Protein AF-A0A7X5DH17-F1 (afdb_monomer_lite)

Sequence (462 aa):
MLLLERGHEIVIAGGTVLPDTSKALSKGGNPLTECVSMGIGAQGGAVSVIGGSVRIGYVESTKSQEGFQAFINGQHSYDSAFGAWPVDTSRNDNPAVSMVAIDLMAELDKTGSSGDNPIIDWNLTVGGIDYPYGAPTQFTDGKLYLWLPEEATKKQISVKLTYADDDGNVREVLPLFREPGQAGDLLKRYLDFEIDDKDYLSSLTKYYDGTPLPAYDLASKPITTPAPDNKVLDKVTDSSGKQLIEYRYQPHDRVPGDNGENATPTGPETSSTTMPVNVGALKITLVSKQYADESSSDAEIAEFAKSYWGHRAVMWGRVMPIASQVRDLAAEWVDETDAGQKPGGNPHPSDQSLKVSAVIERAETVDGQDGSEPTKPTAAAPEGRVQLYVDGEPVGGPIELRFEDKKDETGNVILGEDGKPAFPQNAVRAGDDGAGHYTQFFYTFKPSETDHLVPGVGAEGR

Secondary structure (DSSP, 8-state):
-----TT-EEEEEEEEE----TT----SS-TTTS----SSS-TT-EEEEEEEEEEEEEE-SS-EEEEEES---STTHHHHSS--SSP-TT-SSS-BEEEEEEE-HHHHHHHT--S-PBEEEEEEEETTEE---PPPSB-BTTEEEEEEEHHHHTS-EEEEEEEE-TTS-EEEEEEEEE-TT-SSSB-EEEEE-----HHHHHHTEEE--SSPPPPP-TTTS-EEPPTTT--EE--SB-TT--B-EEEEEEEESS-TTSS-S---BSS--EEESS---SSEEEEEEEEE-TT--TT-SSHHHHHHHHHEEEEEEEEEEEEE---EEEEEEEEEESS---TTT-BTTS---TTSPEEEEEEEEE-SBTTS-TTSPBPPTTSPPP-SEEEEEETTEEEEEEEE--SS--B-TTSPBPB-TTSSBSS---EEEEEETTTEEEEEEEEEE-GGG-GGGS----TT--

pLDDT: mean 82.66, std 14.79, range [36.09, 98.31]

Structure (mmCIF, N/CA/C/O backbone):
data_AF-A0A7X5DH17-F1
#
_entry.id   AF-A0A7X5DH17-F1
#
loop_
_atom_site.group_PDB
_atom_site.id
_atom_site.type_symbol
_atom_site.label_atom_id
_atom_site.label_alt_id
_atom_site.label_comp_id
_atom_site.label_asym_id
_atom_site.label_entity_id
_atom_site.label_seq_id
_atom_site.pdbx_PDB_ins_code
_atom_site.Cartn_x
_atom_site.Cartn_y
_atom_site.Cartn_z
_atom_site.occupancy
_atom_site.B_iso_or_equiv
_atom_site.auth_seq_id
_atom_site.auth_comp_id
_atom_site.auth_asym_id
_atom_site.auth_atom_id
_atom_site.pdbx_PDB_model_num
ATOM 1 N N . MET A 1 1 ? -3.901 2.006 -46.029 1.00 41.50 1 MET A N 1
ATOM 2 C CA . MET A 1 1 ? -5.318 1.625 -45.864 1.00 41.50 1 MET A CA 1
ATOM 3 C C . MET A 1 1 ? -5.370 0.106 -45.804 1.00 41.50 1 MET A C 1
ATOM 5 O O . MET A 1 1 ? -5.137 -0.532 -46.822 1.00 41.50 1 MET A O 1
ATOM 9 N N . LEU A 1 2 ? -5.529 -0.461 -44.606 1.00 45.78 2 LEU A N 1
ATOM 10 C CA . LEU A 1 2 ? -5.752 -1.897 -44.396 1.00 45.78 2 LEU A CA 1
ATOM 11 C C . LEU A 1 2 ? -7.269 -2.113 -44.422 1.00 45.78 2 LEU A C 1
ATOM 13 O O . LEU A 1 2 ? -7.962 -1.594 -43.551 1.00 45.78 2 LEU A O 1
ATOM 17 N N . LEU A 1 3 ? -7.777 -2.789 -45.453 1.00 48.09 3 LEU A N 1
ATOM 18 C CA . LEU A 1 3 ? -9.204 -3.062 -45.644 1.00 48.09 3 LEU A CA 1
ATOM 19 C C . LEU A 1 3 ? -9.489 -4.535 -45.339 1.00 48.09 3 LEU A C 1
ATOM 21 O O . LEU A 1 3 ? -8.793 -5.409 -45.851 1.00 48.09 3 LEU A O 1
ATOM 25 N N . LEU A 1 4 ? -10.537 -4.801 -44.565 1.00 46.84 4 LEU A N 1
ATOM 26 C CA . LEU A 1 4 ? -11.148 -6.126 -44.420 1.00 46.84 4 LEU A CA 1
ATOM 27 C C . LEU A 1 4 ? -12.638 -6.035 -44.770 1.00 46.84 4 LEU A C 1
ATOM 29 O O . LEU A 1 4 ? -13.187 -4.945 -44.806 1.00 46.84 4 LEU A O 1
ATOM 33 N N . GLU A 1 5 ? -13.302 -7.147 -45.067 1.00 51.19 5 GLU A N 1
ATOM 34 C CA . GLU A 1 5 ? -14.758 -7.173 -45.269 1.00 51.19 5 GLU A CA 1
ATOM 35 C C . GLU A 1 5 ? -15.500 -7.613 -43.992 1.00 51.19 5 GLU A C 1
ATOM 37 O O . GLU A 1 5 ? -14.889 -7.952 -42.977 1.00 51.19 5 GLU A O 1
ATOM 42 N N . ARG A 1 6 ? -16.840 -7.565 -44.035 1.00 54.38 6 ARG A N 1
ATOM 43 C CA . ARG A 1 6 ? -17.762 -7.907 -42.937 1.00 54.38 6 ARG A CA 1
ATOM 44 C C . ARG A 1 6 ? -17.386 -9.227 -42.243 1.00 54.38 6 ARG A C 1
ATOM 46 O O . ARG A 1 6 ? -17.280 -10.257 -42.902 1.00 54.38 6 ARG A O 1
ATOM 53 N N . GLY A 1 7 ? -17.310 -9.212 -40.910 1.00 58.69 7 GLY A N 1
ATOM 54 C CA . GLY A 1 7 ? -17.085 -10.416 -40.096 1.00 58.69 7 GLY A CA 1
ATOM 55 C C . GLY A 1 7 ? -15.617 -10.813 -39.914 1.00 58.69 7 GLY A C 1
ATOM 56 O O . GLY A 1 7 ? -15.335 -11.977 -39.632 1.00 58.69 7 GLY A O 1
ATOM 57 N N . HIS A 1 8 ? -14.678 -9.886 -40.113 1.00 64.88 8 HIS A N 1
ATOM 58 C CA . HIS A 1 8 ? -13.245 -10.087 -39.870 1.00 64.88 8 HIS A CA 1
ATOM 59 C C . HIS A 1 8 ? -12.725 -9.096 -38.819 1.00 64.88 8 HIS A C 1
ATOM 61 O O . HIS A 1 8 ? -13.261 -7.995 -38.673 1.00 64.88 8 HIS A O 1
ATOM 67 N N . GLU A 1 9 ? -11.681 -9.495 -38.093 1.00 71.56 9 GLU A N 1
ATOM 68 C CA . GLU A 1 9 ? -11.093 -8.745 -36.979 1.00 71.56 9 GLU A CA 1
ATOM 69 C C . GLU A 1 9 ? -9.606 -8.459 -37.239 1.00 71.56 9 GLU A C 1
ATOM 71 O O . GLU A 1 9 ? -8.856 -9.351 -37.639 1.00 71.56 9 GLU A O 1
ATOM 76 N N . ILE A 1 10 ? -9.175 -7.212 -37.019 1.00 72.69 10 ILE A N 1
ATOM 77 C CA . ILE A 1 10 ? -7.757 -6.836 -36.938 1.00 72.69 10 ILE A CA 1
ATOM 78 C C . ILE A 1 10 ? -7.356 -6.883 -35.474 1.00 72.69 10 ILE A C 1
ATOM 80 O O . ILE A 1 10 ? -7.853 -6.080 -34.695 1.00 72.69 10 ILE A O 1
ATOM 84 N N . VAL A 1 11 ? -6.417 -7.753 -35.113 1.00 73.25 11 VAL A N 1
ATOM 85 C CA . VAL A 1 11 ? -5.854 -7.783 -33.760 1.00 73.25 11 VAL A CA 1
ATOM 86 C C . VAL A 1 11 ? -4.493 -7.091 -33.759 1.00 73.25 11 VAL A C 1
ATOM 88 O O . VAL A 1 11 ? -3.582 -7.483 -34.487 1.00 73.25 11 VAL A O 1
ATOM 91 N N . ILE A 1 12 ? -4.357 -6.059 -32.934 1.00 74.19 12 ILE A N 1
ATOM 92 C CA . ILE A 1 12 ? -3.117 -5.341 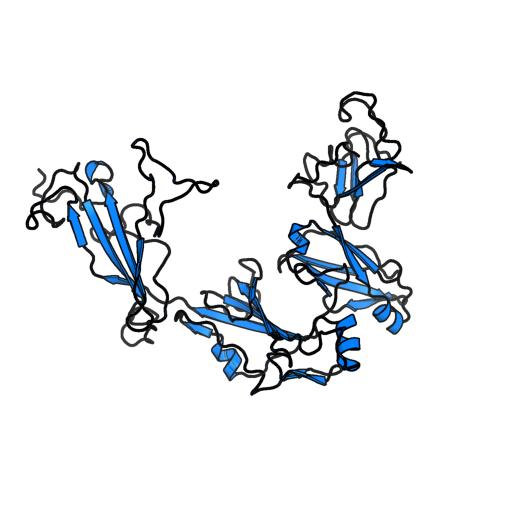-32.658 1.00 74.19 12 ILE A CA 1
ATOM 93 C C . ILE A 1 12 ? -2.645 -5.817 -31.289 1.00 74.19 12 ILE A C 1
ATOM 95 O O . ILE A 1 12 ? -3.255 -5.515 -30.264 1.00 74.19 12 ILE A O 1
ATOM 99 N N . ALA A 1 13 ? -1.591 -6.628 -31.295 1.00 65.50 13 ALA A N 1
ATOM 100 C CA . ALA A 1 13 ? -1.027 -7.231 -30.091 1.00 65.50 13 ALA A CA 1
ATOM 101 C C . ALA A 1 13 ? 0.223 -6.502 -29.565 1.00 65.50 13 ALA A C 1
ATOM 103 O O . ALA A 1 13 ? 0.712 -6.842 -28.493 1.00 65.50 13 ALA A O 1
ATOM 104 N N . GLY A 1 14 ? 0.716 -5.493 -30.292 1.00 67.62 14 GLY A N 1
ATOM 105 C CA . GLY A 1 14 ? 1.850 -4.652 -29.914 1.00 67.62 14 GLY A CA 1
ATOM 106 C C . GLY A 1 14 ? 2.115 -3.535 -30.933 1.00 67.62 14 GLY A C 1
ATOM 107 O O . GLY A 1 14 ? 1.609 -3.574 -32.056 1.00 67.62 14 GLY A O 1
ATOM 108 N N . GLY A 1 15 ? 2.930 -2.547 -30.545 1.00 68.94 15 GLY A N 1
ATOM 109 C CA . GLY A 1 15 ? 3.349 -1.426 -31.403 1.00 68.94 15 GLY A CA 1
ATOM 110 C C . GLY A 1 15 ? 2.299 -0.320 -31.589 1.00 68.94 15 GLY A C 1
ATOM 111 O O . GLY A 1 15 ? 1.205 -0.378 -31.039 1.00 68.94 15 GLY A O 1
ATOM 112 N N . THR A 1 16 ? 2.635 0.715 -32.361 1.00 75.69 16 THR A N 1
ATOM 113 C CA . THR A 1 16 ? 1.723 1.833 -32.662 1.00 75.69 16 THR A CA 1
ATOM 114 C C . THR A 1 16 ? 1.299 1.777 -34.118 1.00 75.69 16 THR A C 1
ATOM 116 O O . THR A 1 16 ? 2.127 1.924 -35.018 1.00 75.69 16 THR A O 1
ATOM 119 N N . VAL A 1 17 ? 0.004 1.622 -34.376 1.00 75.56 17 VAL A N 1
ATOM 120 C CA . VAL A 1 17 ? -0.531 1.700 -35.734 1.00 75.56 17 VAL A CA 1
ATOM 121 C C . VAL A 1 17 ? -0.921 3.141 -36.036 1.00 75.56 17 VAL A C 1
ATOM 123 O O . VAL A 1 17 ? -1.719 3.745 -35.321 1.00 75.56 17 VAL A O 1
ATOM 126 N N . LEU A 1 18 ? -0.359 3.689 -37.116 1.00 75.38 18 LEU A N 1
ATOM 127 C CA . LEU A 1 18 ? -0.576 5.065 -37.569 1.00 75.38 18 LEU A CA 1
ATOM 128 C C . LEU A 1 18 ? -1.425 5.089 -38.849 1.00 75.38 18 LEU A C 1
ATOM 130 O O . LEU A 1 18 ? -0.895 5.311 -39.942 1.00 75.38 18 LEU A O 1
ATOM 134 N N . PRO A 1 19 ? -2.744 4.843 -38.763 1.00 70.62 19 PRO A N 1
ATOM 135 C CA . PRO A 1 19 ? -3.619 4.965 -39.917 1.00 70.62 19 PRO A CA 1
ATOM 136 C C . PRO A 1 19 ? -3.611 6.380 -40.495 1.00 70.62 19 PRO A C 1
ATOM 138 O O . PRO A 1 19 ? -3.603 7.356 -39.748 1.00 70.62 19 PRO A O 1
ATOM 141 N N . ASP A 1 20 ? -3.661 6.515 -41.821 1.00 68.06 20 ASP A N 1
ATOM 142 C CA . ASP A 1 20 ? -3.879 7.811 -42.472 1.00 68.06 20 ASP A CA 1
ATOM 143 C C . ASP A 1 20 ? -5.319 8.285 -42.212 1.00 68.06 20 ASP A C 1
ATOM 145 O O . ASP A 1 20 ? -6.264 7.816 -42.847 1.00 68.06 20 ASP A O 1
ATOM 149 N N . THR A 1 21 ? -5.486 9.197 -41.252 1.00 63.19 21 THR A N 1
ATOM 150 C CA . THR A 1 21 ? -6.789 9.760 -40.874 1.00 63.19 21 THR A CA 1
ATOM 151 C C . THR A 1 21 ? -7.140 11.031 -41.650 1.00 63.19 21 THR A C 1
ATOM 153 O O . THR A 1 21 ? -8.272 11.499 -41.556 1.00 63.19 21 THR A O 1
ATOM 156 N N . SER A 1 22 ? -6.231 11.553 -42.488 1.00 59.69 22 SER A N 1
ATOM 157 C CA . SER A 1 22 ? -6.444 12.784 -43.272 1.00 59.69 22 SER A CA 1
ATOM 158 C C . SER A 1 22 ? -7.544 12.649 -44.333 1.00 59.69 22 SER A C 1
ATOM 160 O O . SER A 1 22 ? -8.097 13.636 -44.810 1.00 59.69 22 SER A O 1
ATOM 162 N N . LYS A 1 23 ? -7.885 11.408 -44.705 1.00 55.16 23 LYS A N 1
ATOM 163 C CA . LYS A 1 23 ? -8.907 11.088 -45.712 1.00 55.16 23 LYS A CA 1
ATOM 164 C C . LYS A 1 23 ? -10.217 10.583 -45.118 1.00 55.16 23 LYS A C 1
ATOM 166 O O . LYS A 1 23 ? -11.095 10.190 -45.885 1.00 55.16 23 LYS A O 1
ATOM 171 N N . ALA A 1 24 ? -10.366 10.592 -43.791 1.00 54.72 24 ALA A N 1
ATOM 172 C CA . ALA A 1 24 ? -11.610 10.224 -43.123 1.00 54.72 24 ALA A CA 1
ATOM 173 C C . ALA A 1 24 ? -12.684 11.298 -43.353 1.00 54.72 24 ALA A C 1
ATOM 175 O O . ALA A 1 24 ? -12.926 12.175 -42.533 1.00 54.72 24 ALA A O 1
ATOM 176 N N . LEU A 1 25 ? -13.297 11.269 -44.534 1.00 50.38 25 LEU A N 1
ATOM 177 C CA . LEU A 1 25 ? -14.312 12.228 -44.949 1.00 50.38 25 LEU A CA 1
ATOM 178 C C . LEU A 1 25 ? -15.679 11.748 -44.486 1.00 50.38 25 LEU A C 1
ATOM 180 O O . LEU A 1 25 ? -16.179 10.796 -45.067 1.00 50.38 25 LEU A O 1
ATOM 184 N N . SER A 1 26 ? -16.333 12.426 -43.540 1.00 47.25 26 SER A N 1
ATOM 185 C CA . SER A 1 26 ? -17.781 12.268 -43.381 1.00 47.25 26 SER A CA 1
ATOM 186 C C . SER A 1 26 ? -18.483 13.032 -44.506 1.00 47.25 26 SER A C 1
ATOM 188 O O . SER A 1 26 ? -18.405 14.257 -44.608 1.00 47.25 26 SER A O 1
ATOM 190 N N . LYS A 1 27 ? -19.188 12.330 -45.398 1.00 41.72 27 LYS A N 1
ATOM 191 C CA . LYS A 1 27 ? -20.110 12.987 -46.337 1.00 41.72 27 LYS A CA 1
ATOM 192 C C . LYS A 1 27 ? -21.423 13.320 -45.617 1.00 41.72 27 LYS A C 1
ATOM 194 O O . LYS A 1 27 ? -22.478 12.845 -45.994 1.00 41.72 27 LYS A O 1
ATOM 199 N N . GLY A 1 28 ? -21.357 14.122 -44.554 1.00 45.62 28 GLY A N 1
ATOM 200 C CA . GLY A 1 28 ? -22.537 14.702 -43.898 1.00 45.62 28 GLY A CA 1
ATOM 201 C C . GLY A 1 28 ? -23.538 13.730 -43.247 1.00 45.62 28 GLY A C 1
ATOM 202 O O . GLY A 1 28 ? -24.593 14.192 -42.823 1.00 45.62 28 GLY A O 1
ATOM 203 N N . GLY A 1 29 ? -23.231 12.433 -43.146 1.00 49.53 29 GLY A N 1
ATOM 204 C CA . GLY A 1 29 ? -24.075 11.415 -42.512 1.00 49.53 29 GLY A CA 1
ATOM 205 C C . GLY A 1 29 ? -23.352 10.613 -41.429 1.00 49.53 29 GLY A C 1
ATOM 206 O O . GLY A 1 29 ? -22.168 10.833 -41.160 1.00 49.53 29 GLY A O 1
ATOM 207 N N . ASN A 1 30 ? -24.086 9.700 -40.778 1.00 50.44 30 ASN A N 1
ATOM 208 C CA . ASN A 1 30 ? -23.554 8.859 -39.706 1.00 50.44 30 ASN A CA 1
ATOM 209 C C . ASN A 1 30 ? -22.465 7.922 -40.276 1.00 50.44 30 ASN A C 1
ATOM 211 O O . ASN A 1 30 ? -22.785 7.062 -41.105 1.00 50.44 30 ASN A O 1
ATOM 215 N N . PRO A 1 31 ? -21.200 8.046 -39.830 1.00 49.03 31 PRO A N 1
ATOM 216 C CA . PRO A 1 31 ? -20.091 7.230 -40.328 1.00 49.03 31 PRO A CA 1
ATOM 217 C C . PRO A 1 31 ? -20.260 5.721 -40.067 1.00 49.03 31 PRO A C 1
ATOM 219 O O . PRO A 1 31 ? -19.575 4.920 -40.695 1.00 49.03 31 PRO A O 1
ATOM 222 N N . LEU A 1 32 ? -21.197 5.318 -39.196 1.00 48.44 32 LEU A N 1
ATOM 223 C CA . LEU A 1 32 ? -21.576 3.917 -38.965 1.00 48.44 32 LEU A CA 1
ATOM 224 C C . LEU A 1 32 ? -22.393 3.310 -40.125 1.00 48.44 32 LEU A C 1
ATOM 226 O O . LEU A 1 32 ? -22.382 2.093 -40.334 1.00 48.44 32 LEU A O 1
ATOM 230 N N . THR A 1 33 ? -23.123 4.134 -40.884 1.00 50.12 33 THR A N 1
ATOM 231 C CA . THR A 1 33 ? -24.098 3.672 -41.890 1.00 50.12 33 THR A CA 1
ATOM 232 C C . THR A 1 33 ? -23.734 4.043 -43.322 1.00 50.12 33 THR A C 1
ATOM 234 O O . THR A 1 33 ? -24.126 3.331 -44.244 1.00 50.12 33 THR A O 1
ATOM 237 N N . GLU A 1 34 ? -22.975 5.117 -43.526 1.00 49.94 34 GLU A N 1
ATOM 238 C CA . GLU A 1 34 ? -22.609 5.620 -44.849 1.00 49.94 34 GLU A CA 1
ATOM 239 C C . GLU A 1 34 ? -21.102 5.436 -45.048 1.00 49.94 34 GLU A C 1
ATOM 241 O O . GLU A 1 34 ? -20.317 6.081 -44.363 1.00 49.94 34 GLU A O 1
ATOM 246 N N . CYS A 1 35 ? -20.689 4.515 -45.933 1.00 45.53 35 CYS A N 1
ATOM 247 C CA . CYS A 1 35 ? -19.279 4.175 -46.160 1.00 45.53 35 CYS A CA 1
ATOM 248 C C . CYS A 1 35 ? -18.395 5.422 -46.289 1.00 45.53 35 CYS A C 1
ATOM 250 O O . CYS A 1 35 ? -18.503 6.183 -47.254 1.00 45.53 35 CYS A O 1
ATOM 252 N N . VAL A 1 36 ? -17.459 5.564 -45.356 1.00 50.38 36 VAL A N 1
ATOM 253 C CA . VAL A 1 36 ? -16.448 6.615 -45.355 1.00 50.38 36 VAL A CA 1
ATOM 254 C C . VAL A 1 36 ? -15.078 5.996 -45.148 1.00 50.38 36 VAL A C 1
ATOM 256 O O . VAL A 1 36 ? -14.931 5.004 -44.441 1.00 50.38 36 VAL A O 1
ATOM 259 N N . SER A 1 37 ? -14.083 6.538 -45.847 1.00 50.12 37 SER A N 1
ATOM 260 C CA . SER A 1 37 ? -12.685 6.110 -45.777 1.00 50.12 37 SER A CA 1
ATOM 261 C C . SER A 1 37 ? -12.239 6.022 -44.315 1.00 50.12 37 SER A C 1
ATOM 263 O O . SER A 1 37 ? -12.113 7.045 -43.650 1.00 50.12 37 SER A O 1
ATOM 265 N N . MET A 1 38 ? -12.018 4.813 -43.806 1.00 57.59 38 MET A N 1
ATOM 266 C CA . MET A 1 38 ? -11.552 4.600 -42.436 1.00 57.59 38 MET A CA 1
ATOM 267 C C . MET A 1 38 ? -10.033 4.695 -42.379 1.00 57.59 38 MET A C 1
ATOM 269 O O . MET A 1 38 ? -9.337 4.286 -43.311 1.00 57.59 38 MET A O 1
ATOM 273 N N . GLY A 1 39 ? -9.521 5.218 -41.264 1.00 57.28 39 GLY A N 1
ATOM 274 C CA . GLY A 1 39 ? -8.092 5.174 -40.986 1.00 57.28 39 GLY A CA 1
ATOM 275 C C . GLY A 1 39 ? -7.593 3.724 -40.913 1.00 57.28 39 GLY A C 1
ATOM 276 O O . GLY A 1 39 ? -6.600 3.371 -41.556 1.00 57.28 39 GLY A O 1
ATOM 277 N N . ILE A 1 40 ? -8.311 2.874 -40.173 1.00 65.94 40 ILE A N 1
ATOM 278 C CA . ILE A 1 40 ? -8.062 1.436 -40.039 1.00 65.94 40 ILE A CA 1
ATOM 279 C C . ILE A 1 40 ? -9.392 0.682 -39.911 1.00 65.94 40 ILE A C 1
ATOM 281 O O . ILE A 1 40 ? -10.333 1.189 -39.310 1.00 65.94 40 ILE A O 1
ATOM 285 N N . GLY A 1 41 ? -9.474 -0.520 -40.487 1.00 61.09 41 GLY A N 1
ATOM 286 C CA . GLY A 1 41 ? -10.687 -1.341 -40.462 1.00 61.09 41 GLY A CA 1
ATOM 287 C C . GLY A 1 41 ? -11.676 -1.038 -41.594 1.00 61.09 41 GLY A C 1
ATOM 288 O O . GLY A 1 41 ? -11.367 -0.318 -42.549 1.00 61.09 41 GLY A O 1
ATOM 289 N N . ALA A 1 42 ? -12.859 -1.654 -41.504 1.00 56.22 42 ALA A N 1
ATOM 290 C CA . ALA A 1 42 ? -13.943 -1.521 -42.473 1.00 56.22 42 ALA A CA 1
ATOM 291 C C . ALA A 1 42 ? -15.336 -1.559 -41.822 1.00 56.22 42 ALA A C 1
ATOM 293 O O . ALA A 1 42 ? -15.477 -2.043 -40.702 1.00 56.22 42 ALA A O 1
ATOM 294 N N . GLN A 1 43 ? -16.385 -1.122 -42.535 1.00 58.00 43 GLN A N 1
ATOM 295 C CA . GLN A 1 43 ? -17.763 -1.195 -42.036 1.00 58.00 43 GLN A CA 1
ATOM 296 C C . GLN A 1 43 ? -18.149 -2.656 -41.739 1.00 58.00 43 GLN A C 1
ATOM 298 O O . GLN A 1 43 ? -18.254 -3.483 -42.646 1.00 58.00 43 GLN A O 1
ATOM 303 N N . GLY A 1 44 ? -18.384 -2.971 -40.462 1.00 56.53 44 GLY A N 1
ATOM 304 C CA . GLY A 1 44 ? -18.681 -4.331 -40.000 1.00 56.53 44 GLY A CA 1
ATOM 305 C C . GLY A 1 44 ? -17.458 -5.240 -39.808 1.00 56.53 44 GLY A C 1
ATOM 306 O O . GLY A 1 44 ? -17.640 -6.448 -39.645 1.00 56.53 44 GLY A O 1
ATOM 307 N N . GLY A 1 45 ? -16.241 -4.690 -39.847 1.00 60.28 45 GLY A N 1
ATOM 308 C CA . GLY A 1 45 ? -15.030 -5.318 -39.315 1.00 60.28 45 GLY A CA 1
ATOM 309 C C . GLY A 1 45 ? -14.721 -4.793 -37.909 1.00 60.28 45 GLY A C 1
ATOM 310 O O . GLY A 1 45 ? -15.058 -3.653 -37.593 1.00 60.28 45 GLY A O 1
ATOM 311 N N . ALA A 1 46 ? -14.101 -5.620 -37.071 1.00 66.62 46 ALA A N 1
ATOM 312 C CA . ALA A 1 46 ? -13.650 -5.235 -35.733 1.00 66.62 46 ALA A CA 1
ATOM 313 C C . ALA A 1 46 ? -12.155 -4.894 -35.746 1.00 66.62 46 ALA A C 1
ATOM 315 O O . ALA A 1 46 ? -11.381 -5.474 -36.510 1.00 66.62 46 ALA A O 1
ATOM 316 N N . VAL A 1 47 ? -11.734 -3.979 -34.879 1.00 70.38 47 VAL A N 1
ATOM 317 C CA . VAL A 1 47 ? -10.326 -3.846 -34.493 1.00 70.38 47 VAL A CA 1
ATOM 318 C C . VAL A 1 47 ? -10.245 -4.150 -33.010 1.00 70.38 47 VAL A C 1
ATOM 320 O O . VAL A 1 47 ? -11.014 -3.587 -32.244 1.00 70.38 47 VAL A O 1
ATOM 323 N N . SER A 1 48 ? -9.336 -5.031 -32.620 1.00 70.38 48 SER A N 1
ATOM 324 C CA . SER A 1 48 ? -9.018 -5.339 -31.235 1.00 70.38 48 SER A CA 1
ATOM 325 C C . SER A 1 48 ? -7.593 -4.913 -30.942 1.00 70.38 48 SER A C 1
ATOM 327 O O . SER A 1 48 ? -6.665 -5.336 -31.626 1.00 70.38 48 SER A O 1
ATOM 329 N N . VAL A 1 49 ? -7.407 -4.046 -29.949 1.00 72.31 49 VAL A N 1
ATOM 330 C CA . VAL A 1 49 ? -6.072 -3.721 -29.435 1.00 72.31 49 VAL A CA 1
ATOM 331 C C . VAL A 1 49 ? -5.933 -4.436 -28.104 1.00 72.31 49 VAL A C 1
ATOM 333 O O . VAL A 1 49 ? -6.607 -4.102 -27.132 1.00 72.31 49 VAL A O 1
ATOM 336 N N . ILE A 1 50 ? -5.103 -5.472 -28.106 1.00 65.69 50 ILE A N 1
ATOM 337 C CA . ILE A 1 50 ? -4.755 -6.261 -26.921 1.00 65.69 50 ILE A CA 1
ATOM 338 C C . ILE A 1 50 ? -3.341 -5.935 -26.428 1.00 65.69 50 ILE A C 1
ATOM 340 O O . ILE A 1 50 ? -2.984 -6.307 -25.318 1.00 65.69 50 ILE A O 1
ATOM 344 N N . GLY A 1 51 ? -2.552 -5.209 -27.226 1.00 64.75 51 GLY A N 1
ATOM 345 C CA . GLY A 1 51 ? -1.283 -4.579 -26.862 1.00 64.75 51 GLY A CA 1
ATOM 346 C C . GLY A 1 51 ? -0.908 -3.520 -27.903 1.00 64.75 51 GLY A C 1
ATOM 347 O O . GLY A 1 51 ? -1.289 -3.640 -29.065 1.00 64.75 51 GLY A O 1
ATOM 348 N N . GLY A 1 52 ? -0.181 -2.470 -27.514 1.00 75.12 52 GLY A N 1
ATOM 349 C CA . GLY A 1 52 ? 0.145 -1.347 -28.405 1.00 75.12 52 GLY A CA 1
ATOM 350 C C . GLY A 1 52 ? -0.883 -0.207 -28.394 1.00 75.12 52 GLY A C 1
ATOM 351 O O . GLY A 1 52 ? -1.544 0.019 -27.384 1.00 75.12 52 GLY A O 1
ATOM 352 N N . SER A 1 53 ? -0.989 0.548 -29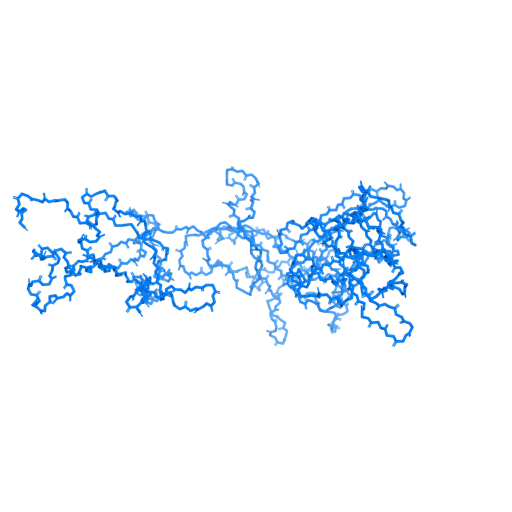.490 1.00 76.62 53 SER A N 1
ATOM 353 C CA . SER A 1 53 ? -2.012 1.588 -29.677 1.00 76.62 53 SER A CA 1
ATOM 354 C C . SER A 1 53 ? -2.354 1.859 -31.144 1.00 76.62 53 SER A C 1
ATOM 356 O O . SER A 1 53 ? -1.621 1.493 -32.063 1.00 76.62 53 SER A O 1
ATOM 358 N N . VAL A 1 54 ? -3.477 2.537 -31.368 1.00 76.31 54 VAL A N 1
ATOM 359 C CA . VAL A 1 54 ? -3.912 3.051 -32.672 1.00 76.31 54 VAL A CA 1
ATOM 360 C C . VAL A 1 54 ? -4.034 4.564 -32.597 1.00 76.31 54 VAL A C 1
ATOM 362 O O . VAL A 1 54 ? -4.648 5.085 -31.665 1.00 76.31 54 VAL A O 1
ATOM 365 N N . ARG A 1 55 ? -3.498 5.272 -33.598 1.00 75.31 55 ARG A N 1
ATOM 366 C CA . ARG A 1 55 ? -3.762 6.705 -33.767 1.00 75.31 55 ARG A CA 1
ATOM 367 C C . ARG A 1 55 ? -5.224 6.945 -34.124 1.00 75.31 55 ARG A C 1
ATOM 369 O O . ARG A 1 55 ? -5.732 6.399 -35.104 1.00 75.31 55 ARG A O 1
ATOM 376 N N . ILE A 1 56 ? -5.846 7.851 -33.385 1.00 70.75 56 ILE A N 1
ATOM 377 C CA . ILE A 1 56 ? -7.206 8.333 -33.600 1.00 70.75 56 ILE A CA 1
ATOM 378 C C . ILE A 1 56 ? -7.225 9.854 -33.778 1.00 70.75 56 ILE A C 1
ATOM 380 O O . ILE A 1 56 ? -6.251 10.556 -33.498 1.00 70.75 56 ILE A O 1
ATOM 384 N N . GLY A 1 57 ? -8.363 10.363 -34.245 1.00 63.62 57 GLY A N 1
ATOM 385 C CA . GLY A 1 57 ? -8.566 11.787 -34.479 1.00 63.62 57 GLY A CA 1
ATOM 386 C C . GLY A 1 57 ? -8.065 12.275 -35.838 1.00 63.62 57 GLY A C 1
ATOM 387 O O . GLY A 1 57 ? -7.629 11.507 -36.701 1.00 63.62 57 GLY A O 1
ATOM 388 N N . TYR A 1 58 ? -8.197 13.580 -36.051 1.00 64.44 58 TYR A N 1
ATOM 389 C CA . TYR A 1 58 ? -7.931 14.224 -37.334 1.00 64.44 58 TYR A CA 1
ATOM 390 C C . TYR A 1 58 ? -6.521 14.790 -37.370 1.00 64.44 58 TYR A C 1
ATOM 392 O O . TYR A 1 58 ? -6.129 15.539 -36.472 1.00 64.44 58 TYR A O 1
ATOM 400 N N . VAL A 1 59 ? -5.784 14.477 -38.434 1.00 62.41 59 VAL A N 1
ATOM 401 C CA . VAL A 1 59 ? -4.431 14.987 -38.661 1.00 62.41 59 VAL A CA 1
ATOM 402 C C . VAL A 1 59 ? -4.341 15.560 -40.076 1.00 62.41 59 VAL A C 1
ATOM 404 O O . VAL A 1 59 ? -4.367 14.821 -41.057 1.00 62.41 59 VAL A O 1
ATOM 407 N N . GLU A 1 60 ? -4.206 16.883 -40.179 1.00 67.31 60 GLU A N 1
ATOM 408 C CA . GLU A 1 60 ? -3.880 17.615 -41.407 1.00 67.31 60 GLU A CA 1
ATOM 409 C C . GLU A 1 60 ? -2.630 18.481 -41.225 1.00 67.31 60 GLU A C 1
ATOM 411 O O . GLU A 1 60 ? -2.187 18.744 -40.110 1.00 67.31 60 GLU A O 1
ATOM 416 N N . SER A 1 61 ? -2.091 19.001 -42.332 1.00 64.12 61 SER A N 1
ATOM 417 C CA . SER A 1 61 ? -0.886 19.841 -42.343 1.00 64.12 61 SER A CA 1
ATOM 418 C C . SER A 1 61 ? -0.985 21.124 -41.506 1.00 64.12 61 SER A C 1
ATOM 420 O O . SER A 1 61 ? 0.045 21.676 -41.130 1.00 64.12 61 SER A O 1
ATOM 422 N N . THR A 1 62 ? -2.195 21.617 -41.222 1.00 59.25 62 THR A N 1
ATOM 423 C CA . THR A 1 62 ? -2.410 22.894 -40.513 1.00 59.25 62 THR A CA 1
ATOM 424 C C . THR A 1 62 ? -3.254 22.793 -39.244 1.00 59.25 62 THR A C 1
ATOM 426 O O . THR A 1 62 ? -3.365 23.781 -38.518 1.00 59.25 62 THR A O 1
ATOM 429 N N . LYS A 1 63 ? -3.883 21.640 -38.982 1.00 58.69 63 LYS A N 1
ATOM 430 C CA . LYS A 1 63 ? -4.724 21.385 -37.803 1.00 58.69 63 LYS A CA 1
ATOM 431 C C . LYS A 1 63 ? -4.681 19.898 -37.465 1.00 58.69 63 LYS A C 1
ATOM 433 O O . LYS A 1 63 ? -5.035 19.073 -38.303 1.00 58.69 63 LYS A O 1
ATOM 438 N N . SER A 1 64 ? -4.312 19.570 -36.234 1.00 63.12 64 SER A N 1
ATOM 439 C CA . SER A 1 64 ? -4.413 18.213 -35.707 1.00 63.12 64 SER A CA 1
ATOM 440 C C . SER A 1 64 ? -5.100 18.218 -34.341 1.00 63.12 64 SER A C 1
ATOM 442 O O . SER A 1 64 ? -4.854 19.088 -33.508 1.00 63.12 64 SER A O 1
ATOM 444 N N . GLN A 1 65 ? -5.992 17.254 -34.130 1.00 66.44 65 GLN A N 1
ATOM 445 C CA . GLN A 1 65 ? -6.418 16.804 -32.803 1.00 66.44 65 GLN A CA 1
ATOM 446 C C . GLN A 1 65 ? -6.143 15.304 -32.779 1.00 66.44 65 GLN A C 1
ATOM 448 O O . GLN A 1 65 ? -7.005 14.489 -33.109 1.00 66.44 65 GLN A O 1
ATOM 453 N N . GLU A 1 66 ? -4.879 14.981 -32.525 1.00 71.06 66 GLU A N 1
ATOM 454 C CA . GLU A 1 66 ? -4.357 13.619 -32.510 1.00 71.06 66 GLU A CA 1
ATOM 455 C C . GLU A 1 66 ? -4.478 13.026 -31.105 1.00 71.06 66 GLU A C 1
ATOM 457 O O . GLU A 1 66 ? -4.222 13.704 -30.110 1.00 71.06 66 GLU A O 1
ATOM 462 N N . GLY A 1 67 ? -4.851 11.750 -31.041 1.00 72.31 67 GLY A N 1
ATOM 463 C CA . GLY A 1 67 ? -4.822 10.946 -29.825 1.00 72.31 67 GLY A CA 1
ATOM 464 C C . GLY A 1 67 ? -4.479 9.492 -30.135 1.00 72.31 67 GLY A C 1
ATOM 465 O O . GLY A 1 67 ? -4.381 9.099 -31.299 1.00 72.31 67 GLY A O 1
ATOM 466 N N . PHE A 1 68 ? -4.328 8.682 -29.089 1.00 75.69 68 PHE A N 1
ATOM 467 C CA . PHE A 1 68 ? -4.036 7.253 -29.198 1.00 75.69 68 PHE A CA 1
ATOM 468 C C . PHE A 1 68 ? -4.979 6.452 -28.298 1.00 75.69 68 PHE A C 1
ATOM 470 O O . PHE A 1 68 ? -5.371 6.941 -27.238 1.00 75.69 68 PHE A O 1
ATOM 477 N N . GLN A 1 69 ? -5.327 5.228 -28.704 1.00 73.19 69 GLN A N 1
ATOM 478 C CA . GLN A 1 69 ? -6.130 4.276 -27.919 1.00 73.19 69 GLN A CA 1
ATOM 479 C C . GLN A 1 69 ? -5.475 2.889 -27.897 1.00 73.19 69 GLN A C 1
ATOM 481 O O . GLN A 1 69 ? -4.985 2.435 -28.929 1.00 73.19 69 GLN A O 1
ATOM 486 N N . ALA A 1 70 ? -5.479 2.223 -26.734 1.00 65.19 70 ALA A N 1
ATOM 487 C CA . ALA A 1 70 ? -4.893 0.887 -26.531 1.00 65.19 70 ALA A CA 1
ATOM 488 C C . ALA A 1 70 ? -5.912 -0.213 -26.174 1.00 65.19 70 ALA A C 1
ATOM 490 O O . ALA A 1 70 ? -5.545 -1.381 -26.157 1.00 65.19 70 ALA A O 1
ATOM 491 N N . PHE A 1 71 ? -7.175 0.130 -25.891 1.00 60.91 71 PHE A N 1
ATOM 492 C CA . PHE A 1 71 ? -8.201 -0.816 -25.429 1.00 60.91 71 PHE A CA 1
ATOM 493 C C . PHE A 1 71 ? -9.445 -0.765 -26.312 1.00 60.91 71 PHE A C 1
ATOM 495 O O . PHE A 1 71 ? -10.522 -0.338 -25.909 1.00 60.91 71 PHE A O 1
ATOM 502 N N . ILE A 1 72 ? -9.290 -1.232 -27.545 1.00 61.72 72 ILE A N 1
ATOM 503 C CA . ILE A 1 72 ? -10.375 -1.309 -28.523 1.00 61.72 72 ILE A CA 1
ATOM 504 C C . ILE A 1 72 ? -11.027 -2.698 -28.390 1.00 61.72 72 ILE A C 1
ATOM 506 O O . ILE A 1 72 ? -10.885 -3.521 -29.272 1.00 61.72 72 ILE A O 1
ATOM 510 N N . ASN A 1 73 ? -11.670 -3.037 -27.267 1.00 53.34 73 ASN A N 1
ATOM 511 C CA . ASN A 1 73 ? -12.287 -4.365 -27.074 1.00 53.34 73 ASN A CA 1
ATOM 512 C C . ASN A 1 73 ? -13.806 -4.272 -26.856 1.00 53.34 73 ASN A C 1
ATOM 514 O O . ASN A 1 73 ? -14.307 -3.328 -26.252 1.00 53.34 73 ASN A O 1
ATOM 518 N N . GLY A 1 74 ? -14.555 -5.280 -27.320 1.00 51.97 74 GLY A N 1
ATOM 519 C CA . GLY A 1 74 ? -15.991 -5.431 -27.037 1.00 51.97 74 GLY A CA 1
ATOM 520 C C . GLY A 1 74 ? -16.931 -4.838 -28.093 1.00 51.97 74 GLY A C 1
ATOM 521 O O . GLY A 1 74 ? -16.555 -4.665 -29.250 1.00 51.97 74 GLY A O 1
ATOM 522 N N . GLN A 1 75 ? -18.183 -4.552 -27.711 1.00 51.91 75 GLN A N 1
ATOM 523 C CA . GLN A 1 75 ? -19.259 -4.099 -28.615 1.00 51.91 75 GLN A CA 1
ATOM 524 C C . GLN A 1 75 ? -18.896 -2.828 -29.408 1.00 51.91 75 GLN A C 1
ATOM 526 O O . GLN A 1 75 ? -19.402 -2.629 -30.508 1.00 51.91 75 GLN A O 1
ATOM 531 N N . HIS A 1 76 ? -17.960 -2.030 -28.887 1.00 52.53 76 HIS A N 1
ATOM 532 C CA . HIS A 1 76 ? -17.459 -0.801 -29.497 1.00 52.53 76 HIS A CA 1
ATOM 533 C C . HIS A 1 76 ? -16.171 -0.977 -30.316 1.00 52.53 76 HIS A C 1
ATOM 535 O O . HIS A 1 76 ? -15.686 0.003 -30.877 1.00 52.53 76 HIS A O 1
ATOM 541 N N . SER A 1 77 ? -15.622 -2.192 -30.453 1.00 54.59 77 SER A N 1
ATOM 542 C CA . SER A 1 77 ? -14.541 -2.489 -31.422 1.00 54.59 77 SER A CA 1
ATOM 543 C C . SER A 1 77 ? -14.958 -2.191 -32.868 1.00 54.59 77 SER A C 1
ATOM 545 O O . SER A 1 77 ? -14.132 -1.841 -33.711 1.00 54.59 77 SER A O 1
ATOM 547 N N . TYR A 1 78 ? -16.270 -2.243 -33.112 1.00 54.97 78 TYR A N 1
ATOM 548 C CA . TYR A 1 78 ? -16.949 -1.825 -34.333 1.00 54.97 78 TYR A CA 1
ATOM 549 C C . TYR A 1 78 ? -17.276 -0.326 -34.388 1.00 54.97 78 TYR A C 1
ATOM 551 O O . TYR A 1 78 ? -17.891 0.075 -35.368 1.00 54.97 78 TYR A O 1
ATOM 559 N N . ASP A 1 79 ? -16.882 0.472 -33.383 1.00 53.09 79 ASP A N 1
ATOM 560 C CA . ASP A 1 79 ? -17.159 1.919 -33.259 1.00 53.09 79 ASP A CA 1
ATOM 561 C C . ASP A 1 79 ? -15.895 2.780 -33.024 1.00 53.09 79 ASP A C 1
ATOM 563 O O . ASP A 1 79 ? -15.946 3.999 -33.179 1.00 53.09 79 ASP A O 1
ATOM 567 N N . SER A 1 80 ? -14.747 2.185 -32.664 1.00 49.78 80 SER A N 1
ATOM 568 C CA . SER A 1 80 ? -13.568 2.919 -32.150 1.00 49.78 80 SER A CA 1
ATOM 569 C C . SER A 1 80 ? -12.293 2.890 -33.004 1.00 49.78 80 SER A C 1
ATOM 571 O O . SER A 1 80 ? -11.442 3.756 -32.847 1.00 49.78 80 SER A O 1
ATOM 573 N N . ALA A 1 81 ? -12.191 2.015 -34.008 1.00 52.25 81 ALA A N 1
ATOM 574 C CA . ALA A 1 81 ? -11.218 2.168 -35.108 1.00 52.25 81 ALA A CA 1
ATOM 575 C C . ALA A 1 81 ? -11.588 3.277 -36.117 1.00 52.25 81 ALA A C 1
ATOM 577 O O . ALA A 1 81 ? -10.961 3.477 -37.161 1.00 52.25 81 ALA A O 1
ATOM 578 N N . PHE A 1 82 ? -12.645 4.003 -35.789 1.00 53.88 82 PHE A N 1
ATOM 579 C CA . PHE A 1 82 ? -13.169 5.135 -36.502 1.00 53.88 82 PHE A CA 1
ATOM 580 C C . PHE A 1 82 ? -12.307 6.301 -36.055 1.00 53.88 82 PHE A C 1
ATOM 582 O O . PHE A 1 82 ? -12.139 6.538 -34.862 1.00 53.88 82 PHE A O 1
ATOM 589 N N . GLY A 1 83 ? -11.800 7.094 -36.990 1.00 47.34 83 GLY A N 1
ATOM 590 C CA . GLY A 1 83 ? -11.430 8.471 -36.672 1.00 47.34 83 GLY A CA 1
ATOM 591 C C . GLY A 1 83 ? -12.695 9.268 -36.342 1.00 47.34 83 GLY A C 1
ATOM 592 O O . GLY A 1 83 ? -13.004 10.213 -37.061 1.00 47.34 83 GLY A O 1
ATOM 593 N N . ALA A 1 84 ? -13.481 8.828 -35.348 1.00 47.44 84 ALA A N 1
ATOM 594 C CA . ALA A 1 84 ? -14.725 9.442 -34.938 1.00 47.44 84 ALA A CA 1
ATOM 595 C C . ALA A 1 84 ? -14.391 10.872 -34.545 1.00 47.44 84 ALA A C 1
ATOM 597 O O . ALA A 1 84 ? -13.618 11.130 -33.623 1.00 47.44 84 ALA A O 1
ATOM 598 N N . TRP A 1 85 ? -14.912 11.794 -35.342 1.00 43.56 85 TRP A N 1
ATOM 599 C CA . TRP A 1 85 ? -14.811 13.204 -35.070 1.00 43.56 85 TRP A CA 1
ATOM 600 C C . TRP A 1 85 ? -16.143 13.683 -34.493 1.00 43.56 85 TRP A C 1
ATOM 602 O O . TRP A 1 85 ? -17.171 13.489 -35.152 1.00 43.56 85 TRP A O 1
ATOM 612 N N . PRO A 1 86 ? -16.145 14.352 -33.327 1.00 50.69 86 PRO A N 1
ATOM 613 C CA . PRO A 1 86 ? -14.989 14.652 -32.473 1.00 50.69 86 PRO A CA 1
ATOM 614 C C . PRO A 1 86 ? -14.503 13.432 -31.669 1.00 50.69 86 PRO A C 1
ATOM 616 O O . PRO A 1 86 ? -15.287 12.537 -31.360 1.00 50.69 86 PRO A O 1
ATOM 619 N N . VAL A 1 87 ? -13.214 13.432 -31.305 1.00 54.00 87 VAL A N 1
ATOM 620 C CA . VAL A 1 87 ? -12.654 12.442 -30.374 1.00 54.00 87 VAL A CA 1
ATOM 621 C C . VAL A 1 87 ? -13.268 12.675 -28.996 1.00 54.00 87 VAL A C 1
ATOM 623 O O . VAL A 1 87 ? -13.063 13.731 -28.400 1.00 54.00 87 VAL A O 1
ATOM 626 N N . ASP A 1 88 ? -14.003 11.692 -28.481 1.00 56.28 88 ASP A N 1
ATOM 627 C CA . ASP A 1 88 ? -14.486 11.713 -27.103 1.00 56.28 88 ASP A CA 1
ATOM 628 C C . ASP A 1 88 ? -13.438 11.089 -26.175 1.00 56.28 88 ASP A C 1
ATOM 630 O O . ASP A 1 88 ? -13.415 9.882 -25.937 1.00 56.28 88 ASP A O 1
ATOM 634 N N . THR A 1 89 ? -12.543 11.928 -25.655 1.00 55.41 89 THR A N 1
ATOM 635 C CA . THR A 1 89 ? -11.513 11.518 -24.690 1.00 55.41 89 THR A CA 1
ATOM 636 C C . THR A 1 89 ? -12.066 11.280 -23.283 1.00 55.41 89 THR A C 1
ATOM 638 O O . THR A 1 89 ? -11.293 10.935 -22.394 1.00 55.41 89 THR A O 1
ATOM 641 N N . SER A 1 90 ? -13.367 11.497 -23.048 1.00 56.12 90 SER A N 1
ATOM 642 C CA . SER A 1 90 ? -13.999 11.338 -21.731 1.00 56.12 90 SER A CA 1
ATOM 643 C C . SER A 1 90 ? -14.577 9.940 -21.491 1.00 56.12 90 SER A C 1
ATOM 645 O O . SER A 1 90 ? -14.988 9.626 -20.372 1.00 56.12 90 SER A O 1
ATOM 647 N N . ARG A 1 91 ? -14.574 9.075 -22.514 1.00 58.06 91 ARG A N 1
ATOM 648 C CA . ARG A 1 91 ? -15.016 7.682 -22.397 1.00 58.06 91 ARG A CA 1
ATOM 649 C C . ARG A 1 91 ? -14.072 6.863 -21.522 1.00 58.06 91 ARG A C 1
ATOM 651 O O . ARG A 1 91 ? -12.870 6.785 -21.761 1.00 58.06 91 ARG A O 1
ATOM 658 N N . ASN A 1 92 ? -14.650 6.203 -20.526 1.00 58.75 92 ASN A N 1
ATOM 659 C CA . ASN A 1 92 ? -13.955 5.324 -19.587 1.00 58.75 92 ASN A CA 1
ATOM 660 C C . ASN A 1 92 ? -13.809 3.879 -20.097 1.00 58.75 92 ASN A C 1
ATOM 662 O O . ASN A 1 92 ? -12.949 3.149 -19.615 1.00 58.75 92 ASN A O 1
ATOM 666 N N . ASP A 1 93 ? -14.626 3.471 -21.066 1.00 57.03 93 ASP A N 1
ATOM 667 C CA . ASP A 1 93 ? -14.626 2.135 -21.670 1.00 57.03 93 ASP A CA 1
ATOM 668 C C . ASP A 1 93 ? -13.654 1.994 -22.854 1.00 57.03 93 ASP A C 1
ATOM 670 O O . ASP A 1 93 ? -13.376 0.879 -23.291 1.00 57.03 93 ASP A O 1
ATOM 674 N N . ASN A 1 94 ? -13.107 3.110 -23.345 1.00 60.62 94 ASN A N 1
ATOM 675 C CA . ASN A 1 94 ? -12.019 3.155 -24.322 1.00 60.62 94 ASN A CA 1
ATOM 676 C C . ASN A 1 94 ? -11.202 4.459 -24.163 1.00 60.62 94 ASN A C 1
ATOM 678 O O . ASN A 1 94 ? -11.318 5.382 -24.983 1.00 60.62 94 ASN A O 1
ATOM 682 N N . PRO A 1 95 ? -10.423 4.575 -23.072 1.00 65.88 95 PRO A N 1
ATOM 683 C CA . PRO A 1 95 ? -9.742 5.812 -22.722 1.00 65.88 95 PRO A CA 1
ATOM 684 C C . PRO A 1 95 ? -8.612 6.132 -23.702 1.00 65.88 95 PRO A C 1
ATOM 686 O O . PRO A 1 95 ? -7.934 5.244 -24.228 1.00 65.88 95 PRO A O 1
ATOM 689 N N . ALA A 1 96 ? -8.368 7.428 -23.895 1.00 70.94 96 ALA A N 1
ATOM 690 C CA . ALA A 1 96 ? -7.138 7.880 -24.525 1.00 70.94 96 ALA A CA 1
ATOM 691 C C . ALA A 1 96 ? -5.927 7.428 -23.693 1.00 70.94 96 ALA A C 1
ATOM 693 O O . ALA A 1 96 ? -5.972 7.382 -22.460 1.00 70.94 96 ALA A O 1
ATOM 694 N N . VAL A 1 97 ? -4.841 7.095 -24.381 1.00 77.19 97 VAL A N 1
ATOM 695 C CA . VAL A 1 97 ? -3.611 6.600 -23.763 1.00 77.19 97 VAL A CA 1
ATOM 696 C C . VAL A 1 97 ? -2.434 7.517 -24.049 1.00 77.19 97 VAL A C 1
ATOM 698 O O . VAL A 1 97 ? -2.357 8.158 -25.098 1.00 77.19 97 VAL A O 1
ATOM 701 N N . SER A 1 98 ? -1.499 7.550 -23.108 1.00 76.06 98 SER A N 1
ATOM 702 C CA . SER A 1 98 ? -0.217 8.236 -23.224 1.00 76.06 98 SER A CA 1
ATOM 703 C C . SER A 1 98 ? 0.913 7.225 -23.377 1.00 76.06 98 SER A C 1
ATOM 705 O O . SER A 1 98 ? 0.855 6.123 -22.822 1.00 76.06 98 SER A O 1
ATOM 707 N N . MET A 1 99 ? 1.946 7.617 -24.118 1.00 79.25 99 MET A N 1
ATOM 708 C CA . MET A 1 99 ? 3.143 6.809 -24.298 1.00 79.25 99 MET A CA 1
ATOM 709 C C . MET A 1 99 ? 3.960 6.764 -23.004 1.00 79.25 99 MET A C 1
ATOM 711 O O . MET A 1 99 ? 4.110 7.764 -22.312 1.00 79.25 99 MET A O 1
ATOM 715 N N . VAL A 1 100 ? 4.504 5.595 -22.707 1.00 81.62 100 VAL A N 1
ATOM 716 C CA . VAL A 1 100 ? 5.502 5.340 -21.675 1.00 81.62 100 VAL A CA 1
ATOM 717 C C . VAL A 1 100 ? 6.633 4.572 -22.355 1.00 81.62 100 VAL A C 1
ATOM 719 O O . VAL A 1 100 ? 6.375 3.645 -23.117 1.00 81.62 100 VAL A O 1
ATOM 722 N N . ALA A 1 101 ? 7.880 4.958 -22.125 1.00 82.38 101 ALA A N 1
ATOM 723 C CA . ALA A 1 101 ? 9.026 4.487 -22.884 1.00 82.38 101 ALA A CA 1
ATOM 724 C C . ALA A 1 101 ? 9.982 3.676 -22.007 1.00 82.38 101 ALA A C 1
ATOM 726 O O . ALA A 1 101 ? 10.297 3.995 -20.866 1.00 82.38 101 ALA A O 1
ATOM 727 N N . ILE A 1 102 ? 10.510 2.613 -22.576 1.00 83.56 102 ILE A N 1
ATOM 728 C CA . ILE A 1 102 ? 11.640 1.892 -22.015 1.00 83.56 102 ILE A CA 1
ATOM 729 C C . ILE A 1 102 ? 12.805 2.160 -22.953 1.00 83.56 102 ILE A C 1
ATOM 731 O O . ILE A 1 102 ? 12.644 2.012 -24.161 1.00 83.56 102 ILE A O 1
ATOM 735 N N . ASP A 1 103 ? 13.957 2.538 -22.408 1.00 85.56 103 ASP A N 1
ATOM 736 C CA . ASP A 1 103 ? 15.207 2.664 -23.157 1.00 85.56 103 ASP A CA 1
ATOM 737 C C . ASP A 1 103 ? 16.258 1.760 -22.511 1.00 85.56 103 ASP A C 1
ATOM 739 O O . ASP A 1 103 ? 16.661 1.964 -21.362 1.00 85.56 103 ASP A 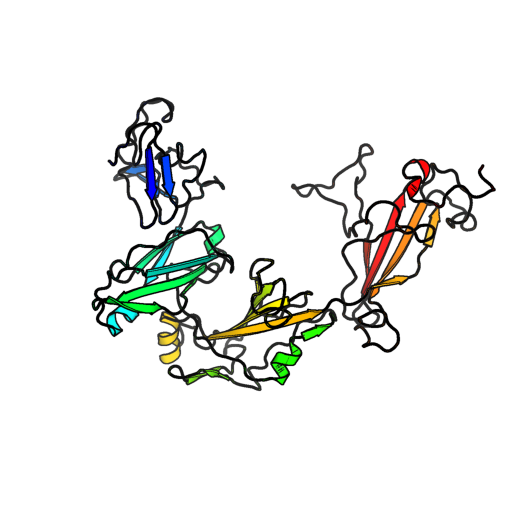O 1
ATOM 743 N N . LEU A 1 104 ? 16.646 0.719 -23.243 1.00 84.88 104 LEU A N 1
ATOM 744 C CA . LEU A 1 104 ? 17.636 -0.273 -22.845 1.00 84.88 104 LEU A CA 1
ATOM 745 C C . LEU A 1 104 ? 18.914 -0.199 -23.676 1.00 84.88 104 LEU A C 1
ATOM 747 O O . LEU A 1 104 ? 19.762 -1.076 -23.520 1.00 84.88 104 LEU A O 1
ATOM 751 N N . MET A 1 105 ? 19.099 0.820 -24.521 1.00 83.50 105 MET A N 1
ATOM 752 C CA . MET A 1 105 ? 20.222 0.839 -25.463 1.00 83.50 105 MET A CA 1
ATOM 753 C C . MET A 1 105 ? 21.576 0.701 -24.752 1.00 83.50 105 MET A C 1
ATOM 755 O O . MET A 1 105 ? 22.384 -0.148 -25.106 1.00 83.50 105 MET A O 1
ATOM 759 N N . ALA A 1 106 ? 21.776 1.436 -23.654 1.00 78.75 106 ALA A N 1
ATOM 760 C CA . ALA A 1 106 ? 23.003 1.359 -22.857 1.00 78.75 106 ALA A CA 1
ATOM 761 C C . ALA A 1 106 ? 23.255 -0.019 -22.204 1.00 78.75 106 ALA A C 1
ATOM 763 O O . ALA A 1 106 ? 24.382 -0.319 -21.808 1.00 78.75 106 ALA A O 1
ATOM 764 N N . GLU A 1 107 ? 22.225 -0.851 -22.031 1.00 78.12 107 GLU A N 1
ATOM 765 C CA . GLU A 1 107 ? 22.377 -2.236 -21.572 1.00 78.12 107 GLU A CA 1
ATOM 766 C C . GLU A 1 107 ? 22.698 -3.169 -22.740 1.00 78.12 107 GLU A C 1
ATOM 768 O O . GLU A 1 107 ? 23.627 -3.973 -22.645 1.00 78.12 107 GLU A O 1
ATOM 773 N N . LEU A 1 108 ? 21.980 -3.012 -23.851 1.00 81.88 108 LEU A N 1
ATOM 774 C CA . LEU A 1 108 ? 22.172 -3.789 -25.073 1.00 81.88 108 LEU A CA 1
ATOM 775 C C . LEU A 1 108 ? 23.585 -3.591 -25.644 1.00 81.88 108 LEU A C 1
ATOM 777 O O . LEU A 1 108 ? 24.247 -4.580 -25.969 1.00 81.88 108 LEU A O 1
ATOM 781 N N . ASP A 1 109 ? 24.109 -2.362 -25.608 1.00 81.62 109 ASP A N 1
ATOM 782 C CA . ASP A 1 109 ? 25.482 -2.015 -26.002 1.00 81.62 109 ASP A CA 1
ATOM 783 C C . ASP A 1 109 ? 26.541 -2.847 -25.260 1.00 81.62 109 ASP A C 1
ATOM 785 O O . ASP A 1 109 ? 27.544 -3.257 -25.846 1.00 81.62 109 ASP A O 1
ATOM 789 N N . LYS A 1 110 ? 26.325 -3.160 -23.972 1.00 78.81 110 LYS A N 1
ATOM 790 C CA . LYS A 1 110 ? 27.276 -3.961 -23.171 1.00 78.81 110 LYS A CA 1
ATOM 791 C C . LYS A 1 110 ? 27.382 -5.402 -23.657 1.00 78.81 110 LYS A C 1
ATOM 793 O O . LYS A 1 110 ? 28.387 -6.061 -23.401 1.00 78.81 110 LYS A O 1
ATOM 798 N N . THR A 1 111 ? 26.340 -5.886 -24.322 1.00 74.00 111 THR A N 1
ATOM 799 C CA . THR A 1 111 ? 26.282 -7.228 -24.912 1.00 74.00 111 THR A CA 1
ATOM 800 C C . THR A 1 111 ? 26.606 -7.226 -26.405 1.00 74.00 111 THR A C 1
ATOM 802 O O . THR A 1 111 ? 26.677 -8.295 -26.998 1.00 74.00 111 THR A O 1
ATOM 805 N N . GLY A 1 112 ? 26.837 -6.050 -27.003 1.00 76.69 112 GLY A N 1
ATOM 806 C CA . GLY A 1 112 ? 27.031 -5.899 -28.445 1.00 76.69 112 GLY A CA 1
ATOM 807 C C . GLY A 1 112 ? 25.766 -6.156 -29.267 1.00 76.69 112 GLY A C 1
ATOM 808 O O . GLY A 1 112 ? 25.885 -6.441 -30.453 1.00 76.69 112 GLY A O 1
ATOM 809 N N . SER A 1 113 ? 24.589 -6.082 -28.640 1.00 82.69 113 SER A N 1
ATOM 810 C CA . SER A 1 113 ? 23.308 -6.359 -29.290 1.00 82.69 113 SER A CA 1
ATOM 811 C C . SER A 1 113 ? 22.873 -5.207 -30.201 1.00 82.69 113 SER A C 1
ATOM 813 O O . SER A 1 113 ? 23.088 -4.037 -29.885 1.00 82.69 113 SER A O 1
ATOM 815 N N . SER A 1 114 ? 22.220 -5.546 -31.313 1.00 82.94 114 SER A N 1
ATOM 816 C CA . SER A 1 114 ? 21.795 -4.624 -32.374 1.00 82.94 114 SER A CA 1
ATOM 817 C C . SER A 1 114 ? 20.794 -3.543 -31.957 1.00 82.94 114 SER A C 1
ATOM 819 O O . SER A 1 114 ? 20.726 -2.506 -32.615 1.00 82.94 114 SER A O 1
ATOM 821 N N . GLY A 1 115 ? 20.020 -3.764 -30.890 1.00 85.06 115 GLY A N 1
ATOM 822 C CA . GLY A 1 115 ? 18.951 -2.853 -30.475 1.00 85.06 115 GLY A CA 1
ATOM 823 C C . GLY A 1 115 ? 17.564 -3.248 -30.990 1.00 85.06 115 GLY A C 1
ATOM 824 O O . GLY A 1 115 ? 16.580 -2.689 -30.520 1.00 85.06 115 GLY A O 1
ATOM 825 N N . ASP A 1 116 ? 17.460 -4.243 -31.874 1.00 89.88 116 ASP A N 1
ATOM 826 C CA . ASP A 1 116 ? 16.192 -4.741 -32.438 1.00 89.88 116 ASP A CA 1
ATOM 827 C C . ASP A 1 116 ? 15.862 -6.168 -31.961 1.00 89.88 116 ASP A C 1
ATOM 829 O O . ASP A 1 116 ? 15.205 -6.960 -32.639 1.00 89.88 116 ASP A O 1
ATOM 833 N N . ASN A 1 117 ? 16.351 -6.518 -30.772 1.00 91.00 117 ASN A N 1
ATOM 834 C CA . ASN A 1 117 ? 16.293 -7.869 -30.230 1.00 91.00 117 ASN A CA 1
ATOM 835 C C . ASN A 1 117 ? 14.852 -8.323 -29.918 1.00 91.00 117 ASN A C 1
ATOM 837 O O . ASN A 1 117 ? 14.072 -7.541 -29.362 1.00 91.00 117 ASN A O 1
ATOM 841 N N . PRO A 1 118 ? 14.482 -9.582 -30.228 1.00 90.69 118 PRO A N 1
ATOM 842 C CA . PRO A 1 118 ? 13.140 -10.099 -29.978 1.00 90.69 118 PRO A CA 1
ATOM 843 C C . PRO A 1 118 ? 12.882 -10.315 -28.486 1.00 90.69 118 PRO A C 1
ATOM 845 O O . PRO A 1 118 ? 13.735 -10.834 -27.763 1.00 90.69 118 PRO A O 1
ATOM 848 N N . ILE A 1 119 ? 11.677 -9.961 -28.043 1.00 90.06 119 ILE A N 1
ATOM 849 C CA . ILE A 1 119 ? 11.194 -10.219 -26.685 1.00 90.06 119 ILE A CA 1
ATOM 850 C C . ILE A 1 119 ? 10.705 -11.666 -26.602 1.00 90.06 119 ILE A C 1
ATOM 852 O O . ILE A 1 119 ? 9.982 -12.140 -27.478 1.00 90.06 119 ILE A O 1
ATOM 856 N N . ILE A 1 120 ? 11.108 -12.368 -25.545 1.00 92.19 120 ILE A N 1
ATOM 857 C CA . ILE A 1 120 ? 10.808 -13.790 -25.334 1.00 92.19 120 ILE A CA 1
ATOM 858 C C . ILE A 1 120 ? 9.735 -13.983 -24.263 1.00 92.19 120 ILE A C 1
ATOM 860 O O . ILE A 1 120 ? 8.827 -14.791 -24.450 1.00 92.19 120 ILE A O 1
ATOM 864 N N . ASP A 1 121 ? 9.817 -13.231 -23.167 1.00 91.25 121 ASP A N 1
ATOM 865 C CA . ASP A 1 121 ? 8.834 -13.251 -22.082 1.00 91.25 121 ASP A CA 1
ATOM 866 C C . ASP A 1 121 ? 8.484 -11.825 -21.651 1.00 91.25 121 ASP A C 1
ATOM 868 O O . ASP A 1 121 ? 9.321 -10.923 -21.752 1.00 91.25 121 ASP A O 1
ATOM 872 N N . TRP A 1 122 ? 7.248 -11.622 -21.196 1.00 89.62 122 TRP A N 1
ATOM 873 C CA . TRP A 1 122 ? 6.695 -10.310 -20.874 1.00 89.62 122 TRP A CA 1
ATOM 874 C C . TRP A 1 122 ? 5.605 -10.389 -19.806 1.00 89.62 122 TRP A C 1
ATOM 876 O O . TRP A 1 122 ? 4.621 -11.117 -19.937 1.00 89.62 122 TRP A O 1
ATOM 886 N N . ASN A 1 123 ? 5.719 -9.533 -18.797 1.00 90.88 123 ASN A N 1
ATOM 887 C CA . ASN A 1 123 ? 4.656 -9.263 -17.842 1.00 90.88 123 ASN A CA 1
ATOM 888 C C . ASN A 1 123 ? 4.637 -7.770 -17.497 1.00 90.88 123 ASN A C 1
ATOM 890 O O . ASN A 1 123 ? 5.675 -7.167 -17.219 1.00 90.88 123 ASN A O 1
ATOM 894 N N . LEU A 1 124 ? 3.439 -7.187 -17.506 1.00 89.44 124 LEU A N 1
ATOM 895 C CA . LEU A 1 124 ? 3.182 -5.810 -17.106 1.00 89.44 124 LEU A CA 1
ATOM 896 C C . LEU A 1 124 ? 2.230 -5.819 -15.912 1.00 89.44 124 LEU A C 1
ATOM 898 O O . LEU A 1 124 ? 1.181 -6.458 -15.957 1.00 89.44 124 LEU A O 1
ATOM 902 N N . THR A 1 125 ? 2.559 -5.049 -14.880 1.00 89.94 125 THR A N 1
ATOM 903 C CA . THR A 1 125 ? 1.674 -4.807 -13.739 1.00 89.94 125 THR A CA 1
ATOM 904 C C . THR A 1 125 ? 1.450 -3.312 -13.537 1.00 89.94 125 THR A C 1
ATOM 906 O O . THR A 1 125 ? 2.329 -2.487 -13.806 1.00 89.94 125 THR A O 1
ATOM 909 N N . VAL A 1 126 ? 0.259 -2.957 -13.054 1.00 87.19 126 VAL A N 1
ATOM 910 C CA . VAL A 1 126 ? -0.119 -1.586 -12.692 1.00 87.19 126 VAL A CA 1
ATOM 911 C C . VAL A 1 126 ? -0.656 -1.603 -11.262 1.00 87.19 126 VAL A C 1
ATOM 913 O O . VAL A 1 126 ? -1.679 -2.222 -10.979 1.00 87.19 126 VAL A O 1
ATOM 916 N N . GLY A 1 127 ? 0.043 -0.939 -10.339 1.00 86.31 127 GLY A N 1
ATOM 917 C CA . GLY A 1 127 ? -0.279 -0.964 -8.906 1.00 86.31 127 GLY A CA 1
ATOM 918 C C . GLY A 1 127 ? -0.105 -2.343 -8.257 1.00 86.31 127 GLY A C 1
ATOM 919 O O . GLY A 1 127 ? -0.857 -2.684 -7.345 1.00 86.31 127 GLY A O 1
ATOM 920 N N . GLY A 1 128 ? 0.841 -3.143 -8.762 1.00 84.69 128 GLY A N 1
ATOM 921 C CA . GLY A 1 128 ? 1.129 -4.492 -8.262 1.00 84.69 128 GLY A CA 1
ATOM 922 C C . GLY A 1 128 ? 0.115 -5.561 -8.683 1.00 84.69 128 GLY A C 1
ATOM 923 O O . GLY A 1 128 ? 0.121 -6.652 -8.117 1.00 84.69 128 GLY A O 1
ATOM 924 N N . ILE A 1 129 ? -0.760 -5.252 -9.643 1.00 85.81 129 ILE A N 1
ATOM 925 C CA . ILE A 1 129 ? -1.758 -6.170 -10.205 1.00 85.81 129 ILE A CA 1
ATOM 926 C C . ILE A 1 129 ? -1.437 -6.385 -11.685 1.00 85.81 129 ILE A C 1
ATOM 928 O O . ILE A 1 129 ? -1.114 -5.417 -12.380 1.00 85.81 129 ILE A O 1
ATOM 932 N N . ASP A 1 130 ? -1.531 -7.631 -12.159 1.00 86.56 130 ASP A N 1
ATOM 933 C CA . ASP A 1 130 ? -1.347 -7.975 -13.572 1.00 86.56 130 ASP A CA 1
ATOM 934 C C . ASP A 1 130 ? -2.239 -7.118 -14.470 1.00 86.56 130 ASP A C 1
ATOM 936 O O . ASP A 1 130 ? -3.445 -6.977 -14.250 1.00 86.56 130 ASP A O 1
ATOM 940 N N . TYR A 1 131 ? -1.622 -6.534 -15.493 1.00 83.44 131 TYR A N 1
ATOM 941 C CA . TYR A 1 131 ? -2.287 -5.661 -16.440 1.00 83.44 131 TYR A CA 1
ATOM 942 C C . TYR A 1 131 ? -2.356 -6.353 -17.805 1.00 83.44 131 TYR A C 1
ATOM 944 O O . TYR A 1 131 ? -1.316 -6.760 -18.330 1.00 83.44 131 TYR A O 1
ATOM 952 N N . PRO A 1 132 ? -3.555 -6.507 -18.396 1.00 76.06 132 PRO A N 1
ATOM 953 C CA . PRO A 1 132 ? -3.732 -7.246 -19.641 1.00 76.06 132 PRO A CA 1
ATOM 954 C C . PRO A 1 132 ? -3.185 -6.437 -20.824 1.00 76.06 132 PRO A C 1
ATOM 956 O O . PRO A 1 132 ? -3.915 -5.691 -21.473 1.00 76.06 132 PRO A O 1
ATOM 959 N N . TYR A 1 133 ? -1.885 -6.573 -21.080 1.00 76.94 133 TYR A N 1
ATOM 960 C CA . TYR A 1 133 ? -1.168 -5.903 -22.162 1.00 76.94 133 TYR A CA 1
ATOM 961 C C . TYR A 1 133 ? -0.313 -6.907 -22.930 1.00 76.94 133 TYR A C 1
ATOM 963 O O . TYR A 1 133 ? 0.517 -7.604 -22.345 1.00 76.94 133 TYR A O 1
ATOM 971 N N . GLY A 1 134 ? -0.522 -6.969 -24.243 1.00 71.12 134 GLY A N 1
ATOM 972 C CA . GLY A 1 134 ? 0.198 -7.849 -25.153 1.00 71.12 134 GLY A CA 1
ATOM 973 C C . GLY A 1 134 ? 1.697 -7.561 -25.177 1.00 71.12 134 GLY A C 1
ATOM 974 O O . GLY A 1 134 ? 2.127 -6.407 -25.128 1.00 71.12 134 GLY A O 1
ATOM 975 N N . ALA A 1 135 ? 2.488 -8.630 -25.245 1.00 78.31 135 ALA A N 1
ATOM 976 C CA . ALA A 1 135 ? 3.938 -8.545 -25.303 1.00 78.31 135 ALA A CA 1
ATOM 977 C C . ALA A 1 135 ? 4.390 -7.829 -26.591 1.00 78.31 135 ALA A C 1
ATOM 979 O O . ALA A 1 135 ? 3.997 -8.245 -27.687 1.00 78.31 135 ALA A O 1
ATOM 980 N N . PRO A 1 136 ? 5.239 -6.789 -26.501 1.00 80.12 136 PRO A N 1
ATOM 981 C CA . PRO A 1 136 ? 5.940 -6.265 -27.668 1.00 80.12 136 PRO A CA 1
ATOM 982 C C . PRO A 1 136 ? 6.753 -7.372 -28.350 1.00 80.12 136 PRO A C 1
ATOM 984 O O . PRO A 1 136 ? 7.285 -8.246 -27.677 1.00 80.12 136 PRO A O 1
ATOM 987 N N . THR A 1 137 ? 6.876 -7.341 -29.677 1.00 81.81 137 THR A N 1
ATOM 988 C CA . THR A 1 137 ? 7.597 -8.394 -30.418 1.00 81.81 137 THR A CA 1
ATOM 989 C C . THR A 1 137 ? 9.115 -8.289 -30.273 1.00 81.81 137 THR A C 1
ATOM 991 O O . THR A 1 137 ? 9.797 -9.301 -30.156 1.00 81.81 137 THR A O 1
ATOM 994 N N . GLN A 1 138 ? 9.651 -7.071 -30.305 1.00 86.56 138 GLN A N 1
ATOM 995 C CA . GLN A 1 138 ? 11.082 -6.783 -30.257 1.00 86.56 138 GLN A CA 1
ATOM 996 C C . GLN A 1 138 ? 11.312 -5.340 -29.809 1.00 86.56 138 GLN A C 1
ATOM 998 O O . GLN A 1 138 ? 10.378 -4.532 -29.810 1.00 86.56 138 GLN A O 1
ATOM 1003 N N . PHE A 1 139 ? 12.556 -5.016 -29.474 1.00 87.69 139 PHE A N 1
ATOM 1004 C CA . PHE A 1 139 ? 12.996 -3.630 -29.361 1.00 87.69 139 PHE A CA 1
ATOM 1005 C C . PHE A 1 139 ? 13.001 -2.918 -30.724 1.00 87.69 139 PHE A C 1
ATOM 1007 O O . PHE A 1 139 ? 12.938 -3.537 -31.790 1.00 87.69 139 PHE A O 1
ATOM 1014 N N . THR A 1 140 ? 13.042 -1.590 -30.675 1.00 84.94 140 THR A N 1
ATOM 1015 C CA . THR A 1 140 ? 13.342 -0.727 -31.822 1.00 84.94 140 THR A CA 1
ATOM 1016 C C . THR A 1 140 ? 14.410 0.266 -31.396 1.00 84.94 140 THR A C 1
ATOM 1018 O O . THR A 1 140 ? 14.120 1.135 -30.571 1.00 84.94 140 THR A O 1
ATOM 1021 N N . ASP A 1 141 ? 15.635 0.117 -31.901 1.00 86.12 141 ASP A N 1
ATOM 1022 C CA . ASP A 1 141 ? 16.803 0.910 -31.474 1.00 86.12 141 ASP A CA 1
ATOM 1023 C C . ASP A 1 141 ? 16.966 0.947 -29.936 1.00 86.12 141 ASP A C 1
ATOM 1025 O O . ASP A 1 141 ? 17.144 1.997 -29.311 1.00 86.12 141 ASP A O 1
ATOM 1029 N N . GLY A 1 142 ? 16.800 -0.213 -29.302 1.00 84.94 142 GLY A N 1
ATOM 1030 C CA . GLY A 1 142 ? 16.899 -0.417 -27.860 1.00 84.94 142 GLY A CA 1
ATOM 1031 C C . GLY A 1 142 ? 15.692 0.056 -27.054 1.00 84.94 142 GLY A C 1
ATOM 1032 O O . GLY A 1 142 ? 15.741 0.040 -25.823 1.00 84.94 142 GLY A O 1
ATOM 1033 N N . LYS A 1 143 ? 14.599 0.462 -27.712 1.00 86.88 143 LYS A N 1
ATOM 1034 C CA . LYS A 1 143 ? 13.420 1.035 -27.051 1.00 86.88 143 LYS A CA 1
ATOM 1035 C C . LYS A 1 143 ? 12.177 0.165 -27.151 1.00 86.88 143 LYS A C 1
ATOM 1037 O O . LYS A 1 143 ? 11.973 -0.538 -28.138 1.00 86.88 143 LYS A O 1
ATOM 1042 N N . LEU A 1 144 ? 11.312 0.277 -26.142 1.00 84.56 144 LEU A N 1
ATOM 1043 C CA . LEU A 1 144 ? 9.919 -0.181 -26.180 1.00 84.56 144 LEU A CA 1
ATOM 1044 C C . LEU A 1 144 ? 8.991 0.973 -25.823 1.00 84.56 144 LEU A C 1
ATOM 1046 O O . LEU A 1 144 ? 9.336 1.837 -25.019 1.00 84.56 144 LEU A O 1
ATOM 1050 N N . TYR A 1 145 ? 7.787 0.943 -26.382 1.00 81.88 145 TYR A N 1
ATOM 1051 C CA . TYR A 1 145 ? 6.767 1.955 -26.143 1.00 81.88 145 TYR A CA 1
ATOM 1052 C C . TYR A 1 145 ? 5.486 1.277 -25.673 1.00 81.88 145 TYR A C 1
ATOM 1054 O O . TYR A 1 145 ? 4.904 0.452 -26.377 1.00 81.88 145 TYR A O 1
ATOM 1062 N N . LEU A 1 146 ? 5.065 1.631 -24.468 1.00 82.19 146 LEU A N 1
ATOM 1063 C CA . LEU A 1 146 ? 3.824 1.208 -23.846 1.00 82.19 146 LEU A CA 1
ATOM 1064 C C . LEU A 1 146 ? 2.814 2.333 -23.952 1.00 82.19 146 LEU A C 1
ATOM 1066 O O . LEU A 1 146 ? 3.158 3.505 -23.866 1.00 82.19 146 LEU A O 1
ATOM 1070 N N . TRP A 1 147 ? 1.554 1.969 -24.107 1.00 81.25 147 TRP A N 1
ATOM 1071 C CA . TRP A 1 147 ? 0.473 2.927 -24.267 1.00 81.25 147 TRP A CA 1
ATOM 1072 C C . TRP A 1 147 ? -0.571 2.652 -23.208 1.00 81.25 147 TRP A C 1
ATOM 1074 O O . TRP A 1 147 ? -1.303 1.668 -23.293 1.00 81.25 147 TRP A O 1
ATOM 1084 N N . LEU A 1 148 ? -0.586 3.493 -22.179 1.00 81.12 148 LEU A N 1
ATOM 1085 C CA . LEU A 1 148 ? -1.372 3.269 -20.973 1.00 81.12 148 LEU A CA 1
ATOM 1086 C C . LEU A 1 148 ? -2.301 4.459 -20.705 1.00 81.12 148 LEU A C 1
ATOM 1088 O O . LEU A 1 148 ? -1.946 5.595 -21.028 1.00 81.12 148 LEU A O 1
ATOM 1092 N N . PRO A 1 149 ? -3.492 4.226 -20.128 1.00 78.88 149 PRO A N 1
ATOM 1093 C CA . PRO A 1 149 ? -4.398 5.305 -19.756 1.00 78.88 149 PRO A CA 1
ATOM 1094 C C . PRO A 1 149 ? -3.805 6.149 -18.627 1.00 78.88 149 PRO A C 1
ATOM 1096 O O . PRO A 1 149 ? -3.006 5.662 -17.824 1.00 78.88 149 PRO A O 1
ATOM 1099 N N . GLU A 1 150 ? -4.255 7.399 -18.514 1.00 79.56 150 GLU A N 1
ATOM 1100 C CA . GLU A 1 150 ? -3.763 8.342 -17.500 1.00 79.56 150 GLU A CA 1
ATOM 1101 C C . GLU A 1 150 ? -3.839 7.756 -16.077 1.00 79.56 150 GLU A C 1
ATOM 1103 O O . GLU A 1 150 ? -2.875 7.835 -15.315 1.00 79.56 150 GLU A O 1
ATOM 1108 N N . GLU A 1 151 ? -4.933 7.064 -15.744 1.00 80.06 151 GLU A N 1
ATOM 1109 C CA . GLU A 1 151 ? -5.130 6.406 -14.445 1.00 80.06 151 GLU A CA 1
ATOM 1110 C C . GLU A 1 151 ? -4.078 5.336 -14.123 1.00 80.06 151 GLU A C 1
ATOM 1112 O O . GLU A 1 151 ? -3.740 5.128 -12.957 1.00 80.06 151 GLU A O 1
ATOM 1117 N N . ALA A 1 152 ? -3.514 4.670 -15.135 1.00 82.38 152 ALA A N 1
ATOM 1118 C CA . ALA A 1 152 ? -2.422 3.725 -14.920 1.00 82.38 152 ALA A CA 1
ATOM 1119 C C . ALA A 1 152 ? -1.121 4.452 -14.555 1.00 82.38 152 ALA A C 1
ATOM 1121 O O . ALA A 1 152 ? -0.385 3.996 -13.685 1.00 82.38 152 ALA A O 1
ATOM 1122 N N . THR A 1 153 ? -0.865 5.619 -15.154 1.00 81.69 153 THR A N 1
ATOM 1123 C CA . THR A 1 153 ? 0.345 6.424 -14.889 1.00 81.69 153 THR A CA 1
ATOM 1124 C C . THR A 1 153 ? 0.354 7.090 -13.507 1.00 81.69 153 THR A C 1
ATOM 1126 O O . THR A 1 153 ? 1.414 7.507 -13.023 1.00 81.69 153 THR A O 1
ATOM 1129 N N . LYS A 1 154 ? -0.818 7.163 -12.859 1.00 83.94 154 LYS A N 1
ATOM 1130 C CA . LYS A 1 154 ? -1.002 7.577 -11.457 1.00 83.94 154 LYS A CA 1
ATOM 1131 C C . LYS A 1 154 ? -0.640 6.471 -10.463 1.00 83.94 154 LYS A C 1
ATOM 1133 O O . LYS A 1 154 ? -0.582 6.726 -9.265 1.00 83.94 154 LYS A O 1
ATOM 1138 N N . LYS A 1 155 ? -0.395 5.252 -10.943 1.00 86.12 155 LYS A N 1
ATOM 1139 C CA . LYS A 1 155 ? 0.054 4.100 -10.158 1.00 86.12 155 LYS A CA 1
ATOM 1140 C C . LYS A 1 155 ? 1.469 3.716 -10.579 1.00 86.12 155 LYS A C 1
ATOM 1142 O O . LYS A 1 155 ? 1.989 4.192 -11.588 1.00 86.12 155 LYS A O 1
ATOM 1147 N N . GLN A 1 156 ? 2.102 2.846 -9.800 1.00 87.00 156 GLN A N 1
ATOM 1148 C CA . GLN A 1 156 ? 3.364 2.255 -10.214 1.00 87.00 156 GLN A CA 1
ATOM 1149 C C . GLN A 1 156 ? 3.136 1.332 -11.408 1.00 87.00 156 GLN A C 1
ATOM 1151 O O . GLN A 1 156 ? 2.272 0.458 -11.358 1.00 87.00 156 GLN A O 1
ATOM 1156 N N . ILE A 1 157 ? 3.949 1.500 -12.442 1.00 88.75 157 ILE A N 1
ATOM 1157 C CA . ILE A 1 157 ? 4.024 0.569 -13.566 1.00 88.75 157 ILE A CA 1
ATOM 1158 C C . ILE A 1 157 ? 5.266 -0.290 -13.363 1.00 88.75 157 ILE A C 1
ATOM 1160 O O . ILE A 1 157 ? 6.335 0.262 -13.101 1.00 88.75 157 ILE A O 1
ATOM 1164 N N . SER A 1 158 ? 5.139 -1.610 -13.495 1.00 90.75 158 SER A N 1
ATOM 1165 C CA . SER A 1 158 ? 6.282 -2.523 -13.488 1.00 90.75 158 SER A CA 1
ATOM 1166 C C . SER A 1 158 ? 6.257 -3.465 -14.681 1.00 90.75 158 SER A C 1
ATOM 1168 O O . SER A 1 158 ? 5.218 -4.037 -15.001 1.00 90.75 158 SER A O 1
ATOM 1170 N N . VAL A 1 159 ? 7.413 -3.625 -15.316 1.00 91.62 159 VAL A N 1
ATOM 1171 C CA . VAL A 1 159 ? 7.631 -4.503 -16.462 1.00 91.62 159 VAL A CA 1
ATOM 1172 C C . VAL A 1 159 ? 8.703 -5.523 -16.117 1.00 91.62 159 VAL A C 1
ATOM 1174 O O . VAL A 1 159 ? 9.795 -5.164 -15.675 1.00 91.62 159 VAL A O 1
ATOM 1177 N N . LYS A 1 160 ? 8.401 -6.794 -16.367 1.00 92.94 160 LYS A N 1
ATOM 1178 C CA . LYS A 1 160 ? 9.374 -7.886 -16.405 1.00 92.94 160 LYS A CA 1
ATOM 1179 C C . LYS A 1 160 ? 9.456 -8.390 -17.833 1.00 92.94 160 LYS A C 1
ATOM 1181 O O . LYS A 1 160 ? 8.417 -8.622 -18.450 1.00 92.94 160 LYS A O 1
ATOM 1186 N N . LEU A 1 161 ? 10.668 -8.540 -18.352 1.00 92.06 161 LEU A N 1
ATOM 1187 C CA . LEU A 1 161 ? 10.864 -9.048 -19.701 1.00 92.06 161 LEU A CA 1
ATOM 1188 C C . LEU A 1 161 ? 12.176 -9.813 -19.841 1.00 92.06 161 LEU A C 1
ATOM 1190 O O . LEU A 1 161 ? 13.141 -9.571 -19.112 1.00 92.06 161 LEU A O 1
ATOM 1194 N N . THR A 1 162 ? 12.212 -10.690 -20.837 1.00 93.00 162 THR A N 1
ATOM 1195 C CA . THR A 1 162 ? 13.439 -11.311 -21.344 1.00 93.00 162 THR A CA 1
ATOM 1196 C C . THR A 1 162 ? 13.537 -11.096 -22.852 1.00 93.00 162 THR A C 1
ATOM 1198 O O . THR A 1 162 ? 12.516 -10.934 -23.523 1.00 93.00 162 THR A O 1
ATOM 1201 N N . TYR A 1 163 ? 14.750 -11.083 -23.401 1.00 92.06 163 TYR A N 1
ATOM 1202 C CA . TYR A 1 163 ? 14.991 -10.943 -24.842 1.00 92.06 163 TYR A CA 1
ATOM 1203 C C . TYR A 1 163 ? 16.035 -11.945 -25.331 1.00 92.06 163 TYR A C 1
ATOM 1205 O O . TYR A 1 163 ? 16.809 -12.453 -24.525 1.00 92.06 163 TYR A O 1
ATOM 1213 N N . ALA A 1 164 ? 16.077 -12.239 -26.630 1.00 92.12 164 ALA A N 1
ATOM 1214 C CA . ALA A 1 164 ? 17.190 -12.993 -27.210 1.00 92.12 164 ALA A CA 1
ATOM 1215 C C . ALA A 1 164 ? 18.250 -12.035 -27.767 1.00 92.12 164 ALA A C 1
ATOM 1217 O O . ALA A 1 164 ? 17.925 -11.157 -28.567 1.00 92.12 164 ALA A O 1
ATOM 1218 N N . ASP A 1 165 ? 19.506 -12.189 -27.349 1.00 90.38 165 ASP A N 1
ATOM 1219 C CA . ASP A 1 165 ? 20.618 -11.444 -27.947 1.00 90.38 165 ASP A CA 1
ATOM 1220 C C . ASP A 1 165 ? 20.855 -11.859 -29.412 1.00 90.38 165 ASP A C 1
ATOM 1222 O O . ASP A 1 165 ? 20.213 -12.776 -29.930 1.00 90.38 165 ASP A O 1
ATOM 1226 N N . ASP A 1 166 ? 21.759 -11.163 -30.103 1.00 88.44 166 ASP A N 1
ATOM 1227 C CA . ASP A 1 166 ? 22.030 -11.410 -31.528 1.00 88.44 166 ASP A CA 1
ATOM 1228 C C . ASP A 1 166 ? 22.598 -12.825 -31.797 1.00 88.44 166 ASP A C 1
ATOM 1230 O O . ASP A 1 166 ? 22.486 -13.338 -32.912 1.00 88.44 166 ASP A O 1
ATOM 1234 N N . ASP A 1 167 ? 23.143 -13.487 -30.769 1.00 88.81 167 ASP A N 1
ATOM 1235 C CA . ASP A 1 167 ? 23.605 -14.881 -30.808 1.00 88.81 167 ASP A CA 1
ATOM 1236 C C . ASP A 1 167 ? 22.480 -15.893 -30.485 1.00 88.81 167 ASP A C 1
ATOM 1238 O O . ASP A 1 167 ? 22.685 -17.109 -30.548 1.00 88.81 167 ASP A O 1
ATOM 1242 N N . GLY A 1 168 ? 21.280 -15.412 -30.146 1.00 87.81 168 GLY A N 1
ATOM 1243 C CA . GLY A 1 168 ? 20.104 -16.211 -29.806 1.00 87.81 168 GLY A CA 1
ATOM 1244 C C . GLY A 1 168 ? 20.026 -16.655 -28.341 1.00 87.81 168 GLY A C 1
ATOM 1245 O O . GLY A 1 168 ? 19.163 -17.470 -28.004 1.00 87.81 168 GLY A O 1
ATOM 1246 N N . ASN A 1 169 ? 20.889 -16.149 -27.455 1.00 90.94 169 ASN A N 1
ATOM 1247 C CA . ASN A 1 169 ? 20.826 -16.462 -26.027 1.00 90.94 169 ASN A CA 1
ATOM 1248 C C . ASN A 1 169 ? 19.758 -15.616 -25.337 1.00 90.94 169 ASN A C 1
ATOM 1250 O O . ASN A 1 169 ? 19.699 -14.402 -25.517 1.00 90.94 169 ASN A O 1
ATOM 1254 N N . VAL A 1 170 ? 18.960 -16.242 -24.471 1.00 92.50 170 VAL A N 1
ATOM 1255 C CA . VAL A 1 170 ? 17.956 -15.528 -23.677 1.00 92.50 170 VAL A CA 1
ATOM 1256 C C . VAL A 1 170 ? 18.635 -14.752 -22.547 1.00 92.50 170 VAL A C 1
ATOM 1258 O O . VAL A 1 170 ? 19.390 -15.312 -21.750 1.00 92.50 170 VAL A O 1
ATOM 1261 N N . ARG A 1 171 ? 18.349 -13.454 -22.481 1.00 89.56 171 ARG A N 1
ATOM 1262 C CA . ARG A 1 171 ? 18.829 -12.492 -21.491 1.00 89.56 171 ARG A CA 1
ATOM 1263 C C . ARG A 1 171 ? 17.658 -11.987 -20.660 1.00 89.56 171 ARG A C 1
ATOM 1265 O O . ARG A 1 171 ? 16.622 -11.600 -21.198 1.00 89.56 171 ARG A O 1
ATOM 1272 N N . GLU A 1 172 ? 17.838 -11.984 -19.347 1.00 90.31 172 GLU A N 1
ATOM 1273 C CA . GLU A 1 172 ? 16.872 -11.430 -18.402 1.00 90.31 172 GLU A CA 1
ATOM 1274 C C . GLU A 1 172 ? 17.205 -9.971 -18.102 1.00 90.31 172 GLU A C 1
ATOM 1276 O O . GLU A 1 172 ? 18.356 -9.638 -17.815 1.00 90.31 172 GLU A O 1
ATOM 1281 N N . VAL A 1 173 ? 16.187 -9.112 -18.156 1.00 87.94 173 VAL A N 1
ATOM 1282 C CA . VAL A 1 173 ? 16.306 -7.708 -17.768 1.00 87.94 173 VAL A CA 1
ATOM 1283 C C . VAL A 1 173 ? 15.773 -7.560 -16.354 1.00 87.94 173 VAL A C 1
ATOM 1285 O O . VAL A 1 173 ? 14.669 -8.016 -16.044 1.00 87.94 173 VAL A O 1
ATOM 1288 N N . LEU A 1 174 ? 16.545 -6.888 -15.496 1.00 87.94 174 LEU A N 1
ATOM 1289 C CA . LEU A 1 174 ? 16.066 -6.524 -14.164 1.00 87.94 174 LEU A CA 1
ATOM 1290 C C . LEU A 1 174 ? 14.721 -5.792 -14.278 1.00 87.94 174 LEU A C 1
ATOM 1292 O O . LEU A 1 174 ? 14.590 -4.921 -15.142 1.00 87.94 174 LEU A O 1
ATOM 1296 N N . PRO A 1 175 ? 13.746 -6.079 -13.398 1.00 90.81 175 PRO A N 1
ATOM 1297 C CA . PRO A 1 175 ? 12.434 -5.462 -13.483 1.00 90.81 175 PRO A CA 1
ATOM 1298 C C . PRO A 1 175 ? 12.514 -3.934 -13.585 1.00 90.81 175 PRO A C 1
ATOM 1300 O O . PRO A 1 175 ? 13.261 -3.266 -12.863 1.00 90.81 175 PRO A O 1
ATOM 1303 N N . LEU A 1 176 ? 11.732 -3.396 -14.509 1.00 91.44 176 LEU A N 1
ATOM 1304 C CA . LEU A 1 176 ? 11.677 -1.983 -14.849 1.00 91.44 176 LEU A CA 1
ATOM 1305 C C . LEU A 1 176 ? 10.455 -1.353 -14.192 1.00 91.44 176 LEU A C 1
ATOM 1307 O O . LEU A 1 176 ? 9.395 -1.971 -14.124 1.00 91.44 176 LEU A O 1
ATOM 1311 N N . PHE A 1 177 ? 10.594 -0.117 -13.728 1.00 90.31 177 PHE A N 1
ATOM 1312 C CA . PHE A 1 177 ? 9.569 0.593 -12.977 1.00 90.31 177 PHE A CA 1
ATOM 1313 C C . PHE A 1 177 ? 9.422 2.030 -13.451 1.00 90.31 177 PHE A C 1
ATOM 1315 O O . PHE A 1 177 ? 10.413 2.721 -13.704 1.00 90.31 177 PHE A O 1
ATOM 1322 N N . ARG A 1 178 ? 8.178 2.503 -13.475 1.00 87.81 178 ARG A N 1
ATOM 1323 C CA . ARG A 1 178 ? 7.848 3.928 -13.508 1.00 87.81 178 ARG A CA 1
ATOM 1324 C C . ARG A 1 178 ? 7.135 4.287 -12.214 1.00 87.81 178 ARG A C 1
ATOM 1326 O O . ARG A 1 178 ? 6.175 3.612 -11.831 1.00 87.81 178 ARG A O 1
ATOM 1333 N N . GLU A 1 179 ? 7.599 5.339 -11.550 1.00 83.81 179 GLU A N 1
ATOM 1334 C CA . GLU A 1 179 ? 6.968 5.801 -10.314 1.00 83.81 179 GLU A CA 1
ATOM 1335 C C . GLU A 1 179 ? 5.663 6.568 -10.603 1.00 83.81 179 GLU A C 1
ATOM 1337 O O . GLU A 1 179 ? 5.522 7.176 -11.674 1.00 83.81 179 GLU A O 1
ATOM 1342 N N . PRO A 1 180 ? 4.689 6.543 -9.673 1.00 81.25 180 PRO A N 1
ATOM 1343 C CA . PRO A 1 180 ? 3.469 7.336 -9.783 1.00 81.25 180 PRO A CA 1
ATOM 1344 C C . PRO A 1 180 ? 3.757 8.811 -10.089 1.00 81.25 180 PRO A C 1
ATOM 1346 O O . PRO A 1 180 ? 4.559 9.445 -9.408 1.00 81.25 180 PRO A O 1
ATOM 1349 N N . GLY A 1 181 ? 3.098 9.370 -11.108 1.00 70.69 181 GLY A N 1
ATOM 1350 C CA . GLY A 1 181 ? 3.195 10.804 -11.419 1.00 70.69 181 GLY A CA 1
ATOM 1351 C C . GLY A 1 181 ? 4.570 11.289 -11.904 1.00 70.69 181 GLY A C 1
ATOM 1352 O O . GLY A 1 181 ? 4.786 12.495 -11.998 1.00 70.69 181 GLY A O 1
ATOM 1353 N N . GLN A 1 182 ? 5.494 10.380 -12.229 1.00 74.00 182 GLN A N 1
ATOM 1354 C CA . GLN A 1 182 ? 6.815 10.733 -12.742 1.00 74.00 182 GLN A CA 1
ATOM 1355 C C . GLN A 1 182 ? 6.719 11.556 -14.039 1.00 74.00 182 GLN A C 1
ATOM 1357 O O . GLN A 1 182 ? 6.019 11.181 -14.982 1.00 74.00 182 GLN A O 1
ATOM 1362 N N . ALA A 1 183 ? 7.471 12.657 -14.107 1.00 61.94 183 ALA A N 1
ATOM 1363 C CA . ALA A 1 183 ? 7.653 13.406 -15.344 1.00 61.94 183 ALA A CA 1
ATOM 1364 C C . ALA A 1 183 ? 8.595 12.644 -16.291 1.00 61.94 183 ALA A C 1
ATOM 1366 O O . ALA A 1 183 ? 9.706 12.271 -15.908 1.00 61.94 183 ALA A O 1
ATOM 1367 N N . GLY A 1 184 ? 8.149 12.436 -17.528 1.00 65.56 184 GLY A N 1
ATOM 1368 C CA . GLY A 1 184 ? 8.878 11.688 -18.545 1.00 65.56 184 GLY A CA 1
ATOM 1369 C C . GLY A 1 184 ? 8.524 10.204 -18.587 1.00 65.56 184 GLY A C 1
ATOM 1370 O O . GLY A 1 184 ? 7.791 9.669 -17.749 1.00 65.56 184 GLY A O 1
ATOM 1371 N N . ASP A 1 185 ? 9.070 9.555 -19.607 1.00 67.44 185 ASP A N 1
ATOM 1372 C CA . ASP A 1 185 ? 8.531 8.281 -20.068 1.00 67.44 185 ASP A CA 1
ATOM 1373 C C . ASP A 1 185 ? 9.416 7.100 -19.671 1.00 67.44 185 ASP A C 1
ATOM 1375 O O . ASP A 1 185 ? 8.936 5.979 -19.731 1.00 67.44 185 ASP A O 1
ATOM 1379 N N . LEU A 1 186 ? 10.657 7.345 -19.226 1.00 76.94 186 LEU A N 1
ATOM 1380 C CA . LEU A 1 186 ? 11.675 6.319 -18.997 1.00 76.94 186 LEU A CA 1
ATOM 1381 C C . LEU A 1 186 ? 11.426 5.495 -17.725 1.00 76.94 186 LEU A C 1
ATOM 1383 O O . LEU A 1 186 ? 11.413 6.036 -16.612 1.00 76.94 186 LEU A O 1
ATOM 1387 N N . LEU A 1 187 ? 11.322 4.175 -17.890 1.00 83.56 187 LEU A N 1
ATOM 1388 C CA . LEU A 1 187 ? 11.387 3.228 -16.778 1.00 83.56 187 LEU A CA 1
ATOM 1389 C C . LEU A 1 187 ? 12.837 3.006 -16.324 1.00 83.56 187 LEU A C 1
ATOM 1391 O O . LEU A 1 187 ? 13.745 2.866 -17.141 1.00 83.56 187 LEU A O 1
ATOM 1395 N N . LYS A 1 188 ? 13.033 2.883 -15.009 1.00 88.31 188 LYS A N 1
ATOM 1396 C CA . LYS A 1 188 ? 14.324 2.555 -14.383 1.00 88.31 188 LYS A CA 1
ATOM 1397 C C . LYS A 1 188 ? 14.198 1.346 -13.466 1.00 88.31 188 LYS A C 1
ATOM 1399 O O . LYS A 1 188 ? 13.099 0.873 -13.196 1.00 88.31 188 LYS A O 1
ATOM 1404 N N . ARG A 1 189 ? 15.322 0.840 -12.969 1.00 90.38 189 ARG A N 1
ATOM 1405 C CA . ARG A 1 189 ? 15.379 -0.365 -12.124 1.00 90.38 189 ARG A CA 1
ATOM 1406 C C . ARG A 1 189 ? 15.462 -0.010 -10.644 1.00 90.38 189 ARG A C 1
ATOM 1408 O O . ARG A 1 189 ? 15.885 1.088 -10.297 1.00 90.38 189 ARG A O 1
ATOM 1415 N N . TYR A 1 190 ? 15.159 -0.965 -9.777 1.00 92.38 190 TYR A N 1
ATOM 1416 C CA . TYR A 1 190 ? 15.731 -0.979 -8.429 1.00 92.38 190 TYR A CA 1
ATOM 1417 C C . TYR A 1 190 ? 16.811 -2.050 -8.361 1.00 92.38 190 TYR A C 1
ATOM 1419 O O . TYR A 1 190 ? 16.741 -3.043 -9.087 1.00 92.38 190 TYR A O 1
ATOM 1427 N N . LEU A 1 191 ? 17.801 -1.839 -7.498 1.00 92.94 191 LEU A N 1
ATOM 1428 C CA . LEU A 1 191 ? 18.686 -2.914 -7.070 1.00 92.94 191 LEU A CA 1
ATOM 1429 C C . LEU A 1 191 ? 18.150 -3.542 -5.792 1.00 92.94 191 LEU A C 1
ATOM 1431 O O . LEU A 1 191 ? 17.888 -2.847 -4.807 1.00 92.94 191 LEU A O 1
ATOM 1435 N N . ASP A 1 192 ? 18.002 -4.857 -5.828 1.00 92.44 192 ASP A N 1
ATOM 1436 C CA . ASP A 1 192 ? 17.403 -5.608 -4.738 1.00 92.44 192 ASP A CA 1
ATOM 1437 C C . ASP A 1 192 ? 18.480 -6.004 -3.726 1.00 92.44 192 ASP A C 1
ATOM 1439 O O . ASP A 1 192 ? 19.599 -6.375 -4.088 1.00 92.44 192 ASP A O 1
ATOM 1443 N N . PHE A 1 193 ? 18.141 -5.908 -2.447 1.00 92.94 193 PHE A N 1
ATOM 1444 C CA . PHE A 1 193 ? 18.943 -6.408 -1.341 1.00 92.94 193 PHE A CA 1
ATOM 1445 C C . PHE A 1 193 ? 18.045 -7.115 -0.326 1.00 92.94 193 PHE A C 1
ATOM 1447 O O . PHE A 1 193 ? 16.820 -6.973 -0.339 1.00 92.94 193 PHE A O 1
ATOM 1454 N N . GLU A 1 194 ? 18.667 -7.874 0.566 1.00 92.31 194 GLU A N 1
ATOM 1455 C CA . GLU A 1 194 ? 17.979 -8.578 1.641 1.00 92.31 194 GLU A CA 1
ATOM 1456 C C . GLU A 1 194 ? 18.292 -7.923 2.986 1.00 92.31 194 GLU A C 1
ATOM 1458 O O . GLU A 1 194 ? 19.392 -7.417 3.207 1.00 92.31 194 GLU A O 1
ATOM 1463 N N . ILE A 1 195 ? 17.308 -7.934 3.884 1.00 93.56 195 ILE A N 1
ATOM 1464 C CA . ILE A 1 195 ? 17.503 -7.601 5.295 1.00 93.56 195 ILE A CA 1
ATOM 1465 C C . ILE A 1 195 ? 17.651 -8.928 6.032 1.00 93.56 195 ILE A C 1
ATOM 1467 O O . ILE A 1 195 ? 16.720 -9.728 6.038 1.00 93.56 195 ILE A O 1
ATOM 1471 N N . ASP A 1 196 ? 18.808 -9.162 6.645 1.00 91.12 196 ASP A N 1
ATOM 1472 C CA . ASP A 1 196 ? 19.144 -10.406 7.348 1.00 91.12 196 ASP A CA 1
ATOM 1473 C C . ASP A 1 196 ? 19.004 -10.305 8.881 1.00 91.12 196 ASP A C 1
ATOM 1475 O O . ASP A 1 196 ? 19.197 -11.292 9.600 1.00 91.12 196 ASP A O 1
ATOM 1479 N N . ASP A 1 197 ? 18.611 -9.133 9.388 1.00 94.62 197 ASP A N 1
ATOM 1480 C CA . ASP A 1 197 ? 18.323 -8.893 10.801 1.00 94.62 197 ASP A CA 1
ATOM 1481 C C . ASP A 1 197 ? 17.085 -9.682 11.256 1.00 94.62 197 ASP A C 1
ATOM 1483 O O . ASP A 1 197 ? 15.936 -9.261 11.103 1.00 94.62 197 ASP A O 1
ATOM 1487 N N . LYS A 1 198 ? 17.335 -10.847 11.853 1.00 94.50 198 LYS A N 1
ATOM 1488 C CA . LYS A 1 198 ? 16.291 -11.759 12.334 1.00 94.50 198 LYS A CA 1
ATOM 1489 C C . LYS A 1 198 ? 15.401 -11.141 13.406 1.00 94.50 198 LYS A C 1
ATOM 1491 O O . LYS A 1 198 ? 14.204 -11.426 13.414 1.00 94.50 198 LYS A O 1
ATOM 1496 N N . ASP A 1 199 ? 15.957 -10.310 14.285 1.00 95.31 199 ASP A N 1
ATOM 1497 C CA . ASP A 1 199 ? 15.185 -9.682 15.359 1.00 95.31 199 ASP A CA 1
ATOM 1498 C C . ASP A 1 199 ? 14.202 -8.681 14.752 1.00 95.31 199 ASP A C 1
ATOM 1500 O O . ASP A 1 199 ? 13.010 -8.708 15.068 1.00 95.31 199 ASP A O 1
ATOM 1504 N N . TYR A 1 200 ? 14.669 -7.873 13.795 1.00 96.19 200 TYR A N 1
ATOM 1505 C CA . TYR A 1 200 ? 13.797 -6.984 13.037 1.00 96.19 200 TYR A CA 1
ATOM 1506 C C . TYR A 1 200 ? 12.710 -7.751 12.280 1.00 96.19 200 TYR A C 1
ATOM 1508 O O . TYR A 1 200 ? 11.530 -7.444 12.441 1.00 96.19 200 TYR A O 1
ATOM 1516 N N . LEU A 1 201 ? 13.071 -8.778 11.508 1.00 95.50 201 LEU A N 1
ATOM 1517 C CA . LEU A 1 201 ? 12.096 -9.552 10.738 1.00 95.50 201 LEU A CA 1
ATOM 1518 C C . LEU A 1 201 ? 11.035 -10.205 11.637 1.00 95.50 201 LEU A C 1
ATOM 1520 O O . LEU A 1 201 ? 9.853 -10.196 11.299 1.00 95.50 201 LEU A O 1
ATOM 1524 N N . SER A 1 202 ? 11.427 -10.712 12.810 1.00 94.81 202 SER A N 1
ATOM 1525 C CA . SER A 1 202 ? 10.482 -11.283 13.778 1.00 94.81 202 SER A CA 1
ATOM 1526 C C . SER A 1 202 ? 9.501 -10.245 14.335 1.00 94.81 202 SER A C 1
ATOM 1528 O O . SER A 1 202 ? 8.330 -10.551 14.553 1.00 94.81 202 SER A O 1
ATOM 1530 N N . SER A 1 203 ? 9.946 -8.992 14.484 1.00 95.69 203 SER A N 1
ATOM 1531 C CA . SER A 1 203 ? 9.124 -7.890 14.996 1.00 95.69 203 SER A CA 1
ATOM 1532 C C . SER A 1 203 ? 8.042 -7.408 14.018 1.00 95.69 203 SER A C 1
ATOM 1534 O O . SER A 1 203 ? 7.160 -6.638 14.398 1.00 95.69 203 SER A O 1
ATOM 1536 N N . LEU A 1 204 ? 8.067 -7.881 12.765 1.00 96.25 204 LEU A N 1
ATOM 1537 C CA . LEU A 1 204 ? 7.042 -7.592 11.757 1.00 96.25 204 LEU A CA 1
ATOM 1538 C C . LEU A 1 204 ? 5.766 -8.420 11.934 1.00 96.25 204 LEU A C 1
ATOM 1540 O O . LEU A 1 204 ? 4.817 -8.255 11.164 1.00 96.25 204 LEU A O 1
ATOM 1544 N N . THR A 1 205 ? 5.737 -9.303 12.934 1.00 95.31 205 THR A N 1
ATOM 1545 C CA . THR A 1 205 ? 4.539 -10.023 13.360 1.00 95.31 205 THR A CA 1
ATOM 1546 C C . THR A 1 205 ? 4.150 -9.592 14.767 1.00 95.31 205 THR A C 1
ATOM 1548 O O . THR A 1 205 ? 4.903 -9.807 15.713 1.00 95.31 205 THR A O 1
ATOM 1551 N N . LYS A 1 206 ? 2.964 -8.998 14.918 1.00 95.50 206 LYS A N 1
ATOM 1552 C CA . LYS A 1 206 ? 2.429 -8.581 16.223 1.00 95.50 206 LYS A CA 1
ATOM 1553 C C . LYS A 1 206 ? 0.905 -8.618 16.253 1.00 95.50 206 LYS A C 1
ATOM 1555 O O . LYS A 1 206 ? 0.264 -8.615 15.203 1.00 95.50 206 LYS A O 1
ATOM 1560 N N . TYR A 1 207 ? 0.322 -8.613 17.447 1.00 96.00 207 TYR A N 1
ATOM 1561 C CA . TYR A 1 207 ? -1.100 -8.318 17.608 1.00 96.00 207 TYR A CA 1
ATOM 1562 C C . TYR A 1 207 ? -1.388 -6.838 17.355 1.00 96.00 207 TYR A C 1
ATOM 1564 O O . TYR A 1 207 ? -0.532 -5.974 17.555 1.00 96.00 207 TYR A O 1
ATOM 1572 N N . TYR A 1 208 ? -2.599 -6.549 16.889 1.00 96.31 208 TYR A N 1
ATOM 1573 C CA . TYR A 1 208 ? -3.065 -5.189 16.689 1.00 96.31 208 TYR A CA 1
ATOM 1574 C C . TYR A 1 208 ? -3.048 -4.421 18.012 1.00 96.31 208 TYR A C 1
ATOM 1576 O O . TYR A 1 208 ? -3.667 -4.815 18.996 1.00 96.31 208 TYR A O 1
ATOM 1584 N N . ASP A 1 209 ? -2.347 -3.297 18.012 1.00 95.19 209 ASP A N 1
ATOM 1585 C CA . ASP A 1 209 ? -2.189 -2.412 19.164 1.00 95.19 209 ASP A CA 1
ATOM 1586 C C . ASP A 1 209 ? -2.435 -0.940 18.793 1.00 95.19 209 ASP A C 1
ATOM 1588 O O . ASP A 1 209 ? -2.159 -0.050 19.591 1.00 95.19 209 ASP A O 1
ATOM 1592 N N . GLY A 1 210 ? -2.915 -0.672 17.573 1.00 94.25 210 GLY A N 1
ATOM 1593 C CA . GLY A 1 210 ? -3.132 0.676 17.039 1.00 94.25 210 GLY A CA 1
ATOM 1594 C C . GLY A 1 210 ? -1.867 1.447 16.649 1.00 94.25 210 GLY A C 1
ATOM 1595 O O . GLY A 1 210 ? -1.968 2.589 16.211 1.00 94.25 210 GLY A O 1
ATOM 1596 N N . THR A 1 211 ? -0.682 0.839 16.742 1.00 94.94 211 THR A N 1
ATOM 1597 C CA . THR A 1 211 ? 0.584 1.455 16.322 1.00 94.94 211 THR A CA 1
ATOM 1598 C C . THR A 1 211 ? 1.133 0.806 15.046 1.00 94.94 211 THR A C 1
ATOM 1600 O O . THR A 1 211 ? 0.845 -0.366 14.778 1.00 94.94 211 THR A O 1
ATOM 1603 N N . PRO A 1 212 ? 1.941 1.523 14.243 1.00 95.31 212 PRO A N 1
ATOM 1604 C CA . PRO A 1 212 ? 2.587 0.951 13.064 1.00 95.31 212 PRO A CA 1
ATOM 1605 C C . PRO A 1 212 ? 3.451 -0.276 13.374 1.00 95.31 212 PRO A C 1
ATOM 1607 O O . PRO A 1 212 ? 3.950 -0.442 14.491 1.00 95.31 212 PRO A O 1
ATOM 1610 N N . LEU A 1 213 ? 3.689 -1.115 12.365 1.00 96.19 213 LEU A N 1
ATOM 1611 C CA . LEU A 1 213 ? 4.829 -2.035 12.392 1.00 96.19 213 LEU A CA 1
ATOM 1612 C C . LEU A 1 213 ? 6.150 -1.252 12.566 1.00 96.19 213 LEU A C 1
ATOM 1614 O O . LEU A 1 213 ? 6.242 -0.094 12.150 1.00 96.19 213 LEU A O 1
ATOM 1618 N N . PRO A 1 214 ? 7.189 -1.850 13.168 1.00 95.12 214 PRO A N 1
ATOM 1619 C CA . PRO A 1 214 ? 8.463 -1.165 13.348 1.00 95.12 214 PRO A CA 1
ATOM 1620 C C . PRO A 1 214 ? 9.153 -0.898 12.002 1.00 95.12 214 PRO A C 1
ATOM 1622 O O . PRO A 1 214 ? 9.267 -1.775 11.144 1.00 95.12 214 PRO A O 1
ATOM 1625 N N . ALA A 1 215 ? 9.637 0.329 11.818 1.00 94.62 215 ALA A N 1
ATOM 1626 C CA . ALA A 1 215 ? 10.501 0.695 10.697 1.00 94.62 215 ALA A CA 1
ATOM 1627 C C . ALA A 1 215 ? 11.918 0.138 10.912 1.00 94.62 215 ALA A C 1
ATOM 1629 O O . ALA A 1 215 ? 12.372 0.037 12.054 1.00 94.62 215 ALA A O 1
ATOM 1630 N N . TYR A 1 216 ? 12.624 -0.204 9.832 1.00 94.19 216 TYR A N 1
ATOM 1631 C CA . TYR A 1 216 ? 14.021 -0.626 9.943 1.00 94.19 216 TYR A CA 1
ATOM 1632 C C . TYR A 1 216 ? 14.903 0.579 10.284 1.00 94.19 216 TYR A C 1
ATOM 1634 O O . TYR A 1 216 ? 14.828 1.624 9.631 1.00 94.19 216 TYR A O 1
ATOM 1642 N N . ASP A 1 217 ? 15.749 0.437 11.300 1.00 91.81 217 ASP A N 1
ATOM 1643 C CA . ASP A 1 217 ? 16.650 1.500 11.740 1.00 91.81 217 ASP A CA 1
ATOM 1644 C C . ASP A 1 217 ? 17.942 1.503 10.911 1.00 91.81 217 ASP A C 1
ATOM 1646 O O . ASP A 1 217 ? 18.993 1.036 11.349 1.00 91.81 217 ASP A O 1
ATOM 1650 N N . LEU A 1 218 ? 17.857 2.045 9.690 1.00 90.62 218 LEU A N 1
ATOM 1651 C CA . LEU A 1 218 ? 19.011 2.183 8.790 1.00 90.62 218 LEU A CA 1
ATOM 1652 C C . LEU A 1 218 ? 20.150 3.012 9.393 1.00 90.62 218 LEU A C 1
ATOM 1654 O O . LEU A 1 218 ? 21.305 2.804 9.030 1.00 90.62 218 LEU A O 1
ATOM 1658 N N . ALA A 1 219 ? 19.841 3.952 10.288 1.00 85.94 219 ALA A N 1
ATOM 1659 C CA . ALA A 1 219 ? 20.846 4.839 10.858 1.00 85.94 219 ALA A CA 1
ATOM 1660 C C . ALA A 1 219 ? 21.747 4.101 11.859 1.00 85.94 219 ALA A C 1
ATOM 1662 O O . ALA A 1 219 ? 22.954 4.343 11.888 1.00 85.94 219 ALA A O 1
ATOM 1663 N N . SER A 1 220 ? 21.183 3.199 12.672 1.00 90.00 220 SER A N 1
ATOM 1664 C CA . SER A 1 220 ? 21.972 2.388 13.611 1.00 90.00 220 SER A CA 1
ATOM 1665 C C . SER A 1 220 ? 22.447 1.057 13.025 1.00 90.00 220 SER A C 1
ATOM 1667 O O . SER A 1 220 ? 23.462 0.524 13.482 1.00 90.00 220 SER A O 1
ATOM 1669 N N . LYS A 1 221 ? 21.761 0.539 11.998 1.00 92.62 221 LYS A N 1
ATOM 1670 C CA . LYS A 1 221 ? 22.092 -0.720 11.317 1.00 92.62 221 LYS A CA 1
ATOM 1671 C C . LYS A 1 221 ? 22.213 -0.526 9.796 1.00 92.62 221 LYS A C 1
ATOM 1673 O O . LYS A 1 221 ? 21.343 -0.990 9.053 1.00 92.62 221 LYS A O 1
ATOM 1678 N N . PRO A 1 222 ? 23.284 0.134 9.315 1.00 94.19 222 PRO A N 1
ATOM 1679 C CA . PRO A 1 222 ? 23.519 0.319 7.888 1.00 94.19 222 PRO A CA 1
ATOM 1680 C C . PRO A 1 222 ? 23.542 -0.998 7.116 1.00 94.19 222 PRO A C 1
ATOM 1682 O O . PRO A 1 222 ? 24.042 -2.010 7.610 1.00 94.19 222 PRO A O 1
ATOM 1685 N N . ILE A 1 223 ? 23.075 -0.962 5.871 1.00 94.69 223 ILE A N 1
ATOM 1686 C CA . ILE A 1 223 ? 23.090 -2.117 4.969 1.00 94.69 223 ILE A CA 1
ATOM 1687 C C . ILE A 1 223 ? 24.116 -1.877 3.871 1.00 94.69 223 ILE A C 1
ATOM 1689 O O . ILE A 1 223 ? 24.127 -0.815 3.257 1.00 94.69 223 ILE A O 1
ATOM 1693 N N . THR A 1 224 ? 24.965 -2.866 3.594 1.00 94.38 224 THR A N 1
ATOM 1694 C CA . THR A 1 224 ? 25.819 -2.852 2.398 1.00 94.38 224 THR A CA 1
ATOM 1695 C C . THR A 1 224 ? 25.176 -3.714 1.323 1.00 94.38 224 THR A C 1
ATOM 1697 O O . THR A 1 224 ? 24.901 -4.889 1.557 1.00 94.38 224 THR A O 1
ATOM 1700 N N . THR A 1 225 ? 24.913 -3.134 0.157 1.00 92.38 225 THR A N 1
ATOM 1701 C CA . THR A 1 225 ? 24.277 -3.838 -0.956 1.00 92.38 225 THR A CA 1
ATOM 1702 C C . THR A 1 225 ? 25.235 -4.872 -1.559 1.00 92.38 225 THR A C 1
ATOM 1704 O O . THR A 1 225 ? 26.457 -4.689 -1.511 1.00 92.38 225 THR A O 1
ATOM 1707 N N . PRO A 1 226 ? 24.721 -5.975 -2.131 1.00 88.44 226 PRO A N 1
ATOM 1708 C CA . PRO A 1 226 ? 25.565 -6.997 -2.739 1.00 88.44 226 PRO A CA 1
ATOM 1709 C C . PRO A 1 226 ? 26.411 -6.474 -3.908 1.00 88.44 226 PRO A C 1
ATOM 1711 O O . PRO A 1 226 ? 26.101 -5.467 -4.552 1.00 88.44 226 PRO A O 1
ATOM 1714 N N . ALA A 1 227 ? 27.475 -7.207 -4.236 1.00 84.50 227 ALA A N 1
ATOM 1715 C CA . ALA A 1 227 ? 28.234 -6.969 -5.456 1.00 84.50 227 ALA A CA 1
ATOM 1716 C C . ALA A 1 227 ? 27.338 -7.128 -6.709 1.00 84.50 227 ALA A C 1
ATOM 1718 O O . ALA A 1 227 ? 26.446 -7.977 -6.716 1.00 84.50 227 ALA A O 1
ATOM 1719 N N . PRO A 1 228 ? 27.585 -6.363 -7.789 1.00 83.19 228 PRO A N 1
ATOM 1720 C CA . PRO A 1 228 ? 28.710 -5.443 -7.976 1.00 83.19 228 PRO A CA 1
ATOM 1721 C C . PRO A 1 228 ? 28.511 -4.046 -7.364 1.00 83.19 228 PRO A C 1
ATOM 1723 O O . PRO A 1 228 ? 29.455 -3.262 -7.379 1.00 83.19 228 PRO A O 1
ATOM 1726 N N . ASP A 1 229 ? 27.329 -3.734 -6.829 1.00 88.69 229 ASP A N 1
ATOM 1727 C CA . ASP A 1 229 ? 26.963 -2.384 -6.387 1.00 88.69 229 ASP A CA 1
ATOM 1728 C C . ASP A 1 229 ? 27.755 -1.916 -5.155 1.00 88.69 229 ASP A C 1
ATOM 1730 O O . ASP A 1 229 ? 28.354 -0.843 -5.194 1.00 88.69 229 ASP A O 1
ATOM 1734 N N . ASN A 1 230 ? 27.839 -2.743 -4.102 1.00 90.75 230 ASN A N 1
ATOM 1735 C CA . ASN A 1 230 ? 28.642 -2.495 -2.890 1.00 90.75 230 ASN A CA 1
ATOM 1736 C C . ASN A 1 230 ? 28.417 -1.111 -2.234 1.00 90.75 230 ASN A C 1
ATOM 1738 O O . ASN A 1 230 ? 29.344 -0.519 -1.674 1.00 90.75 230 ASN A O 1
ATOM 1742 N N . LYS A 1 231 ? 27.197 -0.571 -2.306 1.00 92.75 231 LYS A N 1
ATOM 1743 C CA . LYS A 1 231 ? 26.820 0.724 -1.724 1.00 92.75 231 LYS A CA 1
ATOM 1744 C C . LYS A 1 231 ? 26.347 0.562 -0.287 1.00 92.75 231 LYS A C 1
ATOM 1746 O O . LYS A 1 231 ? 25.741 -0.444 0.067 1.00 92.75 231 LYS A O 1
ATOM 1751 N N . VAL A 1 232 ? 26.592 1.578 0.537 1.00 94.69 232 VAL A N 1
ATOM 1752 C CA . VAL A 1 232 ? 26.146 1.604 1.935 1.00 94.69 232 VAL A CA 1
ATOM 1753 C C . VAL A 1 232 ? 24.880 2.448 2.047 1.00 94.69 232 VAL A C 1
ATOM 1755 O O . VAL A 1 232 ? 24.876 3.624 1.693 1.00 94.69 232 VAL A O 1
ATOM 1758 N N . LEU A 1 233 ? 23.806 1.838 2.538 1.00 94.88 233 LEU A N 1
ATOM 1759 C CA . LEU A 1 233 ? 22.529 2.472 2.838 1.00 94.88 233 LEU A CA 1
ATOM 1760 C C . LEU A 1 233 ? 22.472 2.763 4.341 1.00 94.88 233 LEU A C 1
ATOM 1762 O O . LEU A 1 233 ? 22.325 1.847 5.149 1.00 94.88 233 LEU A O 1
ATOM 1766 N N . ASP A 1 234 ? 22.608 4.034 4.704 1.00 94.75 234 ASP A N 1
ATOM 1767 C CA . ASP A 1 234 ? 22.711 4.515 6.089 1.00 94.75 234 ASP A CA 1
ATOM 1768 C C . ASP A 1 234 ? 21.916 5.809 6.348 1.00 94.75 234 ASP A C 1
ATOM 1770 O O . ASP A 1 234 ? 21.912 6.331 7.465 1.00 94.75 234 ASP A O 1
ATOM 1774 N N . LYS A 1 235 ? 21.221 6.345 5.334 1.00 91.81 235 LYS A N 1
ATOM 1775 C CA . LYS A 1 235 ? 20.503 7.623 5.431 1.00 91.81 235 LYS A CA 1
ATOM 1776 C C . LYS A 1 235 ? 19.001 7.458 5.288 1.00 91.81 235 LYS A C 1
ATOM 1778 O O . LYS A 1 235 ? 18.501 6.927 4.300 1.00 91.81 235 LYS A O 1
ATOM 1783 N N . VAL A 1 236 ? 18.282 8.034 6.251 1.00 91.44 236 VAL A N 1
ATOM 1784 C CA . VAL A 1 236 ? 16.817 8.155 6.212 1.00 91.44 236 VAL A CA 1
ATOM 1785 C C . VAL A 1 236 ? 16.371 9.463 5.552 1.00 91.44 236 VAL A C 1
ATOM 1787 O O . VAL A 1 236 ? 15.334 9.502 4.891 1.00 91.44 236 VAL A O 1
ATOM 1790 N N . THR A 1 237 ? 17.178 10.517 5.675 1.00 92.25 237 THR A N 1
ATOM 1791 C CA . THR A 1 237 ? 16.962 11.827 5.051 1.00 92.25 237 THR A CA 1
ATOM 1792 C C . THR A 1 237 ? 18.250 12.342 4.417 1.00 92.25 237 THR A C 1
ATOM 1794 O O . THR A 1 237 ? 19.346 11.981 4.851 1.00 92.25 237 THR A O 1
ATOM 1797 N N . ASP A 1 238 ? 18.140 13.210 3.413 1.00 88.94 238 ASP A N 1
ATOM 1798 C CA . ASP A 1 238 ? 19.298 13.936 2.884 1.00 88.94 238 ASP A CA 1
ATOM 1799 C C . ASP A 1 238 ? 19.678 15.146 3.762 1.00 88.94 238 ASP A C 1
ATOM 1801 O O . ASP A 1 238 ? 19.073 15.410 4.805 1.00 88.94 238 ASP A O 1
ATOM 1805 N N . SER A 1 239 ? 20.700 15.896 3.342 1.00 86.75 239 SER A N 1
ATOM 1806 C CA . SER A 1 239 ? 21.184 17.091 4.048 1.00 86.75 239 SER A CA 1
ATOM 1807 C C . SER A 1 239 ? 20.177 18.247 4.085 1.00 86.75 239 SER A C 1
ATOM 1809 O O . SER A 1 239 ? 20.325 19.144 4.914 1.00 86.75 239 SER A O 1
ATOM 1811 N N . SER A 1 240 ? 19.164 18.236 3.216 1.00 88.00 240 SER A N 1
ATOM 1812 C CA . SER A 1 240 ? 18.066 19.208 3.197 1.00 88.00 240 SER A CA 1
ATOM 1813 C C . SER A 1 240 ? 16.876 18.783 4.068 1.00 88.00 240 SER A C 1
ATOM 1815 O O . SER A 1 240 ? 15.938 19.558 4.248 1.00 88.00 240 SER A O 1
ATOM 1817 N N . GLY A 1 241 ? 16.918 17.569 4.631 1.00 88.56 241 GLY A N 1
ATOM 1818 C CA . GLY A 1 241 ? 15.827 16.973 5.399 1.00 88.56 241 GLY A CA 1
ATOM 1819 C C . GLY A 1 241 ? 14.768 16.281 4.537 1.00 88.56 241 GLY A C 1
ATOM 1820 O O . GLY A 1 241 ? 13.721 15.902 5.057 1.00 88.56 241 GLY A O 1
ATOM 1821 N N . LYS A 1 242 ? 15.009 16.093 3.233 1.00 90.12 242 LYS A N 1
ATOM 1822 C CA . LYS A 1 242 ? 14.105 15.332 2.361 1.00 90.12 242 LYS A CA 1
ATOM 1823 C C . LYS A 1 242 ? 14.168 13.853 2.730 1.00 90.12 242 LYS A C 1
ATOM 1825 O O . LYS A 1 242 ? 15.254 13.288 2.851 1.00 90.12 242 LYS A O 1
ATOM 1830 N N . GLN A 1 243 ? 13.003 13.222 2.862 1.00 91.94 243 GLN A N 1
ATOM 1831 C CA . GLN A 1 243 ? 12.883 11.791 3.129 1.00 91.94 243 GLN A CA 1
ATOM 1832 C C . GLN A 1 243 ? 13.479 10.969 1.973 1.00 91.94 243 GLN A C 1
ATOM 1834 O O . GLN A 1 243 ? 13.124 11.171 0.811 1.00 91.94 243 GLN A O 1
ATOM 1839 N N . LEU A 1 244 ? 14.370 10.033 2.302 1.00 93.56 244 LEU A N 1
ATOM 1840 C CA . LEU A 1 244 ? 15.003 9.110 1.355 1.00 93.56 244 LEU A CA 1
ATOM 1841 C C . LEU A 1 244 ? 14.423 7.696 1.426 1.00 93.56 244 LEU A C 1
ATOM 1843 O O . LEU A 1 244 ? 14.701 6.895 0.539 1.00 93.56 244 LEU A O 1
ATOM 1847 N N . ILE A 1 245 ? 13.635 7.386 2.457 1.00 9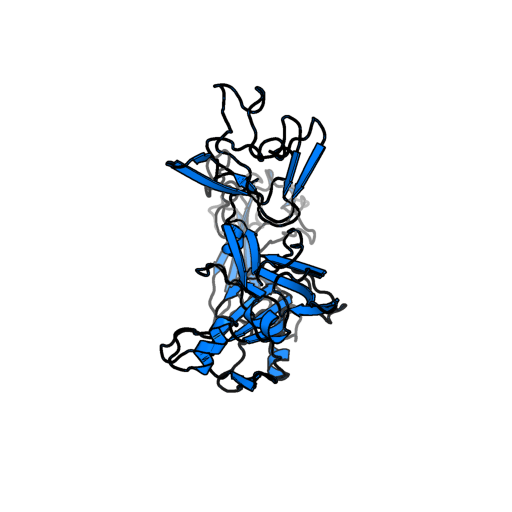4.00 245 ILE A N 1
ATOM 1848 C CA . ILE A 1 245 ? 13.024 6.067 2.645 1.00 94.00 245 ILE A CA 1
ATOM 1849 C C . ILE A 1 245 ? 11.524 6.133 2.410 1.00 94.00 245 ILE A C 1
ATOM 1851 O O . ILE A 1 245 ? 10.825 6.945 3.020 1.00 94.00 245 ILE A O 1
ATOM 1855 N N . GLU A 1 246 ? 11.050 5.232 1.562 1.00 93.62 246 GLU A N 1
ATOM 1856 C CA . GLU A 1 246 ? 9.642 4.996 1.274 1.00 93.62 246 GLU A CA 1
ATOM 1857 C C . GLU A 1 246 ? 9.317 3.533 1.585 1.00 93.62 246 GLU A C 1
ATOM 1859 O O . GLU A 1 246 ? 10.076 2.628 1.239 1.00 93.62 246 GLU A O 1
ATOM 1864 N N . TYR A 1 247 ? 8.176 3.299 2.220 1.00 93.75 247 TYR A N 1
ATOM 1865 C CA . TYR A 1 247 ? 7.614 1.971 2.400 1.00 93.75 247 TYR A CA 1
ATOM 1866 C C . TYR A 1 247 ? 6.442 1.790 1.452 1.00 93.75 247 TYR A C 1
ATOM 1868 O O . TYR A 1 247 ? 5.523 2.607 1.409 1.00 93.75 247 TYR A O 1
ATOM 1876 N N . ARG A 1 248 ? 6.446 0.680 0.726 1.00 91.88 248 ARG A N 1
ATOM 1877 C CA . ARG A 1 248 ? 5.291 0.220 -0.039 1.00 91.88 248 ARG A CA 1
ATOM 1878 C C . ARG A 1 248 ? 4.756 -1.029 0.614 1.00 91.88 248 ARG A C 1
ATOM 1880 O O . ARG A 1 248 ? 5.534 -1.876 1.043 1.00 91.88 248 ARG A O 1
ATOM 1887 N N . TYR A 1 249 ? 3.446 -1.147 0.715 1.00 92.00 249 TYR A N 1
ATOM 1888 C CA . TYR A 1 249 ? 2.829 -2.345 1.256 1.00 92.00 249 TYR A CA 1
ATOM 1889 C C . TYR A 1 249 ? 1.602 -2.741 0.449 1.00 92.00 249 TYR A C 1
ATOM 1891 O O . TYR A 1 249 ? 0.829 -1.890 0.005 1.00 92.00 249 TYR A O 1
ATOM 1899 N N . GLN A 1 250 ? 1.445 -4.050 0.264 1.00 92.50 250 GLN A N 1
ATOM 1900 C CA . GLN A 1 250 ? 0.343 -4.660 -0.467 1.00 92.50 250 GLN A CA 1
ATOM 1901 C C . GLN A 1 250 ? -0.312 -5.738 0.409 1.00 92.50 250 GLN A C 1
ATOM 1903 O O . GLN A 1 250 ? 0.376 -6.681 0.830 1.00 92.50 250 GLN A O 1
ATOM 1908 N N . PRO A 1 251 ? -1.623 -5.635 0.689 1.00 93.69 251 PRO A N 1
ATOM 1909 C CA . PRO A 1 251 ? -2.326 -6.639 1.470 1.00 93.69 251 PRO A CA 1
ATOM 1910 C C . PRO A 1 251 ? -2.416 -7.953 0.690 1.00 93.69 251 PRO A C 1
ATOM 1912 O O . PRO A 1 251 ? -2.631 -7.964 -0.524 1.00 93.69 251 PRO A O 1
ATOM 1915 N N . HIS A 1 252 ? -2.216 -9.057 1.402 1.00 93.19 252 HIS A N 1
ATOM 1916 C CA . HIS A 1 252 ? -2.283 -10.417 0.882 1.00 93.19 252 HIS A CA 1
ATOM 1917 C C . HIS A 1 252 ? -3.189 -11.278 1.760 1.00 93.19 252 HIS A C 1
ATOM 1919 O O . HIS A 1 252 ? -3.486 -10.944 2.909 1.00 93.19 252 HIS A O 1
ATOM 1925 N N . ASP A 1 253 ? -3.632 -12.404 1.213 1.00 92.56 253 ASP A N 1
ATOM 1926 C CA . ASP A 1 253 ? -4.442 -13.384 1.935 1.00 92.56 253 ASP A CA 1
ATOM 1927 C C . ASP A 1 253 ? -3.650 -14.111 3.038 1.00 92.56 253 ASP A C 1
ATOM 1929 O O . ASP A 1 253 ? -4.225 -14.533 4.042 1.00 92.56 253 ASP A O 1
ATOM 1933 N N . ARG A 1 254 ? -2.329 -14.241 2.870 1.00 91.12 254 ARG A N 1
ATOM 1934 C CA . ARG A 1 254 ? -1.409 -14.881 3.820 1.00 91.12 254 ARG A CA 1
ATOM 1935 C C . ARG A 1 254 ? 0.026 -14.375 3.663 1.00 91.12 254 ARG A C 1
ATOM 1937 O O . ARG A 1 254 ? 0.364 -13.720 2.680 1.00 91.12 254 ARG A O 1
ATOM 1944 N N . VAL A 1 255 ? 0.871 -14.723 4.629 1.00 91.69 255 VAL A N 1
ATOM 1945 C CA . VAL A 1 255 ? 2.335 -14.648 4.508 1.00 91.69 255 VAL A CA 1
ATOM 1946 C C . VAL A 1 255 ? 2.842 -15.982 3.933 1.00 91.69 255 VAL A C 1
ATOM 1948 O O . VAL A 1 255 ? 2.381 -17.027 4.398 1.00 91.69 255 VAL A O 1
ATOM 1951 N N . PRO A 1 256 ? 3.749 -15.996 2.938 1.00 89.19 256 PRO A N 1
ATOM 1952 C CA . PRO A 1 256 ? 4.389 -17.222 2.465 1.00 89.19 256 PRO A CA 1
ATOM 1953 C C . PRO A 1 256 ? 5.023 -18.024 3.605 1.00 89.19 256 PRO A C 1
ATOM 1955 O O . PRO A 1 256 ? 5.633 -17.459 4.509 1.00 89.19 256 PRO A O 1
ATOM 1958 N N . GLY A 1 257 ? 4.850 -19.343 3.567 1.00 83.19 257 GLY A N 1
ATOM 1959 C CA . GLY A 1 257 ? 5.250 -20.262 4.635 1.00 83.19 257 GLY A CA 1
ATOM 1960 C C . GLY A 1 257 ? 4.116 -20.594 5.613 1.00 83.19 257 GLY A C 1
ATOM 1961 O O . GLY A 1 257 ? 4.107 -21.688 6.179 1.00 83.19 257 GLY A O 1
ATOM 1962 N N . ASP A 1 258 ? 3.089 -19.743 5.736 1.00 78.06 258 ASP A N 1
ATOM 1963 C CA . ASP A 1 258 ? 1.902 -20.041 6.546 1.00 78.06 258 ASP A CA 1
ATOM 1964 C C . ASP A 1 258 ? 0.909 -20.910 5.768 1.00 78.06 258 ASP A C 1
ATOM 1966 O O . ASP A 1 258 ? -0.039 -20.426 5.144 1.00 78.06 258 ASP A O 1
ATOM 1970 N N . ASN A 1 259 ? 1.126 -22.227 5.825 1.00 71.19 259 ASN A N 1
ATOM 1971 C CA . ASN A 1 259 ? 0.321 -23.249 5.142 1.00 71.19 259 ASN A CA 1
ATOM 1972 C C . ASN A 1 259 ? 0.339 -23.139 3.601 1.00 71.19 259 ASN A C 1
ATOM 1974 O O . ASN A 1 259 ? -0.621 -23.522 2.927 1.00 71.19 259 ASN A O 1
ATOM 1978 N N . GLY A 1 260 ? 1.439 -22.635 3.034 1.00 76.62 260 GLY A N 1
ATOM 1979 C CA . GLY A 1 260 ? 1.707 -22.610 1.595 1.00 76.62 260 GLY A CA 1
ATOM 1980 C C . GLY A 1 260 ? 2.680 -21.501 1.190 1.00 76.62 260 GLY A C 1
ATOM 1981 O O . GLY A 1 260 ? 2.812 -20.498 1.881 1.00 76.62 260 GLY A O 1
ATOM 1982 N N . GLU A 1 261 ? 3.345 -21.677 0.050 1.00 82.50 261 GLU A N 1
ATOM 1983 C CA . GLU A 1 261 ? 4.341 -20.719 -0.467 1.00 82.50 261 GLU A CA 1
ATOM 1984 C C . GLU A 1 261 ? 3.712 -19.576 -1.279 1.00 82.50 261 GLU A C 1
ATOM 1986 O O . GLU A 1 261 ? 4.267 -18.486 -1.384 1.00 82.50 261 GLU A O 1
ATOM 1991 N N . ASN A 1 262 ? 2.526 -19.806 -1.846 1.00 85.06 262 ASN A N 1
ATOM 1992 C CA . ASN A 1 262 ? 1.872 -18.839 -2.721 1.00 85.06 262 ASN A CA 1
ATOM 1993 C C . ASN A 1 262 ? 0.913 -17.952 -1.920 1.00 85.06 262 ASN A C 1
ATOM 1995 O O . ASN A 1 262 ? -0.089 -18.439 -1.389 1.00 85.06 262 ASN A O 1
ATOM 1999 N N . ALA A 1 263 ? 1.201 -16.653 -1.884 1.00 89.00 263 ALA A N 1
ATOM 2000 C CA . ALA A 1 263 ? 0.314 -15.617 -1.368 1.00 89.00 263 ALA A CA 1
ATOM 2001 C C . ALA A 1 263 ? -0.314 -14.840 -2.533 1.00 89.00 263 ALA A C 1
ATOM 2003 O O . ALA A 1 263 ? 0.355 -14.558 -3.528 1.00 89.00 263 ALA A O 1
ATOM 2004 N N . THR A 1 264 ? -1.593 -14.488 -2.410 1.00 89.69 264 THR A N 1
ATOM 2005 C CA . THR A 1 264 ? -2.338 -13.738 -3.431 1.00 89.69 264 THR A CA 1
ATOM 2006 C C . THR A 1 264 ? -2.664 -12.335 -2.917 1.00 89.69 264 THR A C 1
ATOM 2008 O O . THR A 1 264 ? -3.161 -12.213 -1.792 1.00 89.69 264 THR A O 1
ATOM 2011 N N . PRO A 1 265 ? -2.425 -11.274 -3.710 1.00 90.88 265 PRO A N 1
ATOM 2012 C CA . PRO A 1 265 ? -2.837 -9.926 -3.343 1.00 90.88 265 PRO A CA 1
ATOM 2013 C C . PRO A 1 265 ? -4.351 -9.825 -3.127 1.00 90.88 265 PRO A C 1
ATOM 2015 O O . PRO A 1 265 ? -5.136 -10.297 -3.948 1.00 90.88 265 PRO A O 1
ATOM 2018 N N . THR A 1 266 ? -4.770 -9.166 -2.049 1.00 90.56 266 THR A N 1
ATOM 2019 C CA . THR A 1 266 ? -6.188 -8.891 -1.739 1.00 90.56 266 THR A CA 1
ATOM 2020 C C . THR A 1 266 ? -6.582 -7.440 -2.013 1.00 90.56 266 THR A C 1
ATOM 2022 O O . THR A 1 266 ? -7.746 -7.069 -1.874 1.00 90.56 266 THR A O 1
ATOM 2025 N N . GLY A 1 267 ? -5.625 -6.613 -2.435 1.00 87.50 267 GLY A N 1
ATOM 2026 C CA . GLY A 1 267 ? -5.825 -5.204 -2.745 1.00 87.50 267 GLY A CA 1
ATOM 2027 C C . GLY A 1 267 ? -4.612 -4.579 -3.443 1.00 87.50 267 GLY A C 1
ATOM 2028 O O . GLY A 1 267 ? -3.593 -5.249 -3.646 1.00 87.50 267 GLY A O 1
ATOM 2029 N N . PRO A 1 268 ? -4.720 -3.300 -3.842 1.00 85.38 268 PRO A N 1
ATOM 2030 C CA . PRO A 1 268 ? -3.631 -2.583 -4.496 1.00 85.38 268 PRO A CA 1
ATOM 2031 C C . PRO A 1 268 ? -2.466 -2.320 -3.535 1.00 85.38 268 PRO A C 1
ATOM 2033 O O . PRO A 1 268 ? -2.642 -2.261 -2.318 1.00 85.38 268 PRO A O 1
ATOM 2036 N N . GLU A 1 269 ? -1.276 -2.117 -4.096 1.00 88.69 269 GLU A N 1
ATOM 2037 C CA . GLU A 1 269 ? -0.135 -1.594 -3.344 1.00 88.69 269 GLU A CA 1
ATOM 2038 C C . GLU A 1 269 ? -0.320 -0.100 -3.025 1.00 88.69 269 GLU A C 1
ATOM 2040 O O . GLU A 1 269 ? -0.809 0.676 -3.851 1.00 88.69 269 GLU A O 1
ATOM 2045 N N . THR A 1 270 ? 0.109 0.307 -1.831 1.00 87.38 270 THR A N 1
ATOM 2046 C CA . THR A 1 270 ? 0.113 1.705 -1.379 1.00 87.38 270 THR A CA 1
ATOM 2047 C C . THR A 1 270 ? 1.485 2.116 -0.850 1.00 87.38 270 THR A C 1
ATOM 2049 O O . THR A 1 270 ? 2.167 1.310 -0.218 1.00 87.38 270 THR A O 1
ATOM 2052 N N . SER A 1 271 ? 1.872 3.374 -1.075 1.00 87.69 271 SER A N 1
ATOM 2053 C CA . SER A 1 271 ? 3.124 3.984 -0.604 1.00 87.69 271 SER A CA 1
ATOM 2054 C C . SER A 1 271 ? 2.913 4.880 0.620 1.00 87.69 271 SER A C 1
ATOM 2056 O O . SER A 1 271 ? 1.948 5.644 0.669 1.00 87.69 271 SER A O 1
ATOM 2058 N N . SER A 1 272 ? 3.845 4.854 1.571 1.00 88.50 272 SER A N 1
ATOM 2059 C CA . SER A 1 272 ? 3.868 5.719 2.754 1.00 88.50 272 SER A CA 1
ATOM 2060 C C . SER A 1 272 ? 5.304 5.961 3.231 1.00 88.50 272 SER A C 1
ATOM 2062 O O . SER A 1 272 ? 6.212 5.183 2.951 1.00 88.50 272 SER A O 1
ATOM 2064 N N . THR A 1 273 ? 5.524 7.027 3.996 1.00 87.81 273 THR A N 1
ATOM 2065 C CA . THR A 1 273 ? 6.775 7.232 4.750 1.00 87.81 273 THR A CA 1
ATOM 2066 C C . THR A 1 273 ? 6.759 6.526 6.108 1.00 87.81 273 THR A C 1
ATOM 2068 O O . THR A 1 273 ? 7.784 6.448 6.782 1.00 87.81 273 THR A O 1
ATOM 2071 N N . THR A 1 274 ? 5.605 5.988 6.505 1.00 90.31 274 THR A N 1
ATOM 2072 C CA . THR A 1 274 ? 5.396 5.226 7.737 1.00 90.31 274 THR A CA 1
ATOM 2073 C C . THR A 1 274 ? 4.945 3.803 7.432 1.00 90.31 274 THR A C 1
ATOM 2075 O O . THR A 1 274 ? 4.299 3.528 6.419 1.00 90.31 274 THR A O 1
ATOM 2078 N N . MET A 1 275 ? 5.278 2.890 8.337 1.00 93.69 275 MET A N 1
ATOM 2079 C CA . MET A 1 275 ? 4.862 1.493 8.262 1.00 93.69 275 MET A CA 1
ATOM 2080 C C . MET A 1 275 ? 3.343 1.332 8.475 1.00 93.69 275 MET A C 1
ATOM 2082 O O . MET A 1 275 ? 2.711 2.181 9.110 1.00 93.69 275 MET A O 1
ATOM 2086 N N . PRO A 1 276 ? 2.735 0.247 7.967 1.00 92.25 276 PRO A N 1
ATOM 2087 C CA . PRO A 1 276 ? 1.298 0.019 8.091 1.00 92.25 276 PRO A CA 1
ATOM 2088 C C . PRO A 1 276 ? 0.878 -0.330 9.527 1.00 92.25 276 PRO A C 1
ATOM 2090 O O . PRO A 1 276 ? 1.628 -0.953 10.279 1.00 92.25 276 PRO A O 1
ATOM 2093 N N . VAL A 1 277 ? -0.351 0.059 9.878 1.00 92.75 277 VAL A N 1
ATOM 2094 C CA . VAL A 1 277 ? -1.009 -0.224 11.174 1.00 92.75 277 VAL A CA 1
ATOM 2095 C C . VAL A 1 277 ? -2.076 -1.321 11.040 1.00 92.75 277 VAL A C 1
ATOM 2097 O O . VAL A 1 277 ? -2.408 -2.001 12.008 1.00 92.75 277 VAL A O 1
ATOM 2100 N N . ASN A 1 278 ? -2.645 -1.475 9.841 1.00 85.69 278 ASN A N 1
ATOM 2101 C CA . ASN A 1 278 ? -3.838 -2.285 9.616 1.00 85.69 278 ASN A CA 1
ATOM 2102 C C . ASN A 1 278 ? -3.567 -3.788 9.721 1.00 85.69 278 ASN A C 1
ATOM 2104 O O . ASN A 1 278 ? -2.485 -4.272 9.394 1.00 85.69 278 ASN A O 1
ATOM 2108 N N . VAL A 1 279 ? -4.608 -4.509 10.140 1.00 87.94 279 VAL A N 1
ATOM 2109 C CA . VAL A 1 279 ? -4.629 -5.966 10.302 1.00 87.94 279 VAL A CA 1
ATOM 2110 C C . VAL A 1 279 ? -4.485 -6.668 8.952 1.00 87.94 279 VAL A C 1
ATOM 2112 O O . VAL A 1 279 ? -5.036 -6.221 7.946 1.00 87.94 279 VAL A O 1
ATOM 2115 N N . GLY A 1 280 ? -3.797 -7.806 8.948 1.00 93.31 280 GLY A N 1
ATOM 2116 C CA . GLY A 1 280 ? -3.669 -8.685 7.791 1.00 93.31 280 GLY A CA 1
ATOM 2117 C C . GLY A 1 280 ? -2.226 -9.067 7.491 1.00 93.31 280 GLY A C 1
ATOM 2118 O O . GLY A 1 280 ? -1.285 -8.605 8.140 1.00 93.31 280 GLY A O 1
ATOM 2119 N N . ALA A 1 281 ? -2.066 -9.945 6.501 1.00 95.38 281 ALA A N 1
ATOM 2120 C CA . ALA A 1 281 ? -0.770 -10.263 5.925 1.00 95.38 281 ALA A CA 1
ATOM 2121 C C . ALA A 1 281 ? -0.380 -9.199 4.895 1.00 95.38 281 ALA A C 1
ATOM 2123 O O . ALA A 1 281 ? -1.202 -8.755 4.090 1.00 95.38 281 ALA A O 1
ATOM 2124 N N . LEU A 1 282 ? 0.882 -8.785 4.931 1.00 94.94 282 LEU A N 1
ATOM 2125 C CA . LEU A 1 282 ? 1.388 -7.673 4.142 1.00 94.94 282 LEU A CA 1
ATOM 2126 C C . LEU A 1 282 ? 2.704 -8.078 3.488 1.00 94.94 282 LEU A C 1
ATOM 2128 O O . LEU A 1 282 ? 3.642 -8.499 4.169 1.00 94.94 282 LEU A O 1
ATOM 2132 N N . LYS A 1 283 ? 2.788 -7.880 2.173 1.00 95.06 283 LYS A N 1
ATOM 2133 C CA . LYS A 1 283 ? 4.072 -7.779 1.483 1.00 95.06 283 LYS A CA 1
ATOM 2134 C C . LYS A 1 283 ? 4.556 -6.348 1.636 1.00 95.06 283 LYS A C 1
ATOM 2136 O O . LYS A 1 283 ? 3.825 -5.429 1.273 1.00 95.06 283 LYS A O 1
ATOM 2141 N N . ILE A 1 284 ? 5.752 -6.160 2.176 1.00 95.50 284 ILE A N 1
ATOM 2142 C CA . ILE A 1 284 ? 6.329 -4.848 2.463 1.00 95.50 284 ILE A CA 1
ATOM 2143 C C . ILE A 1 284 ? 7.596 -4.685 1.626 1.00 95.50 284 ILE A C 1
ATOM 2145 O O . ILE A 1 284 ? 8.449 -5.567 1.604 1.00 95.50 284 ILE A O 1
ATOM 2149 N N . THR A 1 285 ? 7.723 -3.552 0.948 1.00 94.94 285 THR A N 1
ATOM 2150 C CA . THR A 1 285 ? 8.913 -3.164 0.194 1.00 94.94 285 THR A CA 1
ATOM 2151 C C . THR A 1 285 ? 9.486 -1.897 0.812 1.00 94.94 285 THR A C 1
ATOM 2153 O O . THR A 1 285 ? 8.860 -0.839 0.748 1.00 94.94 285 THR A O 1
ATOM 2156 N N . LEU A 1 286 ? 10.676 -1.990 1.400 1.00 95.56 286 LEU A N 1
ATOM 2157 C CA . LEU A 1 286 ? 11.465 -0.826 1.795 1.00 95.56 286 LEU A CA 1
ATOM 2158 C C . LEU A 1 286 ? 12.217 -0.336 0.561 1.00 95.56 286 LEU A C 1
ATOM 2160 O O . LEU A 1 286 ? 12.942 -1.111 -0.056 1.00 95.56 286 LEU A O 1
ATOM 2164 N N . VAL A 1 287 ? 12.061 0.936 0.209 1.00 95.12 287 VAL A N 1
ATOM 2165 C CA . VAL A 1 287 ? 12.772 1.587 -0.894 1.00 95.12 287 VAL A CA 1
ATOM 2166 C C . VAL A 1 287 ? 13.694 2.666 -0.337 1.00 95.12 287 VAL A C 1
ATOM 2168 O O . VAL A 1 287 ? 13.240 3.574 0.355 1.00 95.12 287 VAL A O 1
ATOM 2171 N N . SER A 1 288 ? 14.982 2.588 -0.673 1.00 95.44 288 SER A N 1
ATOM 2172 C CA . SER A 1 288 ? 15.966 3.632 -0.393 1.00 95.44 288 SER A CA 1
ATOM 2173 C C . SER A 1 288 ? 16.294 4.435 -1.646 1.00 95.44 288 SER A C 1
ATOM 2175 O O . SER A 1 288 ? 16.698 3.892 -2.674 1.00 95.44 288 SER A O 1
ATOM 2177 N N . LYS A 1 289 ? 16.152 5.756 -1.536 1.00 94.31 289 LYS A N 1
ATOM 2178 C CA . LYS A 1 289 ? 16.449 6.763 -2.563 1.00 94.31 289 LYS A CA 1
ATOM 2179 C C . LYS A 1 289 ? 17.800 7.445 -2.364 1.00 94.31 289 LYS A C 1
ATOM 2181 O O . LYS A 1 289 ? 18.093 8.412 -3.061 1.00 94.31 289 LYS A O 1
ATOM 2186 N N . GLN A 1 290 ? 18.633 6.950 -1.446 1.00 94.62 290 GLN A N 1
ATOM 2187 C CA . GLN A 1 290 ? 19.919 7.562 -1.086 1.00 94.62 290 GLN A CA 1
ATOM 2188 C C . GLN A 1 290 ? 20.848 7.814 -2.286 1.00 94.62 290 GLN A C 1
ATOM 2190 O O . GLN A 1 290 ? 21.607 8.779 -2.274 1.00 94.62 290 GLN A O 1
ATOM 2195 N N . TYR A 1 291 ? 20.754 6.985 -3.328 1.00 94.38 291 TYR A N 1
ATOM 2196 C CA . TYR A 1 291 ? 21.560 7.089 -4.546 1.00 94.38 291 TYR A CA 1
ATOM 2197 C C . TYR A 1 291 ? 20.749 7.503 -5.788 1.00 94.38 291 TYR A C 1
ATOM 2199 O O . TYR A 1 291 ? 21.240 7.383 -6.901 1.00 94.38 291 TYR A O 1
ATOM 2207 N N . ALA A 1 292 ? 19.512 7.985 -5.627 1.00 92.06 292 ALA A N 1
ATOM 2208 C CA . ALA A 1 292 ? 18.559 8.186 -6.724 1.00 92.06 292 ALA A CA 1
ATOM 2209 C C . ALA A 1 292 ? 18.382 9.658 -7.157 1.00 92.06 292 ALA A C 1
ATOM 2211 O O . ALA A 1 292 ? 17.301 10.041 -7.607 1.00 92.06 292 ALA A O 1
ATOM 2212 N N . ASP A 1 293 ? 19.416 10.492 -7.006 1.00 90.75 293 ASP A N 1
ATOM 2213 C CA . ASP A 1 293 ? 19.383 11.911 -7.384 1.00 90.75 293 ASP A CA 1
ATOM 2214 C C . ASP A 1 293 ? 20.287 12.210 -8.590 1.00 90.75 293 ASP A C 1
ATOM 2216 O O . ASP A 1 293 ? 21.505 12.330 -8.465 1.00 90.75 293 ASP A O 1
ATOM 2220 N N . GLU A 1 294 ? 19.678 12.381 -9.765 1.00 89.50 294 GLU A N 1
ATOM 2221 C CA . GLU A 1 294 ? 20.389 12.747 -11.000 1.00 89.50 294 GLU A CA 1
ATOM 2222 C C . GLU A 1 294 ? 21.045 14.132 -10.939 1.00 89.50 294 GLU A C 1
ATOM 2224 O O . GLU A 1 294 ? 21.972 14.408 -11.698 1.00 89.50 294 GLU A O 1
ATOM 2229 N N . SER A 1 295 ? 20.569 15.010 -10.052 1.00 90.06 295 SER A N 1
ATOM 2230 C CA . SER A 1 295 ? 21.097 16.365 -9.872 1.00 90.06 295 SER A CA 1
ATOM 2231 C C . SER A 1 295 ? 22.176 16.460 -8.791 1.00 90.06 295 SER A C 1
ATOM 2233 O O . SER A 1 295 ? 22.677 17.553 -8.514 1.00 90.06 295 SER A O 1
ATOM 2235 N N . SER A 1 296 ? 22.549 15.325 -8.194 1.00 89.81 296 SER A N 1
ATOM 2236 C CA . SER A 1 296 ? 23.558 15.265 -7.143 1.00 89.81 296 SER A CA 1
ATOM 2237 C C . SER A 1 296 ? 24.905 15.822 -7.610 1.00 89.81 296 SER A C 1
ATOM 2239 O O . SER A 1 296 ? 25.346 15.596 -8.737 1.00 89.81 296 SER A O 1
ATOM 2241 N N . SER A 1 297 ? 25.608 16.516 -6.710 1.00 91.00 297 SER A N 1
ATOM 2242 C CA . SER A 1 297 ? 26.997 16.931 -6.946 1.00 91.00 297 SER A CA 1
ATOM 2243 C C . SER A 1 297 ? 27.993 15.771 -6.843 1.00 91.00 297 SER A C 1
ATOM 2245 O O . SER A 1 297 ? 29.157 15.931 -7.208 1.00 91.00 297 SER A O 1
ATOM 2247 N N . ASP A 1 298 ? 27.559 14.624 -6.320 1.00 91.62 298 ASP A N 1
ATOM 2248 C CA . ASP A 1 298 ? 28.326 13.385 -6.325 1.00 91.62 298 ASP A CA 1
ATOM 2249 C C . ASP A 1 298 ? 28.140 12.671 -7.672 1.00 91.62 298 ASP A C 1
ATOM 2251 O O . ASP A 1 298 ? 27.033 12.259 -8.028 1.00 91.62 298 ASP A O 1
ATOM 2255 N N . ALA A 1 299 ? 29.237 12.523 -8.418 1.00 92.69 299 ALA A N 1
ATOM 2256 C CA . ALA A 1 299 ? 29.225 11.942 -9.755 1.00 92.69 299 ALA A CA 1
ATOM 2257 C C . ALA A 1 299 ? 28.754 10.478 -9.771 1.00 92.69 299 ALA A C 1
ATOM 2259 O O . ALA A 1 299 ? 28.136 10.057 -10.747 1.00 92.69 299 ALA A O 1
ATOM 2260 N N . GLU A 1 300 ? 29.005 9.707 -8.709 1.00 90.50 300 GLU A N 1
ATOM 2261 C CA . GLU A 1 300 ? 28.554 8.316 -8.637 1.00 90.50 300 GLU A CA 1
ATOM 2262 C C . GLU A 1 300 ? 27.048 8.224 -8.392 1.00 90.50 300 GLU A C 1
ATOM 2264 O O . GLU A 1 300 ? 26.386 7.355 -8.961 1.00 90.50 300 GLU A O 1
ATOM 2269 N N . ILE A 1 301 ? 26.497 9.127 -7.572 1.00 91.94 301 ILE A N 1
ATOM 2270 C CA . ILE A 1 301 ? 25.048 9.228 -7.349 1.00 91.94 301 ILE A CA 1
ATOM 2271 C C . ILE A 1 301 ? 24.358 9.663 -8.644 1.00 91.94 301 ILE A C 1
ATOM 2273 O O . ILE A 1 301 ? 23.410 9.011 -9.081 1.00 91.94 301 ILE A O 1
ATOM 2277 N N . ALA A 1 302 ? 24.861 10.723 -9.280 1.00 91.31 302 ALA A N 1
ATOM 2278 C CA . ALA A 1 302 ? 24.280 11.255 -10.505 1.00 91.31 302 ALA A CA 1
ATOM 2279 C C . ALA A 1 302 ? 24.299 10.227 -11.648 1.00 91.31 302 ALA A C 1
ATOM 2281 O O . ALA A 1 302 ? 23.324 10.113 -12.389 1.00 91.31 302 ALA A O 1
ATOM 2282 N N . GLU A 1 303 ? 25.377 9.446 -11.788 1.00 90.12 303 GLU A N 1
ATOM 2283 C CA . GLU A 1 303 ? 25.465 8.395 -12.806 1.00 90.12 303 GLU A CA 1
ATOM 2284 C C . GLU A 1 303 ? 24.534 7.214 -12.505 1.00 90.12 303 GLU A C 1
ATOM 2286 O O . GLU A 1 303 ? 23.821 6.744 -13.392 1.00 90.12 303 GLU A O 1
ATOM 2291 N N . PHE A 1 304 ? 24.480 6.761 -11.249 1.00 90.88 304 PHE A N 1
ATOM 2292 C CA . PHE A 1 304 ? 23.584 5.683 -10.830 1.00 90.88 304 PHE A CA 1
ATOM 2293 C C . PHE A 1 304 ? 22.109 6.042 -11.073 1.00 90.88 304 PHE A C 1
ATOM 2295 O O . PHE A 1 304 ? 21.354 5.258 -11.656 1.00 90.88 304 PHE A O 1
ATOM 2302 N N . ALA A 1 305 ? 21.704 7.254 -10.692 1.00 90.38 305 ALA A N 1
ATOM 2303 C CA . ALA A 1 305 ? 20.319 7.709 -10.752 1.00 90.38 305 ALA A CA 1
ATOM 2304 C C . ALA A 1 305 ? 19.732 7.764 -12.175 1.00 90.38 305 ALA A C 1
ATOM 2306 O O . ALA A 1 305 ? 18.509 7.728 -12.330 1.00 90.38 305 ALA A O 1
ATOM 2307 N N . LYS A 1 306 ? 20.569 7.782 -13.224 1.00 86.50 306 LYS A N 1
ATOM 2308 C CA . LYS A 1 306 ? 20.115 7.724 -14.626 1.00 86.50 306 LYS A CA 1
ATOM 2309 C C . LYS A 1 306 ? 19.404 6.413 -14.957 1.00 86.50 306 LYS A C 1
ATOM 2311 O O . LYS A 1 306 ? 18.438 6.408 -15.712 1.00 86.50 306 LYS A O 1
ATOM 2316 N N . SER A 1 307 ? 19.878 5.301 -14.392 1.00 85.44 307 SER A N 1
ATOM 2317 C CA . SER A 1 307 ? 19.386 3.947 -14.707 1.00 85.44 307 SER A CA 1
ATOM 2318 C C . SER A 1 307 ? 18.610 3.289 -13.568 1.00 85.44 307 SER A C 1
ATOM 2320 O O . SER A 1 307 ? 17.949 2.265 -13.787 1.00 85.44 307 SER A O 1
ATOM 2322 N N . TYR A 1 308 ? 18.679 3.864 -12.365 1.00 90.56 308 TYR A N 1
ATOM 2323 C CA . TYR A 1 308 ? 18.128 3.274 -11.154 1.00 90.56 308 TYR A CA 1
ATOM 2324 C C . TYR A 1 308 ? 17.304 4.273 -10.344 1.00 90.56 308 TYR A C 1
ATOM 2326 O O . TYR A 1 308 ? 17.677 5.427 -10.155 1.00 90.56 308 TYR A O 1
ATOM 2334 N N . TRP A 1 309 ? 16.192 3.784 -9.805 1.00 92.00 309 TRP A N 1
ATOM 2335 C CA . TRP A 1 309 ? 15.360 4.484 -8.835 1.00 92.00 309 TRP A CA 1
ATOM 2336 C C . TRP A 1 309 ? 15.879 4.390 -7.407 1.00 92.00 309 TRP A C 1
ATOM 2338 O O . TRP A 1 309 ? 15.273 5.006 -6.532 1.00 92.00 309 TRP A O 1
ATOM 2348 N N . GLY A 1 310 ? 16.942 3.627 -7.162 1.00 94.31 310 GLY A N 1
ATOM 2349 C CA . GLY A 1 310 ? 17.470 3.350 -5.833 1.00 94.31 310 GLY A CA 1
ATOM 2350 C C . GLY A 1 310 ? 17.551 1.855 -5.554 1.00 94.31 310 GLY A C 1
ATOM 2351 O O . GLY A 1 310 ? 17.673 1.033 -6.467 1.00 94.31 310 GLY A O 1
ATOM 2352 N N . HIS A 1 311 ? 17.432 1.518 -4.278 1.00 95.44 311 HIS A N 1
ATOM 2353 C CA . HIS A 1 311 ? 17.564 0.162 -3.761 1.00 95.44 311 HIS A CA 1
ATOM 2354 C C . HIS A 1 311 ? 16.273 -0.274 -3.094 1.00 95.44 311 HIS A C 1
ATOM 2356 O O . HIS A 1 311 ? 15.569 0.566 -2.531 1.00 95.44 311 HIS A O 1
ATOM 2362 N N . ARG A 1 312 ? 15.957 -1.569 -3.118 1.00 95.19 312 ARG A N 1
ATOM 2363 C CA . ARG A 1 312 ? 14.790 -2.083 -2.398 1.00 95.19 312 ARG A CA 1
ATOM 2364 C C . ARG A 1 312 ? 15.050 -3.403 -1.688 1.00 95.19 312 ARG A C 1
ATOM 2366 O O . ARG A 1 312 ? 15.806 -4.233 -2.176 1.00 95.19 312 ARG A O 1
ATOM 2373 N N . ALA A 1 313 ? 14.338 -3.610 -0.590 1.00 95.19 313 ALA A N 1
ATOM 2374 C CA . ALA A 1 313 ? 14.218 -4.901 0.069 1.00 95.19 313 ALA A CA 1
ATOM 2375 C C . ALA A 1 313 ? 12.751 -5.280 0.206 1.00 95.19 313 ALA A C 1
ATOM 2377 O O . ALA A 1 313 ? 11.914 -4.439 0.540 1.00 95.19 313 ALA A O 1
ATOM 2378 N N . VAL A 1 314 ? 12.452 -6.552 -0.043 1.00 94.50 314 VAL A N 1
ATOM 2379 C CA . VAL A 1 314 ? 11.116 -7.124 0.127 1.00 94.50 314 VAL A CA 1
ATOM 2380 C C . VAL A 1 314 ? 11.105 -7.982 1.381 1.00 94.50 314 VAL A C 1
ATOM 2382 O O . VAL A 1 314 ? 12.001 -8.785 1.615 1.00 94.50 314 VAL A O 1
ATOM 2385 N N . MET A 1 315 ? 10.060 -7.817 2.173 1.00 94.81 315 MET A N 1
ATOM 2386 C CA . MET A 1 315 ? 9.844 -8.496 3.440 1.00 94.81 315 MET A CA 1
ATOM 2387 C C . MET A 1 315 ? 8.357 -8.788 3.619 1.00 94.81 315 MET A C 1
ATOM 2389 O O . MET A 1 315 ? 7.502 -8.240 2.919 1.00 94.81 315 MET A O 1
ATOM 2393 N N . TRP A 1 316 ? 8.051 -9.666 4.565 1.00 95.06 316 TRP A N 1
ATOM 2394 C CA . TRP A 1 316 ? 6.684 -10.020 4.914 1.00 95.06 316 TRP A CA 1
ATOM 2395 C C . TRP A 1 316 ? 6.406 -9.673 6.367 1.00 95.06 316 TRP A C 1
ATOM 2397 O O . TRP A 1 316 ? 7.258 -9.856 7.233 1.00 95.06 316 TRP A O 1
ATOM 2407 N N . GLY A 1 317 ? 5.202 -9.171 6.619 1.00 94.94 317 GLY A N 1
ATOM 2408 C CA . GLY A 1 317 ? 4.719 -8.863 7.957 1.00 94.94 317 GLY A CA 1
ATOM 2409 C C . GLY A 1 317 ? 3.273 -9.293 8.144 1.00 94.94 317 GLY A C 1
ATOM 2410 O O . GLY A 1 317 ? 2.546 -9.558 7.179 1.00 94.94 317 GLY A O 1
ATOM 2411 N N . ARG A 1 318 ? 2.848 -9.349 9.404 1.00 95.44 318 ARG A N 1
ATOM 2412 C CA . ARG A 1 318 ? 1.467 -9.634 9.781 1.00 95.44 318 ARG A CA 1
ATOM 2413 C C . ARG A 1 318 ? 1.072 -8.853 11.025 1.00 95.44 318 ARG A C 1
ATOM 2415 O O . ARG A 1 318 ? 1.677 -8.998 12.082 1.00 95.44 318 ARG A O 1
ATOM 2422 N N . VAL A 1 319 ? -0.020 -8.108 10.923 1.00 96.19 319 VAL A N 1
ATOM 2423 C CA . VAL A 1 319 ? -0.716 -7.580 12.100 1.00 96.19 319 VAL A CA 1
ATOM 2424 C C . VAL A 1 319 ? -1.912 -8.486 12.366 1.00 96.19 319 VAL A C 1
ATOM 2426 O O . VAL A 1 319 ? -2.790 -8.623 11.516 1.00 96.19 319 VAL A O 1
ATOM 2429 N N . MET A 1 320 ? -1.915 -9.165 13.509 1.00 94.75 320 MET A N 1
ATOM 2430 C CA . MET A 1 320 ? -2.958 -10.114 13.899 1.00 94.75 320 MET A CA 1
ATOM 2431 C C . MET A 1 320 ? -4.132 -9.376 14.552 1.00 94.75 320 MET A C 1
ATOM 2433 O O . MET A 1 320 ? -3.901 -8.425 15.300 1.00 94.75 320 MET A O 1
ATOM 2437 N N . PRO A 1 321 ? -5.387 -9.780 14.294 1.00 94.62 321 PRO A N 1
ATOM 2438 C CA . PRO A 1 321 ? -6.538 -9.173 14.954 1.00 94.62 321 PRO A CA 1
ATOM 2439 C C . PRO A 1 321 ? -6.503 -9.436 16.463 1.00 94.62 321 PRO A C 1
ATOM 2441 O O . PRO A 1 321 ? -5.885 -10.399 16.914 1.00 94.62 321 PRO A O 1
ATOM 2444 N N . ILE A 1 322 ? -7.211 -8.600 17.219 1.00 95.44 322 ILE A N 1
ATOM 2445 C CA . ILE A 1 322 ? -7.472 -8.807 18.646 1.00 95.44 322 ILE A CA 1
ATOM 2446 C C . ILE A 1 322 ? -8.970 -8.981 18.891 1.00 95.44 322 ILE A C 1
ATOM 2448 O O . ILE A 1 322 ? -9.792 -8.490 18.113 1.00 95.44 322 ILE A O 1
ATOM 2452 N N . ALA A 1 323 ? -9.327 -9.664 19.974 1.00 95.25 323 ALA A N 1
ATOM 2453 C CA . ALA A 1 323 ? -10.708 -9.802 20.405 1.00 95.25 323 ALA A CA 1
ATOM 2454 C C . ALA A 1 323 ? -11.309 -8.453 20.844 1.00 95.25 323 ALA A C 1
ATOM 2456 O O . ALA A 1 323 ? -10.627 -7.570 21.371 1.00 95.25 323 ALA A O 1
ATOM 2457 N N . SER A 1 324 ? -12.619 -8.318 20.650 1.00 94.38 324 SER A N 1
ATOM 2458 C CA . SER A 1 324 ? -13.431 -7.215 21.166 1.00 94.38 324 SER A CA 1
ATOM 2459 C C . SER A 1 324 ? -14.408 -7.725 22.219 1.00 94.38 324 SER A C 1
ATOM 2461 O O . SER A 1 324 ? -14.869 -8.862 22.130 1.00 94.38 324 SER A O 1
ATOM 2463 N N . GLN A 1 325 ? -14.795 -6.860 23.147 1.00 94.12 325 GLN A N 1
ATOM 2464 C CA . GLN A 1 325 ? -15.814 -7.133 24.154 1.00 94.12 325 GLN A CA 1
ATOM 2465 C C . GLN A 1 325 ? -16.898 -6.056 24.156 1.00 94.12 325 GLN A C 1
ATOM 2467 O O . GLN A 1 325 ? -16.692 -4.935 23.685 1.00 94.12 325 GLN A O 1
ATOM 2472 N N . VAL A 1 326 ? -18.056 -6.415 24.704 1.00 95.12 326 VAL A N 1
ATOM 2473 C CA . VAL A 1 326 ? -19.201 -5.520 24.875 1.00 95.12 326 VAL A CA 1
ATOM 2474 C C . VAL A 1 326 ? -19.447 -5.325 26.365 1.00 95.12 326 VAL A C 1
ATOM 2476 O O . VAL A 1 326 ? -19.512 -6.299 27.112 1.00 95.12 326 VAL A O 1
ATOM 2479 N N . ARG A 1 327 ? -19.625 -4.075 26.789 1.00 94.62 327 ARG A N 1
ATOM 2480 C CA . ARG A 1 327 ? -20.049 -3.713 28.147 1.00 94.62 327 ARG A CA 1
ATOM 2481 C C . ARG A 1 327 ? -21.160 -2.673 28.116 1.00 94.62 327 ARG A C 1
ATOM 2483 O O . ARG A 1 327 ? -21.507 -2.149 27.058 1.00 94.62 327 ARG A O 1
ATOM 2490 N N . ASP A 1 328 ? -21.712 -2.389 29.292 1.00 94.88 328 ASP A N 1
ATOM 2491 C CA . ASP A 1 328 ? -22.761 -1.383 29.498 1.00 94.88 328 ASP A CA 1
ATOM 2492 C C . ASP A 1 328 ? -23.961 -1.559 28.551 1.00 94.88 328 ASP A C 1
ATOM 2494 O O . ASP A 1 328 ? -24.546 -0.586 28.076 1.00 94.88 328 ASP A O 1
ATOM 2498 N N . LEU A 1 329 ? -24.312 -2.817 28.252 1.00 94.06 329 LEU A N 1
ATOM 2499 C CA . LEU A 1 329 ? -25.494 -3.135 27.463 1.00 94.06 329 LEU A CA 1
ATOM 2500 C C . LEU A 1 329 ? -26.742 -2.695 28.233 1.00 94.06 329 LEU A C 1
ATOM 2502 O O . LEU A 1 329 ? -27.013 -3.183 29.331 1.00 94.06 329 LEU A O 1
ATOM 2506 N N . ALA A 1 330 ? -27.508 -1.795 27.632 1.00 93.56 330 ALA A N 1
ATOM 2507 C CA . ALA A 1 330 ? -28.733 -1.256 28.194 1.00 93.56 330 ALA A CA 1
ATOM 2508 C C . ALA A 1 330 ? -29.811 -1.133 27.116 1.00 93.56 330 ALA A C 1
ATOM 2510 O O . ALA A 1 330 ? -29.513 -0.980 25.930 1.00 93.56 330 ALA A O 1
ATOM 2511 N N . ALA A 1 331 ? -31.067 -1.175 27.547 1.00 92.44 331 ALA A N 1
ATOM 2512 C CA . ALA A 1 331 ? -32.224 -0.884 26.716 1.00 92.44 331 ALA A CA 1
ATOM 2513 C C . ALA A 1 331 ? -33.127 0.111 27.449 1.00 92.44 331 ALA A C 1
ATOM 2515 O O . ALA A 1 331 ? -33.366 -0.050 28.648 1.00 92.44 331 ALA A O 1
ATOM 2516 N N . GLU A 1 332 ? -33.624 1.124 26.743 1.00 94.81 332 GLU A N 1
ATOM 2517 C CA . GLU A 1 332 ? -34.485 2.173 27.295 1.00 94.81 332 GLU A CA 1
ATOM 2518 C C . GLU A 1 332 ? -35.603 2.547 26.315 1.00 94.81 332 GLU A C 1
ATOM 2520 O O . GLU A 1 332 ? -35.378 2.658 25.107 1.00 94.81 332 GLU A O 1
ATOM 2525 N N . TRP A 1 333 ? -36.804 2.779 26.840 1.00 93.88 333 TRP A N 1
ATOM 2526 C CA . TRP A 1 333 ? -37.932 3.328 26.095 1.00 93.88 333 TRP A CA 1
ATOM 2527 C C . TRP A 1 333 ? -37.708 4.819 25.846 1.00 93.88 333 TRP A C 1
ATOM 2529 O O . TRP A 1 333 ? -37.597 5.617 26.777 1.00 93.88 333 TRP A O 1
ATOM 2539 N N . VAL A 1 334 ? -37.606 5.194 24.570 1.00 92.62 334 VAL A N 1
ATOM 2540 C CA . VAL A 1 334 ? -37.235 6.553 24.138 1.00 92.62 334 VAL A CA 1
ATOM 2541 C C . VAL A 1 334 ? -38.337 7.560 24.448 1.00 92.62 334 VAL A C 1
ATOM 2543 O O . VAL A 1 334 ? -38.045 8.705 24.796 1.00 92.62 334 VAL A O 1
ATOM 2546 N N . ASP A 1 335 ? -39.589 7.125 24.316 1.00 88.44 335 ASP A N 1
ATOM 2547 C CA . ASP A 1 335 ? -40.776 7.970 24.444 1.00 88.44 335 ASP A CA 1
ATOM 2548 C C . ASP A 1 335 ? -41.212 8.165 25.912 1.00 88.44 335 ASP A C 1
ATOM 2550 O O . ASP A 1 335 ? -42.033 9.035 26.207 1.00 88.44 335 ASP A O 1
ATOM 2554 N N . GLU A 1 336 ? -40.641 7.397 26.847 1.00 91.38 336 GLU A N 1
ATOM 2555 C CA . GLU A 1 336 ? -40.950 7.486 28.273 1.00 91.38 336 GLU A CA 1
ATOM 2556 C C . GLU A 1 336 ? -40.186 8.645 28.935 1.00 91.38 336 GLU A C 1
ATOM 2558 O O . GLU A 1 336 ? -38.999 8.876 28.702 1.00 91.38 336 GLU A O 1
ATOM 2563 N N . THR A 1 337 ? -40.867 9.401 29.790 1.00 89.81 337 THR A N 1
ATOM 2564 C CA . THR A 1 337 ? -40.321 10.575 30.486 1.00 89.81 337 THR A CA 1
ATOM 2565 C C . THR A 1 337 ? -40.026 10.309 31.961 1.00 89.81 337 THR A C 1
ATOM 2567 O O . THR A 1 337 ? -39.127 10.942 32.520 1.00 89.81 337 THR A O 1
ATOM 2570 N N . ASP A 1 338 ? -40.715 9.349 32.579 1.00 91.12 338 ASP A N 1
ATOM 2571 C CA . ASP A 1 338 ? -40.459 8.873 33.932 1.00 91.12 338 ASP A CA 1
ATOM 2572 C C . ASP A 1 338 ? -39.215 7.973 33.955 1.00 91.12 338 ASP A C 1
ATOM 2574 O O . ASP A 1 338 ? -39.179 6.883 33.383 1.00 91.12 338 ASP A O 1
ATOM 2578 N N . ALA A 1 339 ? -38.183 8.415 34.676 1.00 88.56 339 ALA A N 1
ATOM 2579 C CA . ALA A 1 339 ? -36.935 7.675 34.832 1.00 88.56 339 ALA A CA 1
ATOM 2580 C C . ALA A 1 339 ? -37.123 6.263 35.420 1.00 88.56 339 ALA A C 1
ATOM 2582 O O . ALA A 1 339 ? -36.316 5.384 35.132 1.00 88.56 339 ALA A O 1
ATOM 2583 N N . GLY A 1 340 ? -38.169 6.032 36.222 1.00 90.44 340 GLY A N 1
ATOM 2584 C CA . GLY A 1 340 ? -38.486 4.712 36.769 1.00 90.44 340 GLY A CA 1
ATOM 2585 C C . GLY A 1 340 ? -39.126 3.760 35.755 1.00 90.44 340 GLY A C 1
ATOM 2586 O O . GLY A 1 340 ? -39.006 2.546 35.916 1.00 90.44 340 GLY A O 1
ATOM 2587 N N . GLN A 1 341 ? -39.774 4.294 34.714 1.00 90.44 341 GLN A N 1
ATOM 2588 C CA . GLN A 1 341 ? -40.429 3.513 33.658 1.00 90.44 341 GLN A CA 1
ATOM 2589 C C . GLN A 1 341 ? -39.555 3.362 32.406 1.00 90.44 341 GLN A C 1
ATOM 2591 O O . GLN A 1 341 ? -39.656 2.350 31.722 1.00 90.44 341 GLN A O 1
ATOM 2596 N N . LYS A 1 342 ? -38.596 4.267 32.174 1.00 91.38 342 LYS A N 1
ATOM 2597 C CA . LYS A 1 342 ? -37.648 4.205 31.046 1.00 91.38 342 LYS A CA 1
ATOM 2598 C C . LYS A 1 342 ? -36.930 2.870 30.814 1.00 91.38 342 LYS A C 1
ATOM 2600 O O . LYS A 1 342 ? -36.743 2.537 29.646 1.00 91.38 342 LYS A O 1
ATOM 2605 N N . PRO A 1 343 ? -36.472 2.119 31.835 1.00 92.94 343 PRO A N 1
ATOM 2606 C CA . PRO A 1 343 ? -35.746 0.875 31.594 1.00 92.94 343 PRO A CA 1
ATOM 2607 C C . PRO A 1 343 ? -36.525 -0.101 30.703 1.00 92.94 343 PRO A C 1
ATOM 2609 O O . PRO A 1 343 ? -37.705 -0.354 30.933 1.00 92.94 343 PRO A O 1
ATOM 2612 N N . GLY A 1 344 ? -35.850 -0.702 29.722 1.00 86.69 344 GLY A N 1
ATOM 2613 C CA . GLY A 1 344 ? -36.458 -1.580 28.713 1.00 86.69 344 GLY A CA 1
ATOM 2614 C C . GLY A 1 344 ? -37.098 -2.855 29.271 1.00 86.69 344 GLY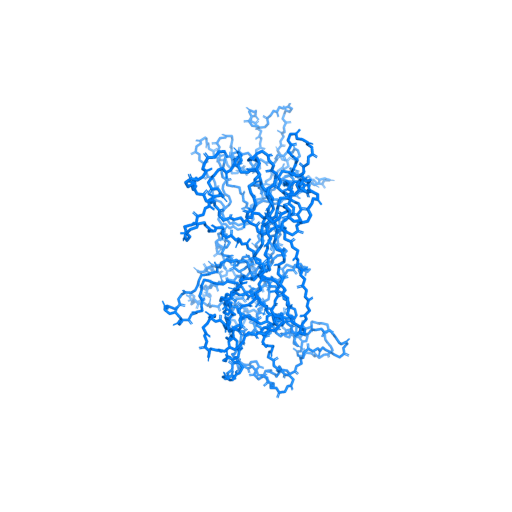 A C 1
ATOM 2615 O O . GLY A 1 344 ? -37.893 -3.490 28.591 1.00 86.69 344 GLY A O 1
ATOM 2616 N N . GLY A 1 345 ? -36.791 -3.213 30.522 1.00 86.25 345 GLY A N 1
ATOM 2617 C CA . GLY A 1 345 ? -37.467 -4.298 31.237 1.00 86.25 345 GLY A CA 1
ATOM 2618 C C . GLY A 1 345 ? -38.898 -3.966 31.678 1.00 86.25 345 GLY A C 1
ATOM 2619 O O . GLY A 1 345 ? -39.627 -4.873 32.072 1.00 86.25 345 GLY A O 1
ATOM 2620 N N . ASN A 1 346 ? -39.313 -2.696 31.625 1.00 88.69 346 ASN A N 1
ATOM 2621 C CA . ASN A 1 346 ? -40.675 -2.294 31.957 1.00 88.69 346 ASN A CA 1
ATOM 2622 C C . ASN A 1 346 ? -41.612 -2.471 30.749 1.00 88.69 346 ASN A C 1
ATOM 2624 O O . ASN A 1 346 ? -41.244 -2.076 29.637 1.00 88.69 346 ASN A O 1
ATOM 2628 N N . PRO A 1 347 ? -42.839 -2.987 30.943 1.00 85.88 347 PRO A N 1
ATOM 2629 C CA . PRO A 1 347 ? -43.793 -3.176 29.853 1.00 85.88 347 PRO A CA 1
ATOM 2630 C C . PRO A 1 347 ? -44.222 -1.844 29.234 1.00 85.88 347 PRO A C 1
ATOM 2632 O O . PRO A 1 347 ? -44.717 -0.971 29.944 1.00 85.88 347 PRO A O 1
ATOM 2635 N N . HIS A 1 348 ? -44.089 -1.714 27.915 1.00 88.44 348 HIS A N 1
ATOM 2636 C CA . HIS A 1 348 ? -44.629 -0.593 27.143 1.00 88.44 348 HIS A CA 1
ATOM 2637 C C . HIS A 1 348 ? -45.298 -1.105 25.861 1.00 88.44 348 HIS A C 1
ATOM 2639 O O . HIS A 1 348 ? -44.982 -2.205 25.396 1.00 88.44 348 HIS A O 1
ATOM 2645 N N . PRO A 1 349 ? -46.218 -0.321 25.272 1.00 87.06 349 PRO A N 1
ATOM 2646 C CA . PRO A 1 349 ? -46.778 -0.607 23.959 1.00 87.06 349 PRO A CA 1
ATOM 2647 C C . PRO A 1 349 ? -45.694 -0.810 22.890 1.00 87.06 349 PRO A C 1
ATOM 2649 O O . PRO A 1 349 ? -44.734 -0.047 22.798 1.00 87.06 349 PRO A O 1
ATOM 2652 N N . SER A 1 350 ? -45.869 -1.824 22.042 1.00 84.44 350 SER A N 1
ATOM 2653 C CA . SER A 1 350 ? -44.897 -2.208 21.008 1.00 84.44 350 SER A CA 1
ATOM 2654 C C . SER A 1 350 ? -44.700 -1.163 19.898 1.00 84.44 350 SER A C 1
ATOM 2656 O O . SER A 1 350 ? -43.799 -1.301 19.072 1.00 84.44 350 SER A O 1
ATOM 2658 N N . ASP A 1 351 ? -45.566 -0.155 19.801 1.00 87.38 351 ASP A N 1
ATOM 2659 C CA . ASP A 1 351 ? -45.451 0.970 18.863 1.00 87.38 351 ASP A CA 1
ATOM 2660 C C . ASP A 1 351 ? -44.537 2.096 19.370 1.00 87.38 351 ASP A C 1
ATOM 2662 O O . ASP A 1 351 ? -44.158 2.970 18.581 1.00 87.38 351 ASP A O 1
ATOM 2666 N N . GLN A 1 352 ? -44.135 2.047 20.645 1.00 90.19 352 GLN A N 1
ATOM 2667 C CA . GLN A 1 352 ? -43.101 2.916 21.199 1.00 90.19 352 GLN A CA 1
ATOM 2668 C C . GLN A 1 352 ? -41.702 2.480 20.762 1.00 90.19 352 GLN A C 1
ATOM 2670 O O . GLN A 1 352 ? -41.454 1.320 20.424 1.00 90.19 352 GLN A O 1
ATOM 2675 N N . SER A 1 353 ? -40.771 3.430 20.765 1.00 91.62 353 SER A N 1
ATOM 2676 C CA . SER A 1 353 ? -39.399 3.177 20.331 1.00 91.62 353 SER A CA 1
ATOM 2677 C C . SER A 1 353 ? -38.539 2.673 21.490 1.00 91.62 353 SER A C 1
ATOM 2679 O O . SER A 1 353 ? -38.422 3.333 22.524 1.00 91.62 353 SER A O 1
ATOM 2681 N N . LEU A 1 354 ? -37.876 1.537 21.288 1.00 91.44 354 LEU A N 1
ATOM 2682 C CA . LEU A 1 354 ? -36.874 0.988 22.192 1.00 91.44 354 LEU A CA 1
ATOM 2683 C C . LEU A 1 354 ? -35.480 1.307 21.649 1.00 91.44 354 LEU A C 1
ATOM 2685 O O . LEU A 1 354 ? -35.180 1.038 20.486 1.00 91.44 354 LEU A O 1
ATOM 2689 N N . LYS A 1 355 ? -34.618 1.877 22.490 1.00 93.69 355 LYS A N 1
ATOM 2690 C CA . LYS A 1 355 ? -33.211 2.133 22.179 1.00 93.69 355 LYS A CA 1
ATOM 2691 C C . LYS A 1 355 ? -32.339 1.155 22.942 1.00 93.69 355 LYS A C 1
ATOM 2693 O O . LYS A 1 355 ? -32.330 1.167 24.167 1.00 93.69 355 LYS A O 1
ATOM 2698 N N . VAL A 1 356 ? -31.554 0.373 22.217 1.00 93.56 356 VAL A N 1
ATOM 2699 C CA . VAL A 1 356 ? -30.465 -0.434 22.771 1.00 93.56 356 VAL A CA 1
ATOM 2700 C C . VAL A 1 356 ? -29.175 0.362 22.665 1.00 93.56 356 VAL A C 1
ATOM 2702 O O . VAL A 1 356 ? -28.916 0.968 21.629 1.00 93.56 356 VAL A O 1
ATOM 2705 N N . SER A 1 357 ? -28.355 0.366 23.708 1.00 95.75 357 SER A N 1
ATOM 2706 C CA . SER A 1 357 ? -27.021 0.963 23.689 1.00 95.75 357 SER A CA 1
ATOM 2707 C C . SER A 1 357 ? -25.994 0.046 24.324 1.00 95.75 357 SER A C 1
ATOM 2709 O O . SER A 1 357 ? -26.318 -0.693 25.248 1.00 95.75 357 SER A O 1
ATOM 2711 N N . ALA A 1 358 ? -24.760 0.115 23.841 1.00 97.19 358 ALA A N 1
ATOM 2712 C CA . ALA A 1 358 ? -23.642 -0.621 24.408 1.00 97.19 358 ALA A CA 1
ATOM 2713 C C . ALA A 1 358 ? -22.319 0.098 24.131 1.00 97.19 358 ALA A C 1
ATOM 2715 O O . ALA A 1 358 ? -22.219 0.918 23.215 1.00 97.19 358 ALA A O 1
ATOM 2716 N N . VAL A 1 359 ? -21.289 -0.251 24.894 1.00 97.62 359 VAL A N 1
ATOM 2717 C CA . VAL A 1 359 ? -19.905 0.130 24.615 1.00 97.62 359 VAL A CA 1
ATOM 2718 C C . VAL A 1 359 ? -19.158 -1.088 24.092 1.00 97.62 359 VAL A C 1
ATOM 2720 O O . VAL A 1 359 ? -19.192 -2.153 24.701 1.00 97.62 359 VAL A O 1
ATOM 2723 N N . ILE A 1 360 ? -18.485 -0.919 22.959 1.00 97.31 360 ILE A N 1
ATOM 2724 C CA . ILE A 1 360 ? -17.679 -1.946 22.304 1.00 97.31 360 ILE A CA 1
ATOM 2725 C C . ILE A 1 360 ? -16.228 -1.498 22.376 1.00 97.31 360 ILE A C 1
ATOM 2727 O O . ILE A 1 360 ? -15.881 -0.416 21.906 1.00 97.31 360 ILE A O 1
ATOM 2731 N N . GLU A 1 361 ? -15.368 -2.323 22.945 1.00 96.19 361 GLU A N 1
ATOM 2732 C CA . GLU A 1 361 ? -13.953 -2.007 23.125 1.00 96.19 361 GLU A CA 1
ATOM 2733 C C . GLU A 1 361 ? -13.093 -3.246 22.880 1.00 96.19 361 GLU A C 1
ATOM 2735 O O . GLU A 1 361 ? -13.605 -4.350 22.689 1.00 96.19 361 GLU A O 1
ATOM 2740 N N . ARG A 1 362 ? -11.772 -3.069 22.847 1.00 94.94 362 ARG A N 1
ATOM 2741 C CA . ARG A 1 362 ? -10.835 -4.200 22.869 1.00 94.94 362 ARG A CA 1
ATOM 2742 C C . ARG A 1 362 ? -11.091 -5.068 24.110 1.00 94.94 362 ARG A C 1
ATOM 2744 O O . ARG A 1 362 ? -11.373 -4.533 25.180 1.00 94.94 362 ARG A O 1
ATOM 2751 N N . ALA A 1 363 ? -10.955 -6.381 23.980 1.00 95.31 363 ALA A N 1
ATOM 2752 C CA . ALA A 1 363 ? -10.907 -7.258 25.144 1.00 95.31 363 ALA A CA 1
ATOM 2753 C C . ALA A 1 363 ? -9.651 -6.970 25.989 1.00 95.31 363 ALA A C 1
ATOM 2755 O O . ALA A 1 363 ? -8.697 -6.352 25.507 1.00 95.31 363 ALA A O 1
ATOM 2756 N N . GLU A 1 364 ? -9.623 -7.418 27.245 1.00 93.88 364 GLU A N 1
ATOM 2757 C CA . GLU A 1 364 ? -8.446 -7.238 28.112 1.00 93.88 364 GLU A CA 1
ATOM 2758 C C . GLU A 1 364 ? -7.198 -7.941 27.556 1.00 93.88 364 GLU A C 1
ATOM 2760 O O . GLU A 1 364 ? -6.088 -7.414 27.660 1.00 93.88 364 GLU A O 1
ATOM 2765 N N . THR A 1 365 ? -7.385 -9.089 26.900 1.00 96.44 365 THR A N 1
ATOM 2766 C CA . THR A 1 365 ? -6.333 -9.881 26.255 1.00 96.44 365 THR A CA 1
ATOM 2767 C C . THR A 1 365 ? -6.582 -10.048 24.757 1.00 96.44 365 THR A C 1
ATOM 2769 O O . THR A 1 365 ? -7.702 -9.893 24.269 1.00 96.44 365 THR A O 1
ATOM 2772 N N . VAL A 1 366 ? -5.518 -10.331 24.002 1.00 94.81 366 VAL A N 1
ATOM 2773 C CA . VAL A 1 366 ? -5.530 -10.381 22.528 1.00 94.81 366 VAL A CA 1
ATOM 2774 C C . VAL A 1 366 ? -6.534 -11.383 21.950 1.00 94.81 366 VAL A C 1
ATOM 2776 O O . VAL A 1 366 ? -7.055 -11.159 20.862 1.00 94.81 366 VAL A O 1
ATOM 2779 N N . ASP A 1 367 ? -6.858 -12.450 22.675 1.00 93.50 367 ASP A N 1
ATOM 2780 C CA . ASP A 1 367 ? -7.804 -13.506 22.295 1.00 93.50 367 ASP A CA 1
ATOM 2781 C C . ASP A 1 367 ? -9.068 -13.541 23.177 1.00 93.50 367 ASP A C 1
ATOM 2783 O O . ASP A 1 367 ? -9.936 -14.392 22.975 1.00 93.50 367 ASP A O 1
ATOM 2787 N N . GLY A 1 368 ? -9.185 -12.624 24.143 1.00 91.44 368 GLY A N 1
ATOM 2788 C CA . GLY A 1 368 ? -10.278 -12.586 25.114 1.00 91.44 368 GLY A CA 1
ATOM 2789 C C . GLY A 1 368 ? -10.238 -13.706 26.159 1.00 91.44 368 GLY A C 1
ATOM 2790 O O . GLY A 1 368 ? -11.250 -13.940 26.816 1.00 91.44 368 GLY A O 1
ATOM 2791 N N . GLN A 1 369 ? -9.113 -14.417 26.303 1.00 92.31 369 GLN A N 1
ATOM 2792 C CA . GLN A 1 369 ? -8.929 -15.461 27.312 1.00 92.31 369 GLN A CA 1
ATOM 2793 C C . GLN A 1 369 ? -8.084 -14.968 28.490 1.00 92.31 369 GLN A C 1
ATOM 2795 O O . GLN A 1 369 ? -7.097 -14.245 28.320 1.00 92.31 369 GLN A O 1
ATOM 2800 N N . ASP A 1 370 ? -8.454 -15.396 29.697 1.00 88.31 370 ASP A N 1
ATOM 2801 C CA . ASP A 1 370 ? -7.724 -15.066 30.920 1.00 88.31 370 ASP A CA 1
ATOM 2802 C C . ASP A 1 370 ? -6.278 -15.585 30.863 1.00 88.31 370 ASP A C 1
ATOM 2804 O O . ASP A 1 370 ? -6.025 -16.762 30.602 1.00 88.31 370 ASP A O 1
ATOM 2808 N N . GLY A 1 371 ? -5.316 -14.711 31.171 1.00 86.31 371 GLY A N 1
ATOM 2809 C CA . GLY A 1 371 ? -3.890 -15.056 31.223 1.00 86.31 371 GLY A CA 1
ATOM 2810 C C . GLY A 1 371 ? -3.139 -14.966 29.888 1.00 86.31 371 GLY A C 1
ATOM 2811 O O . GLY A 1 371 ? -1.921 -15.158 29.886 1.00 86.31 371 GLY A O 1
ATOM 2812 N N . SER A 1 372 ? -3.824 -14.640 28.788 1.00 93.25 372 SER A N 1
ATOM 2813 C CA . SER A 1 372 ? -3.202 -14.320 27.497 1.00 93.25 372 SER A CA 1
ATOM 2814 C C . SER A 1 372 ? -2.542 -12.930 27.487 1.00 93.25 372 SER A C 1
ATOM 2816 O O . SER A 1 372 ? -2.630 -12.162 28.448 1.00 93.25 372 SER A O 1
ATOM 2818 N N . GLU A 1 373 ? -1.831 -12.602 26.402 1.00 94.44 373 GLU A N 1
ATOM 2819 C CA . GLU A 1 373 ? -1.162 -11.304 26.248 1.00 94.44 373 GLU A CA 1
ATOM 2820 C C . GLU A 1 373 ? -2.174 -10.143 26.355 1.00 94.44 373 GLU A C 1
ATOM 2822 O O . GLU A 1 373 ? -3.217 -10.194 25.698 1.00 94.44 373 GLU A O 1
ATOM 2827 N N . PRO A 1 374 ? -1.904 -9.094 27.157 1.00 95.81 374 PRO A N 1
ATOM 2828 C CA . PRO A 1 374 ? -2.824 -7.973 27.320 1.00 95.81 374 PRO A CA 1
ATOM 2829 C C . PRO A 1 374 ? -2.869 -7.077 26.077 1.00 95.81 374 PRO A C 1
ATOM 2831 O O . PRO A 1 374 ? -1.838 -6.784 25.464 1.00 95.81 374 PRO A O 1
ATOM 2834 N N . THR A 1 375 ? -4.050 -6.556 25.752 1.00 95.94 375 THR A N 1
ATOM 2835 C CA . THR A 1 375 ? -4.205 -5.570 24.673 1.00 95.94 375 THR A CA 1
ATOM 2836 C C . THR A 1 375 ? -3.664 -4.194 25.074 1.00 95.94 375 THR A C 1
ATOM 2838 O O . THR A 1 375 ? -3.512 -3.863 26.255 1.00 95.94 375 THR A O 1
ATOM 2841 N N . LYS A 1 376 ? -3.357 -3.349 24.081 1.00 95.88 376 LYS A N 1
ATOM 2842 C CA . LYS A 1 376 ? -2.872 -1.979 24.313 1.00 95.88 376 LYS A CA 1
ATOM 2843 C C . LYS A 1 376 ? -4.012 -0.957 24.219 1.00 95.88 376 LYS A C 1
ATOM 2845 O O . LYS A 1 376 ? -4.847 -1.082 23.326 1.00 95.88 376 LYS A O 1
ATOM 2850 N N . PRO A 1 377 ? -4.036 0.080 25.080 1.00 95.06 377 PRO A N 1
ATOM 2851 C CA . PRO A 1 377 ? -5.047 1.142 25.019 1.00 95.06 377 PRO A CA 1
ATOM 2852 C C . PRO A 1 377 ? -4.992 1.959 23.720 1.00 95.06 377 PRO A C 1
ATOM 2854 O O . PRO A 1 377 ? -6.007 2.484 23.284 1.00 95.06 377 PRO A O 1
ATOM 2857 N N . THR A 1 378 ? -3.846 1.996 23.047 1.00 95.88 378 THR A N 1
ATOM 2858 C CA . THR A 1 378 ? -3.662 2.663 21.750 1.00 95.88 378 THR A CA 1
ATOM 2859 C C . THR A 1 378 ? -4.434 2.014 20.596 1.00 95.88 378 THR A C 1
ATOM 2861 O O . THR A 1 378 ? -4.531 2.615 19.530 1.00 95.88 378 THR A O 1
ATOM 2864 N N . ALA A 1 379 ? -4.992 0.808 20.773 1.00 95.38 379 ALA A N 1
ATOM 2865 C CA . ALA A 1 379 ? -5.846 0.179 19.768 1.00 95.38 379 ALA A CA 1
ATOM 2866 C C . ALA A 1 379 ? -7.055 1.073 19.463 1.00 95.38 379 ALA A C 1
ATOM 2868 O O . ALA A 1 379 ? -7.738 1.520 20.384 1.00 95.38 379 ALA A O 1
ATOM 2869 N N . ALA A 1 380 ? -7.321 1.324 18.178 1.00 95.44 380 ALA A N 1
ATOM 2870 C CA . ALA A 1 380 ? -8.425 2.184 17.769 1.00 95.44 380 ALA A CA 1
ATOM 2871 C C . ALA A 1 380 ? -9.792 1.590 18.151 1.00 95.44 380 ALA A C 1
ATOM 2873 O O . ALA A 1 380 ? -9.939 0.382 18.357 1.00 95.44 380 ALA A O 1
ATOM 2874 N N . ALA A 1 381 ? -10.803 2.459 18.216 1.00 95.56 381 ALA A N 1
ATOM 2875 C CA . ALA A 1 381 ? -12.177 2.072 18.515 1.00 95.56 381 ALA A CA 1
ATOM 2876 C C . ALA A 1 381 ? -12.677 0.997 17.521 1.00 95.56 381 ALA A C 1
ATOM 2878 O O . ALA A 1 381 ? -12.519 1.193 16.314 1.00 95.56 381 ALA A O 1
ATOM 2879 N N . PRO A 1 382 ? -13.288 -0.114 17.985 1.00 94.81 382 PRO A N 1
ATOM 2880 C CA . PRO A 1 382 ? -13.751 -1.182 17.101 1.00 94.81 382 PRO A CA 1
ATOM 2881 C C . PRO A 1 382 ? -14.760 -0.713 16.044 1.00 94.81 382 PRO A C 1
ATOM 2883 O O . PRO A 1 382 ? -15.698 0.030 16.342 1.00 94.81 382 PRO A O 1
ATOM 2886 N N . GLU A 1 383 ? -14.602 -1.203 14.817 1.00 93.81 383 GLU A N 1
ATOM 2887 C CA . GLU A 1 383 ? -15.474 -0.909 13.674 1.00 93.81 383 GLU A CA 1
ATOM 2888 C C . GLU A 1 383 ? -16.045 -2.199 13.070 1.00 93.81 383 GLU A C 1
ATOM 2890 O O . GLU A 1 383 ? -15.660 -3.305 13.446 1.00 93.81 383 GLU A O 1
ATOM 2895 N N . GLY A 1 384 ? -16.972 -2.071 12.118 1.00 93.25 384 GLY A N 1
ATOM 2896 C CA . GLY A 1 384 ? -17.558 -3.211 11.416 1.00 93.25 384 GLY A CA 1
ATOM 2897 C C . GLY A 1 384 ? -19.033 -3.400 11.740 1.00 93.25 384 GLY A C 1
ATOM 2898 O O . GLY A 1 384 ? -19.860 -2.570 11.364 1.00 93.25 384 GLY A O 1
ATOM 2899 N N . ARG A 1 385 ? -19.395 -4.527 12.360 1.00 94.50 385 ARG A N 1
ATOM 2900 C CA . ARG A 1 385 ? -20.798 -4.910 12.580 1.00 94.50 385 ARG A CA 1
ATOM 2901 C C . ARG A 1 385 ? -21.015 -5.481 13.972 1.00 94.50 385 ARG A C 1
ATOM 2903 O O . ARG A 1 385 ? -20.117 -6.096 14.535 1.00 94.50 385 ARG A O 1
ATOM 2910 N N . VAL A 1 386 ? -22.234 -5.338 14.475 1.00 93.62 386 VAL A N 1
ATOM 2911 C CA . VAL A 1 386 ? -22.705 -5.949 15.720 1.00 93.62 386 VAL A CA 1
ATOM 2912 C C . VAL A 1 386 ? -23.862 -6.893 15.439 1.00 93.62 386 VAL A C 1
ATOM 2914 O O . VAL A 1 386 ? -24.690 -6.629 14.572 1.00 93.62 386 VAL A O 1
ATOM 2917 N N . GLN A 1 387 ? -23.934 -7.996 16.174 1.00 92.88 387 GLN A N 1
ATOM 2918 C CA . GLN A 1 387 ? -25.054 -8.931 16.120 1.00 92.88 387 GLN A CA 1
ATOM 2919 C C . GLN A 1 387 ? -25.807 -8.848 17.445 1.00 92.88 387 GLN A C 1
ATOM 2921 O O . GLN A 1 387 ? -25.203 -9.000 18.506 1.00 92.88 387 GLN A O 1
ATOM 2926 N N . LEU A 1 388 ? -27.115 -8.605 17.381 1.00 90.12 388 LEU A N 1
ATOM 2927 C CA . LEU A 1 388 ? -27.976 -8.688 18.555 1.00 90.12 388 LEU A CA 1
ATOM 2928 C C . LEU A 1 388 ? -28.312 -10.154 18.831 1.00 90.12 388 LEU A C 1
ATOM 2930 O O . LEU A 1 388 ? -28.531 -10.925 17.893 1.00 90.12 388 LEU A O 1
ATOM 2934 N N . TYR A 1 389 ? -28.361 -10.511 20.111 1.00 88.56 389 TYR A N 1
ATOM 2935 C CA . TYR A 1 389 ? -28.777 -11.826 20.581 1.00 88.56 389 TYR A CA 1
ATOM 2936 C C . TYR A 1 389 ? -29.928 -11.667 21.565 1.00 88.56 389 TYR A C 1
ATOM 2938 O O . TYR A 1 389 ? -29.871 -10.819 22.456 1.00 88.56 389 TYR A O 1
ATOM 2946 N N . VAL A 1 390 ? -30.946 -12.504 21.417 1.00 83.50 390 VAL A N 1
ATOM 2947 C CA . VAL A 1 390 ? -32.077 -12.611 22.339 1.00 83.50 390 VAL A CA 1
ATOM 2948 C C . VAL A 1 390 ? -32.177 -14.075 22.733 1.00 83.50 390 VAL A C 1
ATOM 2950 O O . VAL A 1 390 ? -32.143 -14.950 21.874 1.00 83.50 390 VAL A O 1
ATOM 2953 N N . ASP A 1 391 ? -32.203 -14.349 24.037 1.00 83.56 391 ASP A N 1
ATOM 2954 C CA . ASP A 1 391 ? -32.209 -15.712 24.588 1.00 83.56 391 ASP A CA 1
ATOM 2955 C C . ASP A 1 391 ? -31.071 -16.615 24.063 1.00 83.56 391 ASP A C 1
ATOM 2957 O O . ASP A 1 391 ? -31.200 -17.834 23.982 1.00 83.56 391 ASP A O 1
ATOM 2961 N N . GLY A 1 392 ? -29.925 -16.011 23.725 1.00 85.19 392 GLY A N 1
ATOM 2962 C CA . GLY A 1 392 ? -28.746 -16.709 23.200 1.00 85.19 392 GLY A CA 1
ATOM 2963 C C . GLY A 1 392 ? -28.775 -16.978 21.694 1.00 85.19 392 GLY A C 1
ATOM 2964 O O . GLY A 1 392 ? -27.770 -17.436 21.154 1.00 85.19 392 GLY A O 1
ATOM 2965 N N . GLU A 1 393 ? -29.861 -16.634 21.003 1.00 85.88 393 GLU A N 1
ATOM 2966 C CA . GLU A 1 393 ? -30.001 -16.791 19.555 1.00 85.88 393 GLU A CA 1
ATOM 2967 C C . GLU A 1 393 ? -29.794 -15.450 18.832 1.00 85.88 393 GLU A C 1
ATOM 2969 O O . GLU A 1 393 ? -30.271 -14.411 19.305 1.00 85.88 393 GLU A O 1
ATOM 2974 N N . PRO A 1 394 ? -29.079 -15.426 17.691 1.00 88.62 394 PRO A N 1
ATOM 2975 C CA . PRO A 1 394 ? -28.890 -14.206 16.922 1.00 88.62 394 PRO A CA 1
ATOM 2976 C C . PRO A 1 394 ? -30.219 -13.755 16.310 1.00 88.62 394 PRO A C 1
ATOM 2978 O O . PRO A 1 394 ? -30.893 -14.520 15.620 1.00 88.62 394 PRO A O 1
ATOM 2981 N N . VAL A 1 395 ? -30.574 -12.489 16.518 1.00 83.75 395 VAL A N 1
ATOM 2982 C CA . VAL A 1 395 ? -31.801 -11.899 15.974 1.00 83.75 395 VAL A CA 1
ATOM 2983 C C . VAL A 1 395 ? -31.507 -10.892 14.871 1.00 83.75 395 VAL A C 1
ATOM 2985 O O . VAL A 1 395 ? -30.657 -10.010 15.010 1.00 83.75 395 VAL A O 1
ATOM 2988 N N . GLY A 1 396 ? -32.224 -11.023 13.755 1.00 83.75 396 GLY A N 1
ATOM 2989 C CA . GLY A 1 396 ? -31.999 -10.200 12.569 1.00 83.75 396 GLY A CA 1
ATOM 2990 C C . GLY A 1 396 ? -30.615 -10.423 11.943 1.00 83.75 396 GLY A C 1
ATOM 2991 O O . GLY A 1 396 ? -29.873 -11.334 12.310 1.00 83.75 396 GLY A O 1
ATOM 2992 N N . GLY A 1 397 ? -30.272 -9.593 10.958 1.00 86.75 397 GLY A N 1
ATOM 2993 C CA . GLY A 1 397 ? -28.928 -9.582 10.377 1.00 86.75 397 GLY A CA 1
ATOM 2994 C C . GLY A 1 397 ? -27.953 -8.705 11.177 1.00 86.75 397 GLY A C 1
ATOM 2995 O O . GLY A 1 397 ? -28.399 -7.803 11.889 1.00 86.75 397 GLY A O 1
ATOM 2996 N N . PRO A 1 398 ? -26.628 -8.888 11.009 1.00 92.12 398 PRO A N 1
ATOM 2997 C CA . PRO A 1 398 ? -25.636 -8.023 11.636 1.00 92.12 398 PRO A CA 1
ATOM 2998 C C . PRO A 1 398 ? -25.839 -6.551 11.263 1.00 92.12 398 PRO A C 1
ATOM 3000 O O . PRO A 1 398 ? -25.910 -6.193 10.083 1.00 92.12 398 PRO A O 1
ATOM 3003 N N . ILE A 1 399 ? -25.877 -5.694 12.276 1.00 92.00 399 ILE A N 1
ATOM 3004 C CA . ILE A 1 399 ? -26.064 -4.253 12.160 1.00 92.00 399 ILE A CA 1
ATOM 3005 C C . ILE A 1 399 ? -24.699 -3.605 11.933 1.00 92.00 399 ILE A C 1
ATOM 3007 O O . ILE A 1 399 ? -23.786 -3.742 12.740 1.00 92.00 399 ILE A O 1
ATOM 3011 N N . GLU A 1 400 ? -24.556 -2.874 10.834 1.00 94.06 400 GLU A N 1
ATOM 3012 C CA . GLU A 1 400 ? -23.363 -2.069 10.558 1.00 94.06 400 GLU A CA 1
ATOM 3013 C C . GLU A 1 400 ? -23.191 -0.943 11.588 1.00 94.06 400 GLU A C 1
ATOM 3015 O O . GLU A 1 400 ? -24.152 -0.228 11.889 1.00 94.06 400 GLU A O 1
ATOM 3020 N N . LEU A 1 401 ? -21.965 -0.776 12.093 1.00 95.94 401 LEU A N 1
ATOM 3021 C CA . LEU A 1 401 ? -21.546 0.382 12.878 1.00 95.94 401 LEU A CA 1
ATOM 3022 C C . LEU A 1 401 ? -21.320 1.567 11.933 1.00 95.94 401 LEU A C 1
ATOM 3024 O O . LEU A 1 401 ? -20.389 1.585 11.133 1.00 95.94 401 LEU A O 1
ATOM 3028 N N . ARG A 1 402 ? -22.193 2.563 12.033 1.00 95.50 402 ARG A N 1
ATOM 3029 C CA . 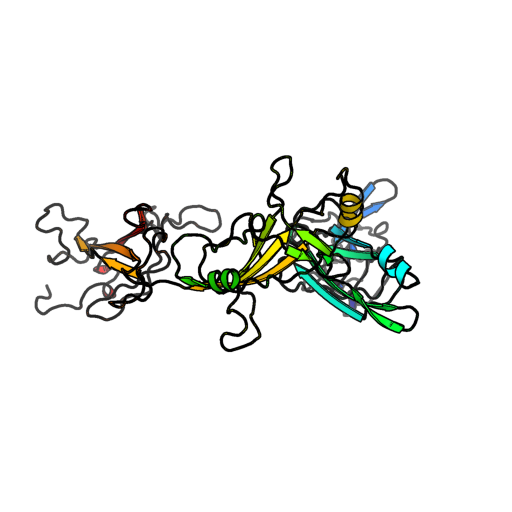ARG A 1 402 ? -22.240 3.775 11.220 1.00 95.50 402 ARG A CA 1
ATOM 3030 C C . ARG A 1 402 ? -21.874 4.971 12.081 1.00 95.50 402 ARG A C 1
ATOM 3032 O O . ARG A 1 402 ? -22.615 5.339 12.992 1.00 95.50 402 ARG A O 1
ATOM 3039 N N . PHE A 1 403 ? -20.742 5.582 11.756 1.00 95.94 403 PHE A N 1
ATOM 3040 C CA . PHE A 1 403 ? -20.219 6.768 12.441 1.00 95.94 403 PHE A CA 1
ATOM 3041 C C . PHE A 1 403 ? -20.711 8.091 11.840 1.00 95.94 403 PHE A C 1
ATOM 3043 O O . PHE A 1 403 ? -20.405 9.158 12.362 1.00 95.94 403 PHE A O 1
ATOM 3050 N N . GLU A 1 404 ? -21.488 8.011 10.764 1.00 95.19 404 GLU A N 1
ATOM 3051 C CA . GLU A 1 404 ? -22.230 9.103 10.143 1.00 95.19 404 GLU A CA 1
ATOM 3052 C C . GLU A 1 404 ? -23.518 8.544 9.519 1.00 95.19 404 GLU A C 1
ATOM 3054 O O . GLU A 1 404 ? -23.670 7.325 9.380 1.00 95.19 404 GLU A O 1
ATOM 3059 N N . ASP A 1 405 ? -24.446 9.424 9.147 1.00 94.81 405 ASP A N 1
ATOM 3060 C CA . ASP A 1 405 ? -25.632 9.030 8.386 1.00 94.81 405 ASP A CA 1
ATOM 3061 C C . ASP A 1 405 ? -25.229 8.469 7.017 1.00 94.81 405 ASP A C 1
ATOM 3063 O O . ASP A 1 405 ? -24.338 8.999 6.345 1.00 94.81 405 ASP A O 1
ATOM 3067 N N . LYS A 1 406 ? -25.905 7.404 6.573 1.00 92.06 406 LYS A N 1
ATOM 3068 C CA . LYS A 1 406 ? -25.580 6.774 5.290 1.00 92.06 406 LYS A CA 1
ATOM 3069 C C . LYS A 1 406 ? -25.886 7.709 4.122 1.00 92.06 406 LYS A C 1
ATOM 3071 O O . LYS A 1 406 ? -26.979 8.275 4.033 1.00 92.06 406 LYS A O 1
ATOM 3076 N N . LYS A 1 407 ? -24.933 7.797 3.197 1.00 92.75 407 LYS A N 1
ATOM 3077 C CA . LYS A 1 407 ? -25.022 8.605 1.979 1.00 92.75 407 LYS A CA 1
ATOM 3078 C C . LYS A 1 407 ? -25.217 7.740 0.734 1.00 92.75 407 LYS A C 1
ATOM 3080 O O . LYS A 1 407 ? -24.835 6.569 0.723 1.00 92.75 407 LYS A O 1
ATOM 3085 N N . ASP A 1 408 ? -25.830 8.319 -0.291 1.00 91.69 408 ASP A N 1
ATOM 3086 C CA . ASP A 1 408 ? -25.898 7.759 -1.639 1.00 91.69 408 ASP A CA 1
ATOM 3087 C C . ASP A 1 408 ? -24.569 7.939 -2.401 1.00 91.69 408 ASP A C 1
ATOM 3089 O O . ASP A 1 408 ? -23.614 8.533 -1.897 1.00 91.69 408 ASP A O 1
ATOM 3093 N N . GLU A 1 409 ? -24.504 7.433 -3.636 1.00 90.38 409 GLU A N 1
ATOM 3094 C CA . GLU A 1 409 ? -23.315 7.519 -4.503 1.00 90.38 409 GLU A CA 1
ATOM 3095 C C . GLU A 1 409 ? -22.889 8.964 -4.820 1.00 90.38 409 GLU A C 1
ATOM 3097 O O . GLU A 1 409 ? -21.744 9.207 -5.198 1.00 90.38 409 GLU A O 1
ATOM 3102 N N . THR A 1 410 ? -23.790 9.934 -4.645 1.00 90.94 410 THR A N 1
ATOM 3103 C CA . THR A 1 410 ? -23.534 11.364 -4.869 1.00 90.94 410 THR A CA 1
ATOM 3104 C C . THR A 1 410 ? -23.151 12.117 -3.593 1.00 90.94 410 THR A C 1
ATOM 3106 O O . THR A 1 410 ? -22.871 13.314 -3.646 1.00 90.94 410 THR A O 1
ATOM 3109 N N . GLY A 1 411 ? -23.099 11.427 -2.448 1.00 90.50 411 GLY A N 1
ATOM 3110 C CA . GLY A 1 411 ? -22.729 11.993 -1.152 1.00 90.50 411 GLY A CA 1
ATOM 3111 C C . GLY A 1 411 ? -23.887 12.625 -0.372 1.00 90.50 411 GLY A C 1
ATOM 3112 O O . GLY A 1 411 ? -23.639 13.240 0.668 1.00 90.50 411 GLY A O 1
ATOM 3113 N N . ASN A 1 412 ? -25.135 12.474 -0.825 1.00 93.00 412 ASN A N 1
ATOM 3114 C CA . ASN A 1 412 ? -26.313 12.989 -0.125 1.00 93.00 412 ASN A CA 1
ATOM 3115 C C . ASN A 1 412 ? -26.845 11.967 0.880 1.00 93.00 412 ASN A C 1
ATOM 3117 O O . ASN A 1 412 ? -26.824 10.769 0.618 1.00 93.00 412 ASN A O 1
ATOM 3121 N N . VAL A 1 413 ? -27.350 12.427 2.029 1.00 93.50 413 VAL A N 1
ATOM 3122 C CA . VAL A 1 413 ? -27.950 11.538 3.037 1.00 93.50 413 VAL A CA 1
ATOM 3123 C C . VAL A 1 413 ? -29.185 10.851 2.458 1.00 93.50 413 VAL A C 1
ATOM 3125 O O . VAL A 1 413 ? -30.066 11.507 1.905 1.00 93.50 413 VAL A O 1
ATOM 3128 N N . ILE A 1 414 ? -29.265 9.531 2.618 1.00 92.00 414 ILE A N 1
ATOM 3129 C CA . ILE A 1 414 ? -30.427 8.750 2.191 1.00 92.00 414 ILE A CA 1
ATOM 3130 C C . ILE A 1 414 ? -31.570 9.024 3.168 1.00 92.00 414 ILE A C 1
ATOM 3132 O O . ILE A 1 414 ? -31.467 8.681 4.347 1.00 92.00 414 ILE A O 1
ATOM 3136 N N . LEU A 1 415 ? -32.658 9.620 2.684 1.00 93.69 415 LEU A N 1
ATOM 3137 C CA . LEU A 1 415 ? -33.832 9.952 3.493 1.00 93.69 415 LEU A CA 1
ATOM 3138 C C . LEU A 1 415 ? -34.936 8.893 3.357 1.00 93.69 415 LEU A C 1
ATOM 3140 O O . LEU A 1 415 ? -35.122 8.312 2.289 1.00 93.69 415 LEU A O 1
ATOM 3144 N N . GLY A 1 416 ? -35.665 8.654 4.445 1.00 88.75 416 GLY A N 1
ATOM 3145 C CA . GLY A 1 416 ? -36.900 7.876 4.469 1.00 88.75 416 GLY A CA 1
ATOM 3146 C C . GLY A 1 416 ? -38.116 8.702 4.040 1.00 88.75 416 GLY A C 1
ATOM 3147 O O . GLY A 1 416 ? -38.017 9.902 3.773 1.00 88.75 416 GLY A O 1
ATOM 3148 N N . GLU A 1 417 ? -39.290 8.066 4.007 1.00 86.69 417 GLU A N 1
ATOM 3149 C CA . GLU A 1 417 ? -40.560 8.720 3.640 1.00 86.69 417 GLU A CA 1
ATOM 3150 C C . GLU A 1 417 ? -40.947 9.872 4.587 1.00 86.69 417 GLU A C 1
ATOM 3152 O O . GLU A 1 417 ? -41.672 10.785 4.198 1.00 86.69 417 GLU A O 1
ATOM 3157 N N . ASP A 1 418 ? -40.431 9.860 5.818 1.00 85.69 418 ASP A N 1
ATOM 3158 C CA . ASP A 1 418 ? -40.636 10.895 6.834 1.00 85.69 418 ASP A CA 1
ATOM 3159 C C . ASP A 1 418 ? -39.630 12.060 6.740 1.00 85.69 418 ASP A C 1
ATOM 3161 O O . ASP A 1 418 ? -39.659 12.978 7.565 1.00 85.69 418 ASP A O 1
ATOM 3165 N N . GLY A 1 419 ? -38.739 12.036 5.743 1.00 87.94 419 GLY A N 1
ATOM 3166 C CA . GLY A 1 419 ? -37.710 13.050 5.521 1.00 87.94 419 GLY A CA 1
ATOM 3167 C C . GLY A 1 419 ? -36.525 12.983 6.489 1.00 87.94 419 GLY A C 1
ATOM 3168 O O . GLY A 1 419 ? -35.691 13.889 6.471 1.00 87.94 419 GLY A O 1
ATOM 3169 N N . LYS A 1 420 ? -36.424 11.944 7.329 1.00 88.62 420 LYS A N 1
ATOM 3170 C CA . LYS A 1 420 ? -35.272 11.699 8.215 1.00 88.62 420 LYS A CA 1
ATOM 3171 C C . LYS A 1 420 ? -34.282 10.725 7.573 1.00 88.62 420 LYS A C 1
ATOM 3173 O O . LYS A 1 420 ? -34.659 10.037 6.628 1.00 88.62 420 LYS A O 1
ATOM 3178 N N . PRO A 1 421 ? -33.030 10.621 8.058 1.00 90.44 421 PRO A N 1
ATOM 3179 C CA . PRO A 1 421 ? -32.094 9.625 7.548 1.00 90.44 421 PRO A CA 1
ATOM 3180 C C . PRO A 1 421 ? -32.676 8.209 7.660 1.00 90.44 421 PRO A C 1
ATOM 3182 O O . PRO A 1 421 ? -33.017 7.763 8.753 1.00 90.44 421 PRO A O 1
ATOM 3185 N N . ALA A 1 422 ? -32.762 7.487 6.540 1.00 88.19 422 ALA A N 1
ATOM 3186 C CA . ALA A 1 422 ? -33.236 6.101 6.505 1.00 88.19 422 ALA A CA 1
ATOM 3187 C C . ALA A 1 422 ? -32.268 5.146 7.226 1.00 88.19 422 ALA A C 1
ATOM 3189 O O . ALA A 1 422 ? -32.668 4.120 7.769 1.00 88.19 422 ALA A O 1
ATOM 3190 N N . PHE A 1 423 ? -30.981 5.501 7.245 1.00 90.12 423 PHE A N 1
ATOM 3191 C CA . PHE A 1 423 ? -29.927 4.767 7.940 1.00 90.12 423 PHE A CA 1
ATOM 3192 C C . PHE A 1 423 ? -29.093 5.755 8.765 1.00 90.12 423 PHE A C 1
ATOM 3194 O O . PHE A 1 423 ? -28.010 6.161 8.328 1.00 90.12 423 PHE A O 1
ATOM 3201 N N . PRO A 1 424 ? -29.600 6.176 9.934 1.00 92.31 424 PRO A N 1
ATOM 3202 C CA . PRO A 1 424 ? -28.926 7.168 10.755 1.00 92.31 424 PRO A CA 1
ATOM 3203 C C . PRO A 1 424 ? -27.629 6.612 11.348 1.00 92.31 424 PRO A C 1
ATOM 3205 O O . PRO A 1 424 ? -27.466 5.385 11.488 1.00 92.31 424 PRO A O 1
ATOM 3208 N N . GLN A 1 425 ? -26.737 7.525 11.731 1.00 95.56 425 GLN A N 1
ATOM 3209 C CA . GLN A 1 425 ? -25.599 7.245 12.600 1.00 95.56 425 GLN A CA 1
ATOM 3210 C C . GLN A 1 425 ? -26.065 6.438 13.818 1.00 95.56 425 GLN A C 1
ATOM 3212 O O . GLN A 1 425 ? -27.074 6.757 14.445 1.00 95.56 425 GLN A O 1
ATOM 3217 N N . ASN A 1 426 ? -25.324 5.386 14.152 1.00 95.81 426 ASN A N 1
ATOM 3218 C CA . ASN A 1 426 ? -25.616 4.499 15.281 1.00 95.81 426 ASN A CA 1
ATOM 3219 C C . ASN A 1 426 ? -24.361 4.179 16.116 1.00 95.81 426 ASN A C 1
ATOM 3221 O O . ASN A 1 426 ? -24.414 3.336 17.010 1.00 95.81 426 ASN A O 1
ATOM 3225 N N . ALA A 1 427 ? -23.229 4.817 15.803 1.00 97.69 427 ALA A N 1
ATOM 3226 C CA . ALA A 1 427 ? -21.951 4.596 16.456 1.00 97.69 427 ALA A CA 1
ATOM 3227 C C . ALA A 1 427 ? -21.167 5.906 16.636 1.00 97.69 427 ALA A C 1
ATOM 3229 O O . ALA A 1 427 ? -21.183 6.787 15.773 1.00 97.69 427 ALA A O 1
ATOM 3230 N N . VAL A 1 428 ? -20.443 6.033 17.748 1.00 97.81 428 VAL A N 1
ATOM 3231 C CA . VAL A 1 428 ? -19.529 7.153 18.035 1.00 97.81 428 VAL A CA 1
ATOM 3232 C C . VAL A 1 428 ? -18.211 6.593 18.563 1.00 97.81 428 VAL A C 1
ATOM 3234 O O . VAL A 1 428 ? -18.216 5.779 19.483 1.00 97.81 428 VAL A O 1
ATOM 3237 N N . ARG A 1 429 ? -17.081 7.040 17.998 1.00 97.25 429 ARG A N 1
ATOM 3238 C CA . ARG A 1 429 ? -15.742 6.731 18.526 1.00 97.25 429 ARG A CA 1
ATOM 3239 C C . ARG A 1 429 ? -15.445 7.644 19.715 1.00 97.25 429 ARG A C 1
ATOM 3241 O O . ARG A 1 429 ? -15.687 8.847 19.634 1.00 97.25 429 ARG A O 1
ATOM 3248 N N . ALA A 1 430 ? -14.910 7.088 20.791 1.00 96.06 430 ALA A N 1
ATOM 3249 C CA . ALA A 1 430 ? -14.520 7.822 21.988 1.00 96.06 430 ALA A CA 1
ATOM 3250 C C . ALA A 1 430 ? -13.303 7.165 22.660 1.00 96.06 430 ALA A C 1
ATOM 3252 O O . ALA A 1 430 ? -12.914 6.056 22.299 1.00 96.06 430 ALA A O 1
ATOM 3253 N N . GLY A 1 431 ? -12.727 7.849 23.651 1.00 94.75 431 GLY A N 1
ATOM 3254 C CA . GLY A 1 431 ? -11.550 7.388 24.392 1.00 94.75 431 GLY A CA 1
ATOM 3255 C C . GLY A 1 431 ? -10.259 8.109 24.005 1.00 94.75 431 GLY A C 1
ATOM 3256 O O . GLY A 1 431 ? -10.279 9.093 23.264 1.00 94.75 431 GLY A O 1
ATOM 3257 N N . ASP A 1 432 ? -9.151 7.641 24.575 1.00 94.19 432 ASP A N 1
ATOM 3258 C CA . ASP A 1 432 ? -7.802 8.170 24.366 1.00 94.19 432 ASP A CA 1
ATOM 3259 C C . ASP A 1 432 ? -6.743 7.063 24.511 1.00 94.19 432 ASP A C 1
ATOM 3261 O O . ASP A 1 432 ? -7.042 5.955 24.954 1.00 94.19 432 ASP A O 1
ATOM 3265 N N . ASP A 1 433 ? -5.489 7.369 24.169 1.00 92.94 433 ASP A N 1
ATOM 3266 C CA . ASP A 1 433 ? -4.370 6.414 24.203 1.00 92.94 433 ASP A CA 1
ATOM 3267 C C . ASP A 1 433 ? -3.956 5.971 25.622 1.00 92.94 433 ASP A C 1
ATOM 3269 O O . ASP A 1 433 ? -3.130 5.069 25.770 1.00 92.94 433 ASP A O 1
ATOM 3273 N N . GLY A 1 434 ? -4.497 6.595 26.674 1.00 91.81 434 GLY A N 1
ATOM 3274 C CA . GLY A 1 434 ? -4.244 6.239 28.068 1.00 91.81 434 GLY A CA 1
ATOM 3275 C C . GLY A 1 434 ? -5.263 5.240 28.615 1.00 91.81 434 GLY A C 1
ATOM 3276 O O . GLY A 1 434 ? -4.882 4.197 29.146 1.00 91.81 434 GLY A O 1
ATOM 3277 N N . ALA A 1 435 ? -6.556 5.548 28.490 1.00 89.56 435 ALA A N 1
ATOM 3278 C CA . ALA A 1 435 ? -7.653 4.707 28.980 1.00 89.56 435 ALA A CA 1
ATOM 3279 C C . ALA A 1 435 ? -8.079 3.634 27.962 1.00 89.56 435 ALA A C 1
ATOM 3281 O O . ALA A 1 435 ? -8.493 2.526 28.324 1.00 89.56 435 ALA A O 1
ATOM 3282 N N . GLY A 1 436 ? -7.929 3.947 26.680 1.00 94.38 436 GLY A N 1
ATOM 3283 C CA . GLY A 1 436 ? -8.316 3.115 25.561 1.00 94.38 436 GLY A CA 1
ATOM 3284 C C . GLY A 1 436 ? -9.459 3.687 24.738 1.00 94.38 436 GLY A C 1
ATOM 3285 O O . GLY A 1 436 ? -10.372 4.323 25.271 1.00 94.38 436 GLY A O 1
ATOM 3286 N N . HIS A 1 437 ? -9.425 3.411 23.436 1.00 96.94 437 HIS A N 1
ATOM 3287 C CA . HIS A 1 437 ? -10.504 3.773 22.521 1.00 96.94 437 HIS A CA 1
ATOM 3288 C C . HIS A 1 437 ? -11.633 2.741 22.535 1.00 96.94 437 HIS A C 1
ATOM 3290 O O . HIS A 1 437 ? -11.416 1.542 22.727 1.00 96.94 437 HIS A O 1
ATOM 3296 N N . TYR A 1 438 ? -12.853 3.216 22.308 1.00 97.31 438 TYR A N 1
ATOM 3297 C CA . TYR A 1 438 ? -14.064 2.408 22.275 1.00 97.31 438 TYR A CA 1
ATOM 3298 C C . TYR A 1 438 ? -15.120 3.017 21.347 1.00 97.31 438 TYR A C 1
ATOM 3300 O O . TYR A 1 438 ? -15.111 4.212 21.040 1.00 97.31 438 TYR A O 1
ATOM 3308 N N . THR A 1 439 ? -16.054 2.180 20.915 1.00 98.31 439 THR A N 1
ATOM 3309 C CA . THR A 1 439 ? -17.211 2.564 20.110 1.00 98.31 439 THR A CA 1
ATOM 3310 C C . THR A 1 439 ? -18.461 2.518 20.975 1.00 98.31 439 THR A C 1
ATOM 3312 O O . THR A 1 439 ? -18.841 1.466 21.483 1.00 98.31 439 THR A O 1
ATOM 3315 N N . GLN A 1 440 ? -19.124 3.660 21.137 1.00 97.81 440 GLN A N 1
ATOM 3316 C CA . GLN A 1 440 ? -20.474 3.714 21.692 1.00 97.81 440 GLN A CA 1
ATOM 3317 C C . GLN A 1 440 ? -21.463 3.376 20.585 1.00 97.81 440 GLN A C 1
ATOM 3319 O O . GLN A 1 440 ? -21.540 4.101 19.598 1.00 97.81 440 GLN A O 1
ATOM 3324 N N . PHE A 1 441 ? -22.216 2.298 20.755 1.00 97.50 441 PHE A N 1
ATOM 3325 C CA . PHE A 1 441 ? -23.265 1.863 19.846 1.00 97.50 441 PHE A CA 1
ATOM 3326 C C . PHE A 1 441 ? -24.639 2.215 20.411 1.00 97.50 441 PHE A C 1
ATOM 3328 O O . PHE A 1 441 ? -24.878 2.090 21.614 1.00 97.50 441 PHE A O 1
ATOM 3335 N N . PHE A 1 442 ? -25.558 2.626 19.543 1.00 95.56 442 PHE A N 1
ATOM 3336 C CA . PHE A 1 442 ? -26.959 2.824 19.884 1.00 95.56 442 PHE A CA 1
ATOM 3337 C C . PHE A 1 442 ? -27.866 2.479 18.708 1.00 95.56 442 PHE A C 1
ATOM 3339 O O . PHE A 1 442 ? -27.653 2.947 17.600 1.00 95.56 442 PHE A O 1
ATOM 3346 N N . TYR A 1 443 ? -28.923 1.715 18.941 1.00 92.88 443 TYR A N 1
ATOM 3347 C CA . TYR A 1 443 ? -29.859 1.304 17.905 1.00 92.88 443 TYR A CA 1
ATOM 3348 C C . TYR A 1 443 ? -31.288 1.423 18.408 1.00 92.88 443 TYR A C 1
ATOM 3350 O O . TYR A 1 443 ? -31.649 0.816 19.414 1.00 92.88 443 TYR A O 1
ATOM 3358 N N . THR A 1 444 ? -32.081 2.228 17.707 1.00 91.25 444 THR A N 1
ATOM 3359 C CA . THR A 1 444 ? -33.480 2.485 18.043 1.00 91.25 444 THR A CA 1
ATOM 3360 C C . THR A 1 444 ? -34.380 1.784 17.042 1.00 91.25 444 THR A C 1
ATOM 3362 O O . THR A 1 444 ? -34.198 1.942 15.836 1.00 91.25 444 THR A O 1
ATOM 3365 N N . PHE A 1 445 ? -35.362 1.044 17.542 1.00 87.88 445 PHE A N 1
ATOM 3366 C CA . PHE A 1 445 ? -36.360 0.356 16.733 1.00 87.88 445 PHE A CA 1
ATOM 3367 C C . PHE A 1 445 ? -37.708 0.322 17.454 1.00 87.88 445 PHE A C 1
ATOM 3369 O O . PHE A 1 445 ? -37.781 0.508 18.667 1.00 87.88 445 PHE A O 1
ATOM 3376 N N . LYS A 1 446 ? -38.784 0.076 16.706 1.00 88.50 446 LYS A N 1
ATOM 3377 C CA . LYS A 1 446 ? -40.103 -0.207 17.276 1.00 88.50 446 LYS A CA 1
ATOM 3378 C C . LYS A 1 446 ? -40.334 -1.714 17.292 1.00 88.50 446 LYS A C 1
ATOM 3380 O O . LYS A 1 446 ? -40.286 -2.324 16.218 1.00 88.50 446 LYS A O 1
ATOM 3385 N N . PRO A 1 447 ? -40.627 -2.325 18.451 1.00 85.25 447 PRO A N 1
ATOM 3386 C CA . PRO A 1 447 ? -40.905 -3.758 18.522 1.00 85.25 447 PRO A CA 1
ATOM 3387 C C . PRO A 1 447 ? -42.015 -4.213 17.563 1.00 85.25 447 PRO A C 1
ATOM 3389 O O . PRO A 1 447 ? -41.879 -5.237 16.912 1.00 85.25 447 PRO A O 1
ATOM 3392 N N . SER A 1 448 ? -43.063 -3.409 17.368 1.00 83.38 448 SER A N 1
ATOM 3393 C CA . SER A 1 448 ? -44.173 -3.709 16.440 1.00 83.38 448 SER A CA 1
ATOM 3394 C C . SER A 1 448 ? -43.769 -3.804 14.965 1.00 83.38 448 SER A C 1
ATOM 3396 O O . SER A 1 448 ? -44.439 -4.480 14.188 1.00 83.38 448 SER A O 1
ATOM 3398 N N . GLU A 1 449 ? -42.682 -3.144 14.568 1.00 82.44 449 GLU A N 1
ATOM 3399 C CA . GLU A 1 449 ? -42.148 -3.177 13.202 1.00 82.44 449 GLU A CA 1
ATOM 3400 C C . GLU A 1 449 ? -41.039 -4.237 13.059 1.00 82.44 449 GLU A C 1
ATOM 3402 O O . GLU A 1 449 ? -40.670 -4.620 11.949 1.00 82.44 449 GLU A O 1
ATOM 3407 N N . THR A 1 450 ? -40.511 -4.730 14.185 1.00 75.81 450 THR A N 1
ATOM 3408 C CA . THR A 1 450 ? -39.348 -5.625 14.261 1.00 75.81 450 THR A CA 1
ATOM 3409 C C . THR A 1 450 ? -39.490 -6.649 15.396 1.00 75.81 450 THR A C 1
ATOM 3411 O O . THR A 1 450 ? -38.611 -6.796 16.238 1.00 75.81 450 THR A O 1
ATOM 3414 N N . ASP A 1 451 ? -40.595 -7.400 15.392 1.00 63.12 451 ASP A N 1
ATOM 3415 C CA . ASP A 1 451 ? -40.988 -8.326 16.478 1.00 63.12 451 ASP A CA 1
ATOM 3416 C C . ASP A 1 451 ? -39.925 -9.396 16.802 1.00 63.12 451 ASP A C 1
ATOM 3418 O O . ASP A 1 451 ? -39.780 -9.851 17.928 1.00 63.12 451 ASP A O 1
ATOM 3422 N N . HIS A 1 452 ? -39.090 -9.748 15.824 1.00 66.44 452 HIS A N 1
ATOM 3423 C CA . HIS A 1 452 ? -37.983 -10.688 16.007 1.00 66.44 452 HIS A CA 1
ATOM 3424 C C . HIS A 1 452 ? -36.813 -10.138 16.843 1.00 66.44 452 HIS A C 1
ATOM 3426 O O . HIS A 1 452 ? -35.916 -10.905 17.172 1.00 66.44 452 HIS A O 1
ATOM 3432 N N . LEU A 1 453 ? -36.776 -8.836 17.148 1.00 67.44 453 LEU A N 1
ATOM 3433 C CA . LEU A 1 453 ? -35.710 -8.185 17.925 1.00 67.44 453 LEU A CA 1
ATOM 3434 C C . LEU A 1 453 ? -36.033 -8.068 19.426 1.00 67.44 453 LEU A C 1
ATOM 3436 O O . LEU A 1 453 ? -35.276 -7.435 20.164 1.00 67.44 453 LEU A O 1
ATOM 3440 N N . VAL A 1 454 ? -37.134 -8.668 19.888 1.00 66.06 454 VAL A N 1
ATOM 3441 C CA . VAL A 1 454 ? -37.530 -8.727 21.303 1.00 66.06 454 VAL A CA 1
ATOM 3442 C C . VAL A 1 454 ? -37.738 -10.179 21.758 1.00 66.06 454 VAL A C 1
ATOM 3444 O O . VAL A 1 454 ? -38.002 -11.043 20.920 1.00 66.06 454 VAL A O 1
ATOM 3447 N N . PRO A 1 455 ? -37.601 -10.489 23.066 1.00 62.31 455 PRO A N 1
ATOM 3448 C CA . PRO A 1 455 ? -37.908 -11.819 23.592 1.00 62.31 455 PRO A CA 1
ATOM 3449 C C . PRO A 1 455 ? -39.338 -12.234 23.248 1.00 62.31 455 PRO A C 1
ATOM 3451 O O . PRO A 1 455 ? -40.258 -11.414 23.292 1.00 62.31 455 PRO A O 1
ATOM 3454 N N . GLY A 1 456 ? -39.528 -13.517 22.936 1.00 57.66 456 GLY A N 1
ATOM 3455 C CA . GLY A 1 456 ? -40.856 -14.067 22.672 1.00 57.66 456 GLY A CA 1
ATOM 3456 C C . GLY A 1 456 ? -41.808 -13.843 23.853 1.00 57.66 456 GLY A C 1
ATOM 3457 O O . GLY A 1 456 ? -41.382 -13.761 25.005 1.00 57.66 456 GLY A O 1
ATOM 3458 N N . VAL A 1 457 ? -43.109 -13.746 23.567 1.00 52.94 457 VAL A N 1
ATOM 3459 C CA . VAL A 1 457 ? -44.156 -13.426 24.552 1.00 52.94 457 VAL A CA 1
ATOM 3460 C C . VAL A 1 457 ? -44.049 -14.326 25.793 1.00 52.94 457 VAL A C 1
ATOM 3462 O O . VAL A 1 457 ? -44.356 -15.519 25.746 1.00 52.94 457 VAL A O 1
ATOM 3465 N N . GLY A 1 458 ? -43.625 -13.747 26.920 1.00 49.03 458 GLY A N 1
ATOM 3466 C CA . GLY A 1 458 ? -43.678 -14.389 28.232 1.00 49.03 458 GLY A CA 1
ATOM 3467 C C . GLY A 1 458 ? -45.122 -14.578 28.711 1.00 49.03 458 GLY A C 1
ATOM 3468 O O . GLY A 1 458 ? -46.056 -13.981 28.180 1.00 49.03 458 GLY A O 1
ATOM 3469 N N . ALA A 1 459 ? -45.323 -15.395 29.749 1.00 38.56 459 ALA A N 1
ATOM 3470 C CA . ALA A 1 459 ? -46.643 -15.801 30.257 1.00 38.56 459 ALA A CA 1
ATOM 3471 C C . ALA A 1 459 ? -47.592 -14.653 30.682 1.00 38.56 459 ALA A C 1
ATOM 3473 O O . ALA A 1 459 ? -48.764 -14.909 30.955 1.00 38.56 459 ALA A O 1
ATOM 3474 N N . GLU A 1 460 ? -47.119 -13.407 30.720 1.00 39.28 460 GLU A N 1
ATOM 3475 C CA . GLU A 1 460 ? -47.929 -12.223 31.021 1.00 39.28 460 GLU A CA 1
ATOM 3476 C C . GLU A 1 460 ? -48.396 -11.449 29.782 1.00 39.28 460 GLU A C 1
ATOM 3478 O O . GLU A 1 460 ? -48.861 -10.325 29.929 1.00 39.28 460 GLU A O 1
ATOM 3483 N N . GLY A 1 461 ? -48.326 -12.055 28.588 1.00 36.09 461 GLY A N 1
ATOM 3484 C CA . GLY A 1 461 ? -48.845 -11.501 27.335 1.00 36.09 461 GLY A CA 1
ATOM 3485 C C . GLY A 1 461 ? -50.159 -10.731 27.505 1.00 36.09 461 GLY A C 1
ATOM 3486 O O . GLY A 1 461 ? -51.244 -11.315 27.603 1.00 36.09 461 GLY A O 1
ATOM 3487 N N . ARG A 1 462 ? -50.030 -9.407 27.526 1.00 36.88 462 ARG A N 1
ATOM 3488 C CA . ARG A 1 462 ? -51.085 -8.422 27.349 1.00 36.88 462 ARG A CA 1
ATOM 3489 C C . ARG A 1 462 ? -50.559 -7.287 26.506 1.00 36.88 462 ARG A C 1
ATOM 3491 O O . ARG A 1 462 ? -49.437 -6.827 26.803 1.00 36.88 462 ARG A O 1
#

Radius of gyration: 30.78 Å; chains: 1; bounding box: 80×46×83 Å

Foldseek 3Di:
DDEDDAPEEAEAQEEEAEFPQQQQDDPPDDCQPDPGDFSDYGNNYFYAQQAYWYWAAHDDPVDTPIFIWRGCDDPCSNPPSGSPPPDDCVDPNIHTWDKAKEACLVVLVVVVFPQFWAWDDKFKDQLNHTDRHHDHGTGDNRMGIGTGHPVSLQTKMKMWTWTAGPVRDIDGDAIWIDHGPDDHRYTAHAAEDADPPPVLQVQLEDAQQLDFRDDDQCQVPWDQGDPPVRDIRRDQADPVRHGFKKKKKFFWQDDAPPVHRDIDTPDGIDIDSTGDRDAGKIWMKIFGQPLQDLPDPDPNSVVCNVRHSYHIYIGIHGHHYFDKDKDPWFKFFPPDDDPVQGGPPHDDDLQTKMKIKIKMFTAQARHNDPPHHGHFQSRWADAFWDFADDPNHTFDDTHGQAQAADADPVRHAPADPVRHRPRGHFWHWDDDRPRHIIIMGMDMDRCVVRVRRYYDDDPVRD